Protein AF-A0A8J1J5F7-F1 (afdb_monomer)

Radius of gyration: 140.03 Å; Cα contacts (8 Å, |Δi|>4): 1; chains: 1; bounding box: 282×78×415 Å

Solvent-accessible surface area (backbone atoms only — not comparable to full-atom values): 35143 Å² total; per-residue (Å²): 138,82,84,82,87,86,88,82,78,98,75,87,78,84,89,67,82,68,55,59,60,52,52,55,51,49,52,52,52,51,52,57,46,52,54,50,54,50,54,51,49,52,52,51,52,53,52,47,50,52,51,51,52,52,50,50,52,53,50,52,53,54,52,61,73,52,72,83,73,83,80,86,90,78,91,83,92,85,90,90,85,86,86,89,85,85,85,80,88,87,82,92,86,85,88,82,90,81,86,88,85,88,90,88,83,90,79,90,88,85,86,89,86,88,88,86,87,90,92,86,90,86,81,91,88,82,92,82,88,86,87,85,88,84,89,89,86,84,86,81,92,88,86,86,91,86,89,89,83,87,87,86,82,91,85,82,85,82,83,88,85,87,90,82,86,89,82,90,79,90,84,91,85,88,85,90,85,89,85,90,85,81,75,71,73,66,58,62,59,62,52,54,56,52,53,55,55,50,50,54,52,54,49,51,53,51,50,49,50,50,52,49,53,48,49,50,51,53,49,50,54,51,50,50,51,50,48,54,50,46,50,58,44,54,53,49,54,47,50,54,49,54,48,52,48,51,52,49,53,51,49,52,54,48,48,59,47,49,55,48,54,50,49,55,46,51,54,47,52,55,50,49,59,50,51,51,55,48,52,52,55,49,50,52,51,49,54,46,55,53,46,57,51,50,52,50,52,51,50,53,50,53,51,49,51,51,53,50,51,51,52,53,53,49,50,54,49,50,54,54,50,52,53,50,50,54,52,48,52,53,49,51,49,52,53,47,51,51,51,50,52,51,54,50,50,54,48,51,54,49,53,54,49,52,47,54,57,46,54,54,47,52,50,49,54,50,51,51,48,53,50,52,57,50,52,50,53,50,51,52,53,53,46,53,51,51,52,50,51,48,51,50,51,49,54,52,49,53,51,50,48,53,51,51,52,50,50,54,48,53,52,48,52,52,49,50,62,68,44,54,81,54,68,53,50,65,58,51,49,52,50,52,52,52,52,50,53,55,51,50,56,50,48,58,55,47,52,55,51,46,56,57,47,52,58,51,48,56,55,46,51,63,49,50,55,55,49,50,54,56,50,53,58,50,51,55,56,50,52,58,51,53,55,52,53,50,57,57,49,53,59,54,52,57,55,50,53,54,53,52,50,53,54,51,52,54,50,51,50,52,55,52,51,53,62,41,50,73,39,39,86,76,64,89,99,98,99,100,98,100,100,99,99,99,100,101,101,97,99,98,99,98,97,101,89,89,90,88,85,88,84,81,87,85,87,86,134

Secondary structure (DSSP, 8-state):
----------------SSHHHHHHHHHHHHHHHHHHHHHHHHHHHHHHHHHHHHHHHHHHHHHHTTTTS----------------------------------------------------------------------------------------------------------------STTHHHHHHHHHHHHHHHHHHHHHHHHHHHHHHHHHHHHHHHHHHHHHHHHHHHHHHHHHHHHHHHHHHHHHHHHHHHHHHHHHHHHHHHHHHHHHHHHHHHHHHHHHHHHHHHHHHHHHHHHHHHHHHHHHHHHHHHHHHHHHHHHHHHHHHHHHHHHHHHHHHHHHHHHHHHHHHHHHHHHHHHHHHHHHHHHHHHHHHHHHHHHHHHHHHHHHHHHHHHHHHHHHHHHHHHHHHHGGGTTHHHHHHHHHHHHHHHHHHHHHHHHHHHHHHHHHHHHHHHHHHHHHHHHHHHHHHHHHHHHHHHHHHHHHHHHHHHHHHHHHHHHHHHHHHHHHHHHTT-----------------------S-----------

InterPro domains:
  IPR051293 Microtubule-associated tumor suppressor/Coiled-coil domain-containing protein 69 [PTHR24200] (73-551)
  IPR060408 MTUS1/CCDC69, second coiled-coil domain [PF27558] (422-492)

Organism: Xenopus tropicalis (NCBI:txid8364)

Sequence (557 aa):
MGLPVWHVAVWGTEKIPALVPAISNLMKAISTLIHKSLLILDITLSHGGHLFSLICHLVCASLWGQSEKSGTSLANEEQSTPKSVLPSKDIPKGSSRTVLQVCSSTTIPRRSLLPAPKTSTSPAGLKKETQKDHEITNRPALSSPKRQAPSANKVQSPGHPKLRPTISKNGYAAKPEVQSRETERQVIQKLKEKCEEQTKKLLLAREELKRASCGFAVFAVTTQYFFQKNENGLVKEKQLLDELTTIRDEVVVNITRCEKLQKEKEELEMRFDNEVRKLEQEQEREILALKDRLELQYNEETERLQKEQSVQLERVRSQHQEQIEDLAATHEGALSQIKQNYSSGIQAIRVEQEHRMHDLKQNHELEKKNLEDNFEKLRLSLQDQVDTLTFQNNTLRDRARRFEEALMRSTNEQLEIALAPYRHLDEDLHSVKQVLEMKNQLIHQQEKRIMELEKLAEINVLLEEKVQVLQQQNEDMKARIAQNVVVTRQLSVENANLHESVEKENKEKKRLSRTNEELVWKLQTAESMSPIKLPSSPINHSVSGSLSPSKTNPSPR

Foldseek 3Di:
DDDDDDDDDDDDDDDDPPVVVVVVVVVVVVVVVVVVVVVVVVVCVVVVVVVVVVVVVVVVVVVVVVVVPDDDDDDDDDDDDDDDDDDDDDDDDDDDDDDDDDDDDDDDDDDDDDDDDDDDDDDDDDDDDDDDDDDDDDDDDDDDDDDDDDDDDDDDDDDDDDDDDDDDDDDDDDDDDDDDDDPPVPPVVVVVVVVVVVVVVVVVVVVVVVVVVVVVVCVVVVVVVVVVVVVVVVVVVVVVVVVVVVVVVVVVVVVVVVVVVVVVVVVVVVVVVVVVVVVVVVVVVVVVVVVVVVVVVVVVVVVVVVVVVVVVVVVVVVVVVVVVVVVVVVVVVVVVVVVVVVVVVVVVVVVVVVVVVVVVVVVVVVVVVVVVVVVVVVVVVVVVVVVVVVVVVVVVVVVVVVVVVVVVVVVVVVVCVVCVVVPCVVVVVVVVVVVVVVVVVVVVVVVVVVVVVVVVVVVVVVVVVVVVVVVVVVVVVVVVVVVVVVVVVVVVVVVVVVVVVVVVVVVVVVVVVVVVVVCVVVNDDEDEYDEDEDEEDDDEDEEDDDDDDDDDDDDDD

Structure (mmCIF, N/CA/C/O backbone):
data_AF-A0A8J1J5F7-F1
#
_entry.id   AF-A0A8J1J5F7-F1
#
loop_
_atom_site.group_PDB
_atom_site.id
_atom_site.type_symbol
_atom_site.label_atom_id
_atom_site.label_alt_id
_atom_site.label_comp_id
_atom_site.label_asym_id
_atom_site.label_entity_id
_atom_site.label_seq_id
_atom_site.pdbx_PDB_ins_code
_atom_site.Cartn_x
_atom_site.Cartn_y
_atom_site.Cartn_z
_atom_site.occupancy
_atom_site.B_iso_or_equiv
_atom_site.auth_seq_id
_atom_site.auth_comp_id
_atom_site.auth_asym_id
_atom_site.auth_atom_id
_atom_site.pdbx_PDB_model_num
ATOM 1 N N . MET A 1 1 ? -17.406 -34.829 77.014 1.00 39.84 1 MET A N 1
ATOM 2 C CA . MET A 1 1 ? -16.396 -33.755 77.168 1.00 39.84 1 MET A CA 1
ATOM 3 C C . MET A 1 1 ? -17.073 -32.433 76.800 1.00 39.84 1 MET A C 1
ATOM 5 O O . MET A 1 1 ? -17.899 -32.464 75.904 1.00 39.84 1 MET A O 1
ATOM 9 N N . GLY A 1 2 ? -16.821 -31.293 77.447 1.00 33.91 2 GLY A N 1
ATOM 10 C CA . GLY A 1 2 ? -15.880 -31.106 78.559 1.00 33.91 2 GLY A CA 1
ATOM 11 C C . GLY A 1 2 ? -15.761 -29.694 79.163 1.00 33.91 2 GLY A C 1
ATOM 12 O O . GLY A 1 2 ? -14.786 -29.495 79.872 1.00 33.91 2 GLY A O 1
ATOM 13 N N . LEU A 1 3 ? -16.722 -28.773 78.941 1.00 34.59 3 LEU A N 1
ATOM 14 C CA . LEU A 1 3 ? -16.723 -27.369 79.434 1.00 34.59 3 LEU A CA 1
ATOM 15 C C . LEU A 1 3 ? -15.566 -26.476 78.896 1.00 34.59 3 LEU A C 1
ATOM 17 O O . LEU A 1 3 ? -14.647 -27.002 78.271 1.00 34.59 3 LEU A O 1
ATOM 21 N N . PRO A 1 4 ? -15.575 -25.138 79.120 1.00 52.38 4 PRO A N 1
ATOM 22 C CA . PRO A 1 4 ? -16.647 -24.280 79.650 1.00 52.38 4 PRO A CA 1
ATOM 23 C C . PRO A 1 4 ? -17.115 -23.156 78.695 1.00 52.38 4 PRO A C 1
ATOM 25 O O . PRO A 1 4 ? -16.348 -22.615 77.902 1.00 52.38 4 PRO A O 1
ATOM 28 N N . VAL A 1 5 ? -18.364 -22.716 78.873 1.00 42.81 5 VAL A N 1
ATOM 29 C CA . VAL A 1 5 ? -18.835 -21.392 78.417 1.00 42.81 5 VAL A CA 1
ATOM 30 C C . VAL A 1 5 ? -18.286 -20.318 79.363 1.00 42.81 5 VAL A C 1
ATOM 32 O O . VAL A 1 5 ? -18.322 -20.504 80.579 1.00 42.81 5 VAL A O 1
ATOM 35 N N . TRP A 1 6 ? -17.815 -19.187 78.831 1.00 33.94 6 TRP A N 1
ATOM 36 C CA . TRP A 1 6 ? -17.437 -18.013 79.630 1.00 33.94 6 TRP A CA 1
ATOM 37 C C . TRP A 1 6 ? -18.577 -16.993 79.678 1.00 33.94 6 TRP A C 1
ATOM 39 O O . TRP A 1 6 ? -19.128 -16.628 78.643 1.00 33.94 6 TRP A O 1
ATOM 49 N N . HIS A 1 7 ? -18.917 -16.522 80.881 1.00 43.88 7 HIS A N 1
ATOM 50 C CA . HIS A 1 7 ? -20.067 -15.645 81.125 1.00 43.88 7 HIS A CA 1
ATOM 51 C C . HIS A 1 7 ? -19.649 -14.434 81.981 1.00 43.88 7 HIS A C 1
ATOM 53 O O . HIS A 1 7 ? -19.757 -14.449 83.205 1.00 43.88 7 HIS A O 1
ATOM 59 N N . VAL A 1 8 ? -19.119 -13.391 81.334 1.00 34.84 8 VAL A N 1
ATOM 60 C CA . VAL A 1 8 ? -18.558 -12.169 81.952 1.00 34.84 8 VAL A CA 1
ATOM 61 C C . VAL A 1 8 ? -18.778 -10.996 80.984 1.00 34.84 8 VAL A C 1
ATOM 63 O O . VAL A 1 8 ? -18.513 -11.163 79.801 1.00 34.84 8 VAL A O 1
ATOM 66 N N . ALA A 1 9 ? -19.195 -9.786 81.369 1.00 35.94 9 ALA A N 1
ATOM 67 C CA . ALA A 1 9 ? -19.965 -9.322 82.531 1.00 35.94 9 ALA A CA 1
ATOM 68 C C . ALA A 1 9 ? -20.571 -7.941 82.184 1.00 35.94 9 ALA A C 1
ATOM 70 O O . ALA A 1 9 ? -20.064 -7.247 81.303 1.00 35.94 9 ALA A O 1
ATOM 71 N N . VAL A 1 10 ? -21.622 -7.505 82.887 1.00 43.84 10 VAL A N 1
ATOM 72 C CA . VAL A 1 10 ? -22.211 -6.167 82.686 1.00 43.84 10 VAL A CA 1
ATOM 73 C C . VAL A 1 10 ? -21.343 -5.100 83.360 1.00 43.84 10 VAL A C 1
ATOM 75 O O . VAL A 1 10 ? -21.408 -4.929 84.575 1.00 43.84 10 VAL A O 1
ATOM 78 N N . TRP A 1 11 ? -20.550 -4.368 82.574 1.00 34.88 11 TRP A N 1
ATOM 79 C CA . TRP A 1 11 ? -19.902 -3.109 82.967 1.00 34.88 11 TRP A CA 1
ATOM 80 C C . TRP A 1 11 ? -20.308 -2.013 81.968 1.00 34.88 11 TRP A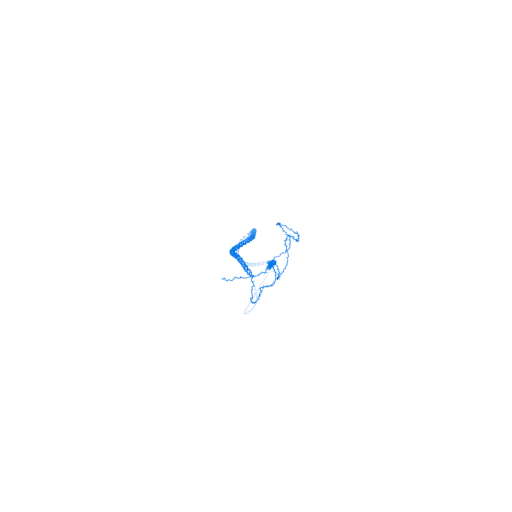 C 1
ATOM 82 O O . TRP A 1 11 ? -20.321 -2.241 80.760 1.00 34.88 11 TRP A O 1
ATOM 92 N N . GLY A 1 12 ? -20.735 -0.856 82.481 1.00 45.19 12 GLY A N 1
ATOM 93 C CA . GLY A 1 12 ? -21.514 0.123 81.714 1.00 45.19 12 GLY A CA 1
ATOM 94 C C . GLY A 1 12 ? -20.703 1.141 80.904 1.00 45.19 12 GLY A C 1
ATOM 95 O O . GLY A 1 12 ? -19.547 1.429 81.205 1.00 45.19 12 GLY A O 1
ATOM 96 N N . THR A 1 13 ? -21.363 1.746 79.912 1.00 39.00 13 THR A N 1
ATOM 97 C CA . THR A 1 13 ? -20.824 2.818 79.055 1.00 39.00 13 THR A CA 1
ATOM 98 C C . THR A 1 13 ? -21.766 4.024 78.975 1.00 39.00 13 THR A C 1
ATOM 100 O O . THR A 1 13 ? -22.235 4.427 77.909 1.00 39.00 13 THR A O 1
ATOM 103 N N . GLU A 1 14 ? -22.002 4.684 80.113 1.00 51.91 14 GLU A N 1
ATOM 104 C CA . GLU A 1 14 ? -22.361 6.105 80.045 1.00 51.91 14 GLU A CA 1
ATOM 105 C C . GLU A 1 14 ? -21.237 6.895 79.336 1.00 51.91 14 GLU A C 1
ATOM 107 O O . GLU A 1 14 ? -20.061 6.544 79.436 1.00 51.91 14 GLU A O 1
ATOM 112 N N . LYS A 1 15 ? -21.593 8.011 78.679 1.00 54.78 15 LYS A N 1
ATOM 113 C CA . LYS A 1 15 ? -20.685 8.964 77.990 1.00 54.78 15 LYS A CA 1
ATOM 114 C C . LYS A 1 15 ? -20.120 8.559 76.608 1.00 54.78 15 LYS A C 1
ATOM 116 O O . LYS A 1 15 ? -18.943 8.790 76.344 1.00 54.78 15 LYS A O 1
ATOM 121 N N . ILE A 1 16 ? -20.966 8.141 75.655 1.00 50.94 16 ILE A N 1
ATOM 122 C CA . ILE A 1 16 ? -20.648 8.258 74.206 1.00 50.94 16 ILE A CA 1
ATOM 123 C C . ILE A 1 16 ? -21.645 9.089 73.331 1.00 50.94 16 ILE A C 1
ATOM 125 O O . ILE A 1 16 ? -21.801 8.775 72.153 1.00 50.94 16 ILE A O 1
ATOM 129 N N . PRO A 1 17 ? -22.282 10.204 73.779 1.00 54.97 17 PRO A N 1
ATOM 130 C CA . PRO A 1 17 ? -23.003 11.093 72.843 1.00 54.97 17 PRO A CA 1
ATOM 131 C C . PRO A 1 17 ? -22.083 11.914 71.919 1.00 54.97 17 PRO A C 1
ATOM 133 O O . PRO A 1 17 ? -22.469 12.285 70.814 1.00 54.97 17 PRO A O 1
ATOM 136 N N . ALA A 1 18 ? -20.868 12.242 72.377 1.00 56.56 18 ALA A N 1
ATOM 137 C CA . ALA A 1 18 ? -20.003 13.239 71.734 1.00 56.56 18 ALA A CA 1
ATOM 138 C C . ALA A 1 18 ? -19.033 12.671 70.678 1.00 56.56 18 ALA A C 1
ATOM 140 O O . ALA A 1 18 ? -18.514 13.424 69.853 1.00 56.56 18 ALA A O 1
ATOM 141 N N . LEU A 1 19 ? -18.785 11.356 70.679 1.00 57.03 19 LEU A N 1
ATOM 142 C CA . LEU A 1 19 ? -17.767 10.747 69.815 1.00 57.03 19 LEU A CA 1
ATOM 143 C C . LEU A 1 19 ? -18.244 10.588 68.361 1.00 57.03 19 LEU A C 1
ATOM 145 O O . LEU A 1 19 ? -17.474 10.815 67.432 1.00 57.03 19 LEU A O 1
ATOM 149 N N . VAL A 1 20 ? -19.525 10.263 68.148 1.00 67.31 20 VAL A N 1
ATOM 150 C CA . VAL A 1 20 ? -20.094 10.057 66.802 1.00 67.31 20 VAL A CA 1
ATOM 151 C C . VAL A 1 20 ? -20.076 11.348 65.956 1.00 67.31 20 VAL A C 1
ATOM 153 O O . VAL A 1 20 ? -19.610 11.288 64.813 1.00 67.31 20 VAL A O 1
ATOM 156 N N . PRO A 1 21 ? -20.457 12.538 66.478 1.00 72.00 21 PRO A N 1
ATOM 157 C CA . PRO A 1 21 ? -20.264 13.801 65.760 1.00 72.00 21 PRO A CA 1
ATOM 158 C C . PRO A 1 21 ? -18.792 14.111 65.455 1.00 72.00 21 PRO A C 1
ATOM 160 O O . PRO A 1 21 ? -18.482 14.577 64.358 1.00 72.00 21 PRO A O 1
ATOM 163 N N . ALA A 1 22 ? -17.875 13.823 66.388 1.00 70.75 22 ALA A N 1
ATOM 164 C CA . ALA A 1 22 ? -16.444 14.057 66.196 1.00 70.75 22 ALA A CA 1
ATOM 165 C C . ALA A 1 22 ? -15.866 13.186 65.065 1.00 70.75 22 ALA A C 1
ATOM 167 O O . ALA A 1 22 ? -15.191 13.706 64.178 1.00 70.75 22 ALA A O 1
ATOM 168 N N . ILE A 1 23 ? -16.204 11.892 65.034 1.00 72.56 23 ILE A N 1
ATOM 169 C CA . ILE A 1 23 ? -15.799 10.958 63.971 1.00 72.56 23 ILE A CA 1
ATOM 170 C C . ILE A 1 23 ? -16.417 11.361 62.619 1.00 72.56 23 ILE A C 1
ATOM 172 O O . ILE A 1 23 ? -15.720 11.371 61.605 1.00 72.56 23 ILE A O 1
ATOM 176 N N . SER A 1 24 ? -17.690 11.781 62.589 1.00 77.25 24 SER A N 1
ATOM 177 C CA . SER A 1 24 ? -18.335 12.292 61.365 1.00 77.25 24 SER A CA 1
ATOM 178 C C . SER A 1 24 ? -17.625 13.533 60.808 1.00 77.25 24 SER A C 1
ATOM 180 O O . SER A 1 24 ? -17.405 13.637 59.600 1.00 77.25 24 SER A O 1
ATOM 182 N N . ASN A 1 25 ? -17.232 14.466 61.679 1.00 77.69 25 ASN A N 1
ATOM 183 C CA . ASN A 1 25 ? -16.508 15.673 61.283 1.00 77.69 25 ASN A CA 1
ATOM 184 C C . ASN A 1 25 ? -15.070 15.365 60.838 1.00 77.69 25 ASN A C 1
ATOM 186 O O . ASN A 1 25 ? -14.606 15.949 59.859 1.00 77.69 25 ASN A O 1
ATOM 190 N N . LEU A 1 26 ? -14.395 14.405 61.480 1.00 81.88 26 LEU A N 1
ATOM 191 C CA . LEU A 1 26 ? -13.069 13.940 61.071 1.00 81.88 26 LEU A CA 1
ATOM 192 C C . LEU A 1 26 ? -13.100 13.294 59.675 1.00 81.88 26 LEU A C 1
ATOM 194 O O . LEU A 1 26 ? -12.282 13.646 58.828 1.00 81.88 26 LEU A O 1
ATOM 198 N N . MET A 1 27 ? -14.082 12.431 59.382 1.00 82.56 27 MET A N 1
ATOM 199 C CA . MET A 1 27 ? -14.238 11.850 58.040 1.00 82.56 27 MET A CA 1
ATOM 200 C C . MET A 1 27 ? -14.529 12.911 56.967 1.00 82.56 27 MET A C 1
ATOM 202 O O . MET A 1 27 ? -13.975 12.837 55.871 1.00 82.56 27 MET A O 1
ATOM 206 N N . LYS A 1 28 ? -15.327 13.944 57.276 1.00 81.56 28 LYS A N 1
ATOM 207 C CA . LYS A 1 28 ? -15.560 15.084 56.367 1.00 81.56 28 LYS A CA 1
ATOM 208 C C . LYS A 1 28 ? -14.287 15.905 56.125 1.00 81.56 28 LYS A C 1
ATOM 210 O O . LYS A 1 28 ? -14.031 16.313 54.992 1.00 81.56 28 LYS A O 1
ATOM 215 N N . ALA A 1 29 ? -13.464 16.115 57.153 1.00 81.19 29 ALA A N 1
ATOM 216 C CA . ALA A 1 29 ? -12.171 16.786 57.017 1.00 81.19 29 ALA A CA 1
ATOM 217 C C . ALA A 1 29 ? -11.190 15.971 56.152 1.00 81.19 29 ALA A C 1
ATOM 219 O O . ALA A 1 29 ? -10.557 16.526 55.258 1.00 81.19 29 ALA A O 1
ATOM 220 N N . ILE A 1 30 ? -11.122 14.650 56.350 1.00 82.75 30 ILE A N 1
ATOM 221 C CA . ILE A 1 30 ? -10.284 13.745 55.547 1.00 82.75 30 ILE A CA 1
ATOM 222 C C . ILE A 1 30 ? -10.761 13.706 54.086 1.00 82.75 30 ILE A C 1
ATOM 224 O O . ILE A 1 30 ? -9.958 13.899 53.178 1.00 82.75 30 ILE A O 1
ATOM 228 N N . SER A 1 31 ? -12.065 13.546 53.840 1.00 83.50 31 SER A N 1
ATOM 229 C CA . SER A 1 31 ? -12.650 13.548 52.489 1.00 83.50 31 SER A CA 1
ATOM 230 C C . SER A 1 31 ? -12.388 14.863 51.737 1.00 83.50 31 SER A C 1
ATOM 232 O O . SER A 1 31 ? -11.956 14.845 50.583 1.00 83.50 31 SER A O 1
ATOM 234 N N . THR A 1 32 ? -12.563 16.013 52.398 1.00 84.88 32 THR A N 1
ATOM 235 C CA . THR A 1 32 ? -12.290 17.327 51.783 1.00 84.88 32 THR A CA 1
ATOM 236 C C . THR A 1 32 ? -10.800 17.629 51.615 1.00 84.88 32 THR A C 1
ATOM 238 O O . THR A 1 32 ? -10.449 18.408 50.727 1.00 84.88 32 THR A O 1
ATOM 241 N N . LEU A 1 33 ? -9.914 17.010 52.402 1.00 84.12 33 LEU A N 1
ATOM 242 C CA . LEU A 1 33 ? -8.470 17.046 52.168 1.00 84.12 33 LEU A CA 1
ATOM 243 C C . LEU A 1 33 ? -8.093 16.196 50.945 1.00 84.12 33 LEU A C 1
ATOM 245 O O . LEU A 1 33 ? -7.427 16.701 50.048 1.00 84.12 33 LEU A O 1
ATOM 249 N N . ILE A 1 34 ? -8.589 14.956 50.859 1.00 85.81 34 ILE A N 1
ATOM 250 C CA . ILE A 1 34 ? -8.355 14.039 49.729 1.00 85.81 34 ILE A CA 1
ATOM 251 C C . ILE A 1 34 ? -8.812 14.662 48.402 1.00 85.81 34 ILE A C 1
ATOM 253 O O . ILE A 1 34 ? -8.041 14.675 47.445 1.00 85.81 34 ILE A O 1
ATOM 257 N N . HIS A 1 35 ? -10.009 15.259 48.349 1.00 85.88 35 HIS A N 1
ATOM 258 C CA . HIS A 1 35 ? -10.487 15.955 47.146 1.00 85.88 35 HIS A CA 1
ATOM 259 C C . HIS A 1 35 ? -9.596 17.134 46.728 1.00 85.88 35 HIS A C 1
ATOM 261 O O . HIS A 1 35 ? -9.419 17.366 45.534 1.00 85.88 35 HIS A O 1
ATOM 267 N N . LYS A 1 36 ? -9.011 17.873 47.681 1.00 83.31 36 LYS A N 1
ATOM 268 C CA . LYS A 1 36 ? -8.062 18.956 47.373 1.00 83.31 36 LYS A CA 1
ATOM 269 C C . LYS A 1 36 ? -6.727 18.411 46.869 1.00 83.31 36 LYS A C 1
ATOM 271 O O . LYS A 1 36 ? -6.184 18.969 45.922 1.00 83.31 36 LYS A O 1
ATOM 276 N N . SER A 1 37 ? -6.230 17.320 47.451 1.00 78.50 37 SER A N 1
ATOM 277 C CA . SER A 1 37 ? -5.015 16.643 46.983 1.00 78.50 37 SER A CA 1
ATOM 278 C C . SER A 1 37 ? -5.169 16.113 45.556 1.00 78.50 37 SER A C 1
ATOM 280 O O . SER A 1 37 ? -4.287 16.345 44.737 1.00 78.50 37 SER A O 1
ATOM 282 N N . LEU A 1 38 ? -6.302 15.474 45.239 1.00 81.81 38 LEU A N 1
ATOM 283 C CA . LEU A 1 38 ? -6.635 15.023 43.881 1.00 81.81 38 LEU A CA 1
ATOM 284 C C . LEU A 1 38 ? -6.725 16.197 42.900 1.00 81.81 38 LEU A C 1
ATOM 286 O O . LEU A 1 38 ? -6.051 16.172 41.880 1.00 81.81 38 LEU A O 1
ATOM 290 N N . LEU A 1 39 ? -7.442 17.271 43.246 1.00 83.38 39 LEU A N 1
ATOM 291 C CA . LEU A 1 39 ? -7.551 18.452 42.382 1.00 83.38 39 LEU A CA 1
ATOM 292 C C . LEU A 1 39 ? -6.183 19.103 42.091 1.00 83.38 39 LEU A C 1
ATOM 294 O O . LEU A 1 39 ? -5.936 19.552 40.975 1.00 83.38 39 LEU A O 1
ATOM 298 N N . ILE A 1 40 ? -5.276 19.142 43.073 1.00 75.06 40 ILE A N 1
ATOM 299 C CA . ILE A 1 40 ? -3.897 19.625 42.879 1.00 75.06 40 ILE A CA 1
ATOM 300 C C . ILE A 1 40 ? -3.098 18.660 41.986 1.00 75.06 40 ILE A C 1
ATOM 302 O O . ILE A 1 40 ? -2.318 19.111 41.142 1.00 75.06 40 ILE A O 1
ATOM 306 N N . LEU A 1 41 ? -3.303 17.348 42.128 1.00 75.25 41 LEU A N 1
ATOM 307 C CA . LEU A 1 41 ? -2.671 16.336 41.281 1.00 75.25 41 LEU A CA 1
ATOM 308 C C . LEU A 1 41 ? -3.145 16.453 39.823 1.00 75.25 41 LEU A C 1
ATOM 310 O O . LEU A 1 41 ? -2.313 16.511 38.926 1.00 75.25 41 LEU A O 1
ATOM 314 N N . ASP A 1 42 ? -4.449 16.603 39.583 1.00 74.69 42 ASP A N 1
ATOM 315 C CA . ASP A 1 42 ? -5.024 16.794 38.245 1.00 74.69 42 ASP A CA 1
ATOM 316 C C . ASP A 1 42 ? -4.524 18.092 37.589 1.00 74.69 42 ASP A C 1
ATOM 318 O O . ASP A 1 42 ? -4.142 18.102 36.417 1.00 74.69 42 ASP A O 1
ATOM 322 N N . ILE A 1 43 ? -4.457 19.194 38.349 1.00 73.06 43 ILE A N 1
ATOM 323 C CA . ILE A 1 43 ? -3.916 20.471 37.861 1.00 73.06 43 ILE A CA 1
ATOM 324 C C . ILE A 1 43 ? -2.434 20.329 37.486 1.00 73.06 43 ILE A C 1
ATOM 326 O O . ILE A 1 43 ? -2.028 20.826 36.433 1.00 73.06 43 ILE A O 1
ATOM 330 N N . THR A 1 44 ? -1.627 19.647 38.305 1.00 71.38 44 THR A N 1
ATOM 331 C CA . THR A 1 44 ? -0.188 19.461 38.038 1.00 71.38 44 THR A CA 1
ATOM 332 C C . THR A 1 44 ? 0.085 18.457 36.915 1.00 71.38 44 THR A C 1
ATOM 334 O O . THR A 1 44 ? 0.976 18.707 36.106 1.00 71.38 44 THR A O 1
ATOM 337 N N . LEU A 1 45 ? -0.716 17.396 36.778 1.00 74.12 45 LEU A N 1
ATOM 338 C CA . LEU A 1 45 ? -0.679 16.471 35.639 1.00 74.12 45 LEU A CA 1
ATOM 339 C C . LEU A 1 45 ? -1.083 17.163 34.331 1.00 74.12 45 LEU A C 1
ATOM 341 O O . LEU A 1 45 ? -0.399 17.003 33.324 1.00 74.12 45 LEU A O 1
ATOM 345 N N . SER A 1 46 ? -2.136 17.985 34.347 1.00 74.62 46 SER A N 1
ATOM 346 C CA . SER A 1 46 ? -2.586 18.752 33.178 1.00 74.62 46 SER A CA 1
ATOM 347 C C . SER A 1 46 ? -1.532 19.768 32.711 1.00 74.62 46 SER A C 1
ATOM 349 O O . SER A 1 46 ? -1.145 19.778 31.540 1.00 74.62 46 SER A O 1
ATOM 351 N N . HIS A 1 47 ? -0.968 20.564 33.629 1.00 72.00 47 HIS A N 1
ATOM 352 C CA . HIS A 1 47 ? 0.101 21.512 33.289 1.00 72.00 47 HIS A CA 1
ATOM 353 C C . HIS A 1 47 ? 1.413 20.805 32.911 1.00 72.00 47 HIS A C 1
ATOM 355 O O . HIS A 1 47 ? 2.115 21.265 32.012 1.00 72.00 47 HIS A O 1
ATOM 361 N N . GLY A 1 48 ? 1.724 19.665 33.537 1.00 71.69 48 GLY A N 1
ATOM 362 C CA . GLY A 1 48 ? 2.851 18.808 33.167 1.00 71.69 48 GLY A CA 1
ATOM 363 C C . GLY A 1 48 ? 2.708 18.231 31.757 1.00 71.69 48 GLY A C 1
ATOM 364 O O . GLY A 1 48 ? 3.662 18.271 30.985 1.00 71.69 48 GLY A O 1
ATOM 365 N N . GLY A 1 49 ? 1.506 17.785 31.381 1.00 71.50 49 GLY A N 1
ATOM 366 C CA . GLY A 1 49 ? 1.178 17.337 30.027 1.00 71.50 49 GLY A CA 1
ATOM 367 C C . GLY A 1 49 ? 1.307 18.452 28.987 1.00 71.50 49 GLY A C 1
ATOM 368 O O . GLY A 1 49 ? 1.898 18.236 27.930 1.00 71.50 49 GLY A O 1
ATOM 369 N N . HIS A 1 50 ? 0.849 19.669 29.303 1.00 66.75 50 HIS A N 1
ATOM 370 C CA . HIS A 1 50 ? 1.057 20.836 28.440 1.00 66.75 50 HIS A CA 1
ATOM 371 C C . HIS A 1 50 ? 2.540 21.213 28.293 1.00 66.75 50 HIS A C 1
ATOM 373 O O . HIS A 1 50 ? 2.978 21.494 27.179 1.00 66.75 50 HIS A O 1
ATOM 379 N N . LEU A 1 51 ? 3.332 21.171 29.369 1.00 65.81 51 LEU A N 1
ATOM 380 C CA . LEU A 1 51 ? 4.783 21.394 29.305 1.00 65.81 51 LEU A CA 1
ATOM 381 C C . LEU A 1 51 ? 5.491 20.313 28.479 1.00 65.81 51 LEU A C 1
ATOM 383 O O . LEU A 1 51 ? 6.320 20.641 27.634 1.00 65.81 51 LEU A O 1
ATOM 387 N N . PHE A 1 52 ? 5.137 19.040 28.668 1.00 67.75 52 PHE A N 1
ATOM 388 C CA . PHE A 1 52 ? 5.699 17.928 27.901 1.00 67.75 52 PHE A CA 1
ATOM 389 C C . PHE A 1 52 ? 5.337 18.029 26.413 1.00 67.75 52 PHE A C 1
ATOM 391 O O . PHE A 1 52 ? 6.210 17.899 25.560 1.00 67.75 52 PHE A O 1
ATOM 398 N N . SER A 1 53 ? 4.084 18.368 26.091 1.00 68.19 53 SER A N 1
ATOM 399 C CA . SER A 1 53 ? 3.638 18.655 24.721 1.00 68.19 53 SER A CA 1
ATOM 400 C C . SER A 1 53 ? 4.411 19.823 24.095 1.00 68.19 53 SER A C 1
ATOM 402 O O . SER A 1 53 ? 4.876 19.706 22.962 1.00 68.19 53 SER A O 1
ATOM 404 N N . LEU A 1 54 ? 4.626 20.919 24.833 1.00 71.00 54 LEU A N 1
ATOM 405 C CA . LEU A 1 54 ? 5.389 22.073 24.350 1.00 71.00 54 LEU A CA 1
ATOM 406 C C . LEU A 1 54 ? 6.867 21.723 24.096 1.00 71.00 54 LEU A C 1
ATOM 408 O O . LEU A 1 54 ? 7.433 22.144 23.088 1.00 71.00 54 LEU A O 1
ATOM 412 N N . ILE A 1 55 ? 7.474 20.911 24.969 1.00 72.88 55 ILE A N 1
ATOM 413 C CA . ILE A 1 55 ? 8.838 20.389 24.804 1.00 72.88 55 ILE A CA 1
ATOM 414 C C . ILE A 1 55 ? 8.914 19.461 23.585 1.00 72.88 55 ILE A C 1
ATOM 416 O O . ILE A 1 55 ? 9.807 19.633 22.758 1.00 72.88 55 ILE A O 1
ATOM 420 N N . CYS A 1 56 ? 7.963 18.537 23.410 1.00 68.38 56 CYS A N 1
ATOM 421 C CA . CYS A 1 56 ? 7.875 17.701 22.212 1.00 68.38 56 CYS A CA 1
ATOM 422 C C . CYS A 1 56 ? 7.739 18.545 20.938 1.00 68.38 56 CYS A C 1
ATOM 424 O O . CYS A 1 56 ? 8.463 18.292 19.981 1.00 68.38 56 CYS A O 1
ATOM 426 N N . HIS A 1 57 ? 6.899 19.584 20.922 1.00 68.19 57 HIS A N 1
ATOM 427 C CA . HIS A 1 57 ? 6.792 20.482 19.768 1.00 68.19 57 HIS A CA 1
ATOM 428 C C . HIS A 1 57 ? 8.096 21.246 19.482 1.00 68.19 57 HIS A C 1
ATOM 430 O O . HIS A 1 57 ? 8.483 21.339 18.317 1.00 68.19 57 HIS A O 1
ATOM 436 N N . LEU A 1 58 ? 8.814 21.730 20.505 1.00 70.25 58 LEU A N 1
ATOM 437 C CA . LEU A 1 58 ? 10.133 22.357 20.329 1.00 70.25 58 LEU A CA 1
ATOM 438 C C . LEU A 1 58 ? 11.179 21.375 19.777 1.00 70.25 58 LEU A C 1
ATOM 440 O O . LEU A 1 58 ? 11.940 21.728 18.876 1.00 70.25 58 LEU A O 1
ATOM 444 N N . VAL A 1 59 ? 11.212 20.144 20.291 1.00 72.81 59 VAL A N 1
ATOM 445 C CA . VAL A 1 59 ? 12.144 19.095 19.850 1.00 72.81 59 VAL A CA 1
ATOM 446 C C . VAL A 1 59 ? 11.823 18.647 18.422 1.00 72.81 59 VAL A C 1
ATOM 448 O O . VAL A 1 59 ? 12.724 18.608 17.587 1.00 72.81 59 VAL A O 1
ATOM 451 N N . CYS A 1 60 ? 10.554 18.398 18.090 1.00 65.88 60 CYS A N 1
ATOM 452 C CA . CYS A 1 60 ? 10.134 18.044 16.733 1.00 65.88 60 CYS A CA 1
ATOM 453 C C . CYS A 1 60 ? 10.425 19.165 15.724 1.00 65.88 60 CYS A C 1
ATOM 455 O O . CYS A 1 60 ? 10.952 18.876 14.653 1.00 65.88 60 CYS A O 1
ATOM 457 N N . ALA A 1 61 ? 10.166 20.433 16.069 1.00 64.50 61 ALA A N 1
ATOM 458 C CA . ALA A 1 61 ? 10.535 21.570 15.221 1.00 64.50 61 ALA A CA 1
ATOM 459 C C . ALA A 1 61 ? 12.060 21.672 15.017 1.00 64.50 61 ALA A C 1
ATOM 461 O O . ALA A 1 61 ? 12.520 21.967 13.914 1.00 64.50 61 ALA A O 1
ATOM 462 N N . SER A 1 62 ? 12.844 21.368 16.057 1.00 61.44 62 SER A N 1
ATOM 463 C CA . SER A 1 62 ? 14.311 21.376 15.998 1.00 61.44 62 SER A CA 1
ATOM 464 C C . SER A 1 62 ? 14.879 20.244 15.132 1.00 61.44 62 SER A C 1
ATOM 466 O O . SER A 1 62 ? 15.826 20.483 14.387 1.00 61.44 62 SER A O 1
ATOM 468 N N . LEU A 1 63 ? 14.304 19.033 15.182 1.00 55.72 63 LEU A N 1
ATOM 469 C CA . LEU A 1 63 ? 14.704 17.929 14.298 1.00 55.72 63 LEU A CA 1
ATOM 470 C C . LEU A 1 63 ? 14.309 18.199 12.840 1.00 55.72 63 LEU A C 1
ATOM 472 O O . LEU A 1 63 ? 15.133 18.021 11.943 1.00 55.72 63 LEU A O 1
ATOM 476 N N . TRP A 1 64 ? 13.079 18.664 12.593 1.00 50.50 64 TRP A N 1
ATOM 477 C CA . TRP A 1 64 ? 12.610 18.925 11.227 1.00 50.50 64 TRP A CA 1
ATOM 478 C C . TRP A 1 64 ? 13.452 20.013 10.543 1.00 50.50 64 TRP A C 1
ATOM 480 O O . TRP A 1 64 ? 13.837 19.859 9.387 1.00 50.50 64 TRP A O 1
ATOM 490 N N . GLY A 1 65 ? 13.846 21.054 11.288 1.00 46.88 65 GLY A N 1
ATOM 491 C CA . GLY A 1 65 ? 14.731 22.121 10.808 1.00 46.88 65 GLY A CA 1
ATOM 492 C C . GLY A 1 65 ? 16.192 21.719 10.539 1.00 46.88 65 GLY A C 1
ATOM 493 O O . GLY A 1 65 ? 16.936 22.524 9.977 1.00 46.88 65 GLY A O 1
ATOM 494 N N . GLN A 1 66 ? 16.624 20.508 10.917 1.00 46.94 66 GLN A N 1
ATOM 495 C CA . GLN A 1 66 ? 17.956 19.979 10.582 1.00 46.94 66 GLN A CA 1
ATOM 496 C C . GLN A 1 66 ? 17.938 18.990 9.406 1.00 46.94 66 GLN A C 1
ATOM 498 O O . GLN A 1 66 ? 18.948 18.862 8.714 1.00 46.94 66 GLN A O 1
ATOM 503 N N . SER A 1 67 ? 16.804 18.338 9.122 1.00 42.72 67 SER A N 1
ATOM 504 C CA . SER A 1 67 ? 16.724 17.297 8.084 1.00 42.72 67 SER A CA 1
ATOM 505 C C . SER A 1 67 ? 16.846 17.813 6.640 1.00 42.72 67 SER A C 1
ATOM 507 O O . SER A 1 67 ? 17.057 17.011 5.734 1.00 42.72 67 SER A O 1
ATOM 509 N N . GLU A 1 68 ? 16.734 19.123 6.402 1.00 43.41 68 GLU A N 1
ATOM 510 C CA . GLU A 1 68 ? 16.847 19.732 5.064 1.00 43.41 68 GLU A CA 1
ATOM 511 C C . GLU A 1 68 ? 18.283 20.169 4.693 1.00 43.41 68 GLU A C 1
ATOM 513 O O . G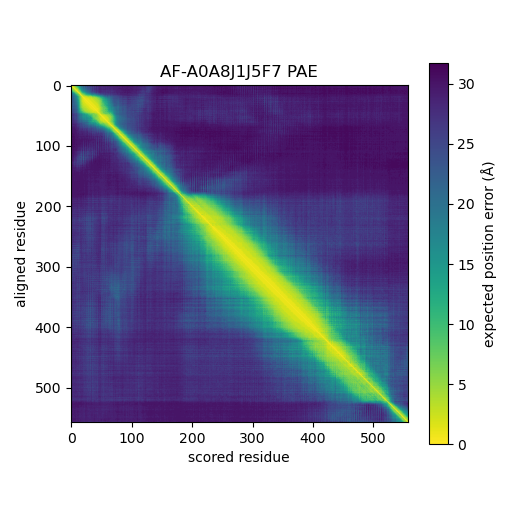LU A 1 68 ? 18.488 20.794 3.653 1.00 43.41 68 GLU A O 1
ATOM 518 N N . LYS A 1 69 ? 19.300 19.885 5.527 1.00 46.44 69 LYS A N 1
ATOM 519 C CA . LYS A 1 69 ? 20.677 20.401 5.342 1.00 46.44 69 LYS A CA 1
ATOM 520 C C . LYS A 1 69 ? 21.777 19.332 5.332 1.00 46.44 69 LYS A C 1
ATOM 522 O O . LYS A 1 69 ? 22.823 19.499 5.957 1.00 46.44 69 LYS A O 1
ATOM 527 N N . SER A 1 70 ? 21.583 18.275 4.545 1.00 42.50 70 SER A N 1
ATOM 528 C CA . SER A 1 70 ? 22.637 17.298 4.219 1.00 42.50 70 SER A CA 1
ATOM 529 C C . SER A 1 70 ? 22.414 16.609 2.858 1.00 42.50 70 SER A C 1
ATOM 531 O O . SER A 1 70 ? 22.123 15.420 2.780 1.00 42.50 70 SER A O 1
ATOM 533 N N . GLY A 1 71 ? 22.593 17.362 1.764 1.00 35.12 71 GLY A N 1
ATOM 534 C CA . GLY A 1 71 ? 22.583 16.859 0.379 1.00 35.12 71 GLY A CA 1
ATOM 535 C C . GLY A 1 71 ? 23.631 17.576 -0.483 1.00 35.12 71 GLY A C 1
ATOM 536 O O . GLY A 1 71 ? 23.798 18.788 -0.370 1.00 35.12 71 GLY A O 1
ATOM 537 N N . THR A 1 72 ? 24.398 16.833 -1.286 1.00 35.09 72 THR A N 1
ATOM 538 C CA . THR A 1 72 ? 25.656 17.310 -1.894 1.00 35.09 72 THR A CA 1
ATOM 539 C C . THR A 1 72 ? 25.515 18.033 -3.239 1.00 35.09 72 THR A C 1
ATOM 541 O O . THR A 1 72 ? 24.791 17.594 -4.125 1.00 35.09 72 THR A O 1
ATOM 544 N N . SER A 1 73 ? 26.321 19.089 -3.382 1.00 32.56 73 SER A N 1
ATOM 545 C CA . SER A 1 73 ? 26.595 19.913 -4.574 1.00 32.56 73 SER A CA 1
ATOM 546 C C . SER A 1 73 ? 26.804 19.174 -5.910 1.00 32.56 73 SER A C 1
ATOM 548 O O . SER A 1 73 ? 27.566 18.209 -5.959 1.00 32.56 73 SER A O 1
ATOM 550 N N . LEU A 1 74 ? 26.273 19.754 -7.001 1.00 32.53 74 LEU A N 1
ATOM 551 C CA . LEU A 1 74 ? 27.041 20.072 -8.221 1.00 32.53 74 LEU A CA 1
ATOM 552 C C . LEU A 1 74 ? 26.404 21.267 -8.991 1.00 32.53 74 LEU A C 1
ATOM 554 O O . LEU A 1 74 ? 25.345 21.745 -8.596 1.00 32.53 74 LEU A O 1
ATOM 558 N N . ALA A 1 75 ? 27.086 21.764 -10.036 1.00 31.75 75 ALA A N 1
ATOM 559 C CA . ALA A 1 75 ? 26.825 22.983 -10.844 1.00 31.75 75 ALA A CA 1
ATOM 560 C C . ALA A 1 75 ? 25.375 23.160 -11.399 1.00 31.75 75 ALA A C 1
ATOM 562 O O . ALA A 1 75 ? 24.629 22.189 -11.473 1.00 31.75 75 ALA A O 1
ATOM 563 N N . ASN A 1 76 ? 24.911 24.339 -11.860 1.00 30.41 76 ASN A N 1
ATOM 564 C CA . ASN A 1 76 ? 25.627 25.468 -12.499 1.00 30.41 76 ASN A CA 1
ATOM 565 C C . ASN A 1 76 ? 24.913 26.849 -12.340 1.00 30.41 76 ASN A C 1
ATOM 567 O O . ASN A 1 76 ? 23.842 26.924 -11.743 1.00 30.41 76 ASN A O 1
ATOM 571 N N . GLU A 1 77 ? 25.492 27.934 -12.876 1.00 36.66 77 GLU A N 1
ATOM 572 C CA . GLU A 1 77 ? 24.976 29.325 -12.816 1.00 36.66 77 GLU A CA 1
ATOM 573 C C . GLU A 1 77 ? 23.808 29.637 -13.790 1.00 36.66 77 GLU A C 1
ATOM 575 O O . GLU A 1 77 ? 23.850 29.201 -14.937 1.00 36.66 77 GLU A O 1
ATOM 580 N N . GLU A 1 78 ? 22.809 30.445 -13.379 1.00 31.55 78 GLU A N 1
ATOM 581 C CA . GLU A 1 78 ? 22.725 31.885 -13.751 1.00 31.55 78 GLU A CA 1
ATOM 582 C C . GLU A 1 78 ? 21.554 32.683 -13.098 1.00 31.55 78 GLU A C 1
ATOM 584 O O . GLU A 1 78 ? 20.392 32.289 -13.114 1.00 31.55 78 GLU A O 1
ATOM 589 N N . GLN A 1 79 ? 21.910 33.857 -12.559 1.00 32.81 79 GLN A N 1
ATOM 590 C CA . GLN A 1 79 ? 21.235 35.174 -12.574 1.00 32.81 79 GLN A CA 1
ATOM 591 C C . GLN A 1 79 ? 19.687 35.369 -12.430 1.00 32.81 79 GLN A C 1
ATOM 593 O O . GLN A 1 79 ? 18.888 35.080 -13.317 1.00 32.81 79 GLN A O 1
ATOM 598 N N . SER A 1 80 ? 19.340 36.221 -11.445 1.00 29.28 80 SER A N 1
ATOM 599 C CA . SER A 1 80 ? 18.226 37.214 -11.404 1.00 29.28 80 SER A CA 1
ATOM 600 C C . SER A 1 80 ? 16.866 36.886 -10.741 1.00 29.28 80 SER A C 1
ATOM 602 O O . SER A 1 80 ? 16.450 35.750 -10.554 1.00 29.28 80 SER A O 1
ATOM 604 N N . THR A 1 81 ? 16.205 37.963 -10.289 1.00 28.86 81 THR A N 1
ATOM 605 C CA . THR A 1 81 ? 15.024 38.030 -9.399 1.00 28.86 81 THR A CA 1
ATOM 606 C C . THR A 1 81 ? 14.177 39.274 -9.765 1.00 28.86 81 THR A C 1
ATOM 608 O O . THR A 1 81 ? 14.590 40.044 -10.633 1.00 28.86 81 THR A O 1
ATOM 611 N N . PRO A 1 82 ? 13.086 39.617 -9.050 1.00 47.12 82 PRO A N 1
ATOM 612 C CA . PRO A 1 82 ? 11.892 38.835 -8.706 1.00 47.12 82 PRO A CA 1
ATOM 613 C C . PRO A 1 82 ? 10.608 39.541 -9.222 1.00 47.12 82 PRO A C 1
ATOM 615 O O . PRO A 1 82 ? 10.672 40.629 -9.799 1.00 47.12 82 PRO A O 1
ATOM 618 N N . LYS A 1 83 ? 9.409 39.017 -8.912 1.00 28.83 83 LYS A N 1
ATOM 619 C CA . LYS A 1 83 ? 8.207 39.871 -8.783 1.00 28.83 83 LYS A CA 1
ATOM 620 C C . LYS A 1 83 ? 7.136 39.300 -7.852 1.00 28.83 83 LYS A C 1
ATOM 622 O O . LYS A 1 83 ? 6.880 38.104 -7.827 1.00 28.83 83 LYS A O 1
ATOM 627 N N . SER A 1 84 ? 6.532 40.205 -7.086 1.00 28.30 84 SER A N 1
ATOM 628 C CA . SER A 1 84 ? 5.385 39.970 -6.202 1.00 28.30 84 SER A CA 1
ATOM 629 C C . SER A 1 84 ? 4.076 39.931 -6.995 1.00 28.30 84 SER A C 1
ATOM 631 O O . SER A 1 84 ? 3.963 40.668 -7.974 1.00 28.30 84 SER A O 1
ATOM 633 N N . VAL A 1 85 ? 3.080 39.169 -6.520 1.00 28.73 85 VAL A N 1
ATOM 634 C CA . VAL A 1 85 ? 1.684 39.639 -6.394 1.00 28.73 85 VAL A CA 1
ATOM 635 C C . VAL A 1 85 ? 0.874 38.717 -5.458 1.00 28.73 85 VAL A C 1
ATOM 637 O O . VAL A 1 85 ? 0.798 37.509 -5.649 1.00 28.73 85 VAL A O 1
ATOM 640 N N . LEU A 1 86 ? 0.251 39.328 -4.448 1.00 32.44 86 LEU A N 1
ATOM 641 C CA . LEU A 1 86 ? -0.989 38.894 -3.779 1.00 32.44 86 LEU A CA 1
ATOM 642 C C . LEU A 1 86 ? -2.136 39.699 -4.436 1.00 32.44 86 LEU A C 1
ATOM 644 O O . LEU A 1 86 ? -1.841 40.817 -4.878 1.00 32.44 86 LEU A O 1
ATOM 648 N N . PRO A 1 87 ? -3.412 39.240 -4.490 1.00 41.22 87 PRO A N 1
ATOM 649 C CA . PRO A 1 87 ? -4.187 38.962 -3.266 1.00 41.22 87 PRO A CA 1
ATOM 650 C C . PRO A 1 87 ? -5.372 37.955 -3.398 1.00 41.22 87 PRO A C 1
ATOM 652 O O . PRO A 1 87 ? -5.510 37.250 -4.389 1.00 41.22 87 PRO A O 1
ATOM 655 N N . SER A 1 88 ? -6.259 37.981 -2.388 1.00 26.23 88 SER A N 1
ATOM 656 C CA . SER A 1 88 ? -7.691 37.594 -2.407 1.00 26.23 88 SER A CA 1
ATOM 657 C C . SER A 1 88 ? -8.036 36.101 -2.560 1.00 26.23 88 SER A C 1
ATOM 659 O O . SER A 1 88 ? -8.054 35.561 -3.655 1.00 26.23 88 SER A O 1
ATOM 661 N N . LYS A 1 89 ? -8.337 35.348 -1.491 1.00 30.66 89 LYS A N 1
ATOM 662 C CA . LYS A 1 89 ? -9.568 35.431 -0.665 1.00 30.66 89 LYS A CA 1
ATOM 663 C C . LYS A 1 89 ? -10.853 35.574 -1.496 1.00 30.66 89 LYS A C 1
ATOM 665 O O . LYS A 1 89 ? -11.168 36.690 -1.887 1.00 30.66 89 LYS A O 1
ATOM 670 N N . ASP A 1 90 ? -11.645 34.501 -1.585 1.00 27.33 90 ASP A N 1
ATOM 671 C CA . ASP A 1 90 ? -13.069 34.568 -1.211 1.00 27.33 90 ASP A CA 1
ATOM 672 C C . ASP A 1 90 ? -13.711 33.194 -0.927 1.00 27.33 90 ASP A C 1
ATOM 674 O O . ASP A 1 90 ? -13.124 32.150 -1.208 1.00 27.33 90 ASP A O 1
ATOM 678 N N . ILE A 1 91 ? -14.901 33.207 -0.308 1.00 34.28 91 ILE A N 1
ATOM 679 C CA . ILE A 1 91 ? -15.683 32.030 0.123 1.00 34.28 91 ILE A CA 1
ATOM 680 C C . ILE A 1 91 ? -17.136 32.153 -0.376 1.00 34.28 91 ILE A C 1
ATOM 682 O O . ILE A 1 91 ? -17.781 33.157 -0.064 1.00 34.28 91 ILE A O 1
ATOM 686 N N . PRO A 1 92 ? -17.726 31.117 -1.003 1.00 36.38 92 PRO A N 1
ATOM 687 C CA . PRO A 1 92 ? -19.181 30.969 -1.114 1.00 36.38 92 PRO A CA 1
ATOM 688 C C . PRO A 1 92 ? -19.786 30.225 0.096 1.00 36.38 92 PRO A C 1
ATOM 690 O O . PRO A 1 92 ? -19.205 29.270 0.608 1.00 36.38 92 PRO A O 1
ATOM 693 N N . LYS A 1 93 ? -20.980 30.640 0.545 1.00 29.27 93 LYS A N 1
ATOM 694 C CA . LYS A 1 93 ? -21.740 30.033 1.663 1.00 29.27 93 LYS A CA 1
ATOM 695 C C . LYS A 1 93 ? -23.018 29.326 1.187 1.00 29.27 93 LYS A C 1
ATOM 697 O O . LYS A 1 93 ? -23.631 29.764 0.221 1.00 29.27 93 LYS A O 1
ATOM 702 N N . GLY A 1 94 ? -23.510 28.384 1.998 1.00 27.23 94 GLY A N 1
ATOM 703 C CA . GLY A 1 94 ? -24.901 27.894 2.008 1.00 27.23 94 GLY A CA 1
ATOM 704 C C . GLY A 1 94 ? -24.963 26.414 2.407 1.00 27.23 94 GLY A C 1
ATOM 705 O O . GLY A 1 94 ? -24.248 25.626 1.808 1.00 27.23 94 GLY A O 1
ATOM 706 N N . SER A 1 95 ? -25.735 25.949 3.402 1.00 29.31 95 SER A N 1
ATOM 707 C CA . SER A 1 95 ? -26.755 26.561 4.299 1.00 29.31 95 SER A CA 1
ATOM 708 C C . SER A 1 95 ? -26.425 26.229 5.786 1.00 29.31 95 SER A C 1
ATOM 710 O O . SER A 1 95 ? -25.353 25.692 6.026 1.00 29.31 95 SER A O 1
ATOM 712 N N . SER A 1 96 ? -27.192 26.488 6.861 1.00 28.75 96 SER A N 1
ATOM 713 C CA . SER A 1 96 ? -28.522 27.098 7.130 1.00 28.75 96 SER A CA 1
ATOM 714 C C . SER A 1 96 ? -28.438 27.877 8.493 1.00 28.75 96 SER A C 1
ATOM 716 O O . SER A 1 96 ? -27.324 28.239 8.858 1.00 28.75 96 SER A O 1
ATOM 718 N N . ARG A 1 97 ? -29.436 28.347 9.279 1.00 38.16 97 ARG A N 1
ATOM 719 C CA . ARG A 1 97 ? -30.857 28.010 9.597 1.00 38.16 97 ARG A CA 1
ATOM 720 C C . ARG A 1 97 ? -31.025 26.733 10.478 1.00 38.16 97 ARG A C 1
ATOM 722 O O . ARG A 1 97 ? -30.216 25.829 10.353 1.00 38.16 97 ARG A O 1
ATOM 729 N N . THR A 1 98 ? -31.990 26.587 11.408 1.00 30.97 98 THR A N 1
ATOM 730 C CA . THR A 1 98 ? -33.141 27.448 11.793 1.00 30.97 98 THR A CA 1
ATOM 731 C C . THR A 1 98 ? -33.434 27.431 13.320 1.00 30.97 98 THR A C 1
ATOM 733 O O . THR A 1 98 ? -33.799 26.371 13.806 1.00 30.97 98 THR A O 1
ATOM 736 N N . VAL A 1 99 ? -33.427 28.607 14.001 1.00 29.23 99 VAL A N 1
ATOM 737 C CA . VAL A 1 99 ? -34.182 28.968 15.260 1.00 29.23 99 VAL A CA 1
ATOM 738 C C . VAL A 1 99 ? -33.788 28.182 16.552 1.00 29.23 99 VAL A C 1
ATOM 740 O O . VAL A 1 99 ? -33.355 27.047 16.464 1.00 29.23 99 VAL A O 1
ATOM 743 N N . LEU A 1 100 ? -33.821 28.656 17.815 1.00 32.31 100 LEU A N 1
ATOM 744 C CA . LEU A 1 100 ? -34.486 29.765 18.547 1.00 32.31 100 LEU A CA 1
ATOM 745 C C . LEU A 1 100 ? -33.682 31.089 18.676 1.00 32.31 100 LEU A C 1
ATOM 747 O O . LEU A 1 100 ? -32.794 31.348 17.868 1.00 32.31 100 LEU A O 1
ATOM 751 N N . GLN A 1 101 ? -34.084 31.989 19.599 1.00 33.72 101 GLN A N 1
ATOM 752 C CA . GLN A 1 101 ? -33.826 33.440 19.523 1.00 33.72 101 GLN A CA 1
ATOM 753 C C . GLN A 1 101 ? -33.796 34.193 20.890 1.00 33.72 101 GLN A C 1
ATOM 755 O O . GLN A 1 101 ? -34.850 34.456 21.458 1.00 33.72 101 GLN A O 1
ATOM 760 N N . VAL A 1 102 ? -32.604 34.681 21.287 1.00 27.52 102 VAL A N 1
ATOM 761 C CA . VAL A 1 102 ? -32.334 35.992 21.961 1.00 27.52 102 VAL A CA 1
ATOM 762 C C . VAL A 1 102 ? -32.631 36.212 23.478 1.00 27.52 102 VAL A C 1
ATOM 764 O O . VAL A 1 102 ? -33.487 35.589 24.093 1.00 27.52 102 VAL A O 1
ATOM 767 N N . CYS A 1 103 ? -31.833 37.133 24.052 1.00 26.73 103 CYS A N 1
ATOM 768 C CA . CYS A 1 103 ? -31.787 37.729 25.409 1.00 26.73 103 CYS A CA 1
ATOM 769 C C . CYS A 1 103 ? -33.042 38.601 25.765 1.00 26.73 103 CYS A C 1
ATOM 771 O O . CYS A 1 103 ? -33.952 38.697 24.950 1.00 26.73 103 CYS A O 1
ATOM 773 N N . SER A 1 104 ? -33.233 39.271 26.923 1.00 28.30 104 SER A N 1
ATOM 774 C CA . SER A 1 104 ? -32.315 40.025 27.820 1.00 28.30 104 SER A CA 1
ATOM 775 C C . SER A 1 104 ? -32.841 40.172 29.280 1.00 28.30 104 SER A C 1
ATOM 777 O O . SER A 1 104 ? -33.750 39.460 29.688 1.00 28.30 104 SER A O 1
ATOM 779 N N . SER A 1 105 ? -32.231 41.051 30.097 1.00 27.92 105 SER A N 1
ATOM 780 C CA . SER A 1 105 ? -32.226 41.035 31.579 1.00 27.92 105 SER A CA 1
ATOM 781 C C . SER A 1 105 ? -33.050 42.125 32.317 1.00 27.92 105 SER A C 1
ATOM 783 O O . SER A 1 105 ? -33.534 43.073 31.702 1.00 27.92 105 SER A O 1
ATOM 785 N N . THR A 1 106 ? -32.986 42.085 33.670 1.00 29.25 106 THR A N 1
ATOM 786 C CA . THR A 1 106 ? -33.229 43.176 34.675 1.00 29.25 106 THR A CA 1
ATOM 787 C C . THR A 1 106 ? -34.709 43.535 35.002 1.00 29.25 106 THR A C 1
ATOM 789 O O . THR A 1 106 ? -35.545 43.472 34.116 1.00 29.25 106 THR A O 1
ATOM 792 N N . THR A 1 107 ? -35.159 43.882 36.237 1.00 29.83 107 THR A N 1
ATOM 793 C CA . THR A 1 107 ? -34.486 44.260 37.524 1.00 29.83 107 THR A CA 1
ATOM 794 C C . THR A 1 107 ? -35.384 44.054 38.794 1.00 29.83 107 THR A C 1
ATOM 796 O O . THR A 1 107 ? -36.578 44.296 38.700 1.00 29.83 107 THR A O 1
ATOM 799 N N . ILE A 1 108 ? -34.801 43.694 39.968 1.00 33.78 108 ILE A N 1
ATOM 800 C CA . ILE A 1 108 ? -34.993 44.206 41.385 1.00 33.78 108 ILE A CA 1
ATOM 801 C C . ILE A 1 108 ? -36.409 44.680 41.868 1.00 33.78 108 ILE A C 1
ATOM 803 O O . ILE A 1 108 ? -36.954 45.555 41.199 1.00 33.78 108 ILE A O 1
ATOM 807 N N . PRO A 1 109 ? -36.971 44.285 43.069 1.00 40.91 109 PRO A N 1
ATOM 808 C CA . PRO A 1 109 ? -36.410 44.646 44.409 1.00 40.91 109 PRO A CA 1
ATOM 809 C C . PRO A 1 109 ? -36.719 43.823 45.722 1.00 40.91 109 PRO A C 1
ATOM 811 O O . PRO A 1 109 ? -37.731 43.153 45.863 1.00 40.91 109 PRO A O 1
ATOM 814 N N . ARG A 1 110 ? -35.880 44.077 46.760 1.00 30.47 110 ARG A N 1
ATOM 815 C CA . ARG A 1 110 ? -36.120 44.213 48.245 1.00 30.47 110 ARG A CA 1
ATOM 816 C C . ARG A 1 110 ? -36.710 43.096 49.166 1.00 30.47 110 ARG A C 1
ATOM 818 O O . ARG A 1 110 ? -37.912 42.961 49.328 1.00 30.47 110 ARG A O 1
ATOM 825 N N . ARG A 1 111 ? -35.821 42.536 50.011 1.00 29.69 111 ARG A N 1
ATOM 826 C CA . ARG A 1 111 ? -35.672 42.739 51.492 1.00 29.69 111 ARG A CA 1
ATOM 827 C C . ARG A 1 111 ? -36.915 42.779 52.446 1.00 29.69 111 ARG A C 1
ATOM 829 O O . ARG A 1 111 ? -37.495 43.839 52.629 1.00 29.69 111 ARG A O 1
ATOM 836 N N . SER A 1 112 ? -37.123 41.672 53.187 1.00 33.41 112 SER A N 1
ATOM 837 C CA . SER A 1 112 ? -37.585 41.483 54.605 1.00 33.41 112 SER A CA 1
ATOM 838 C C . SER A 1 112 ? -38.758 42.270 55.246 1.00 33.41 112 SER A C 1
ATOM 840 O O . SER A 1 112 ? -38.682 43.493 55.312 1.00 33.41 112 SER A O 1
ATOM 842 N N . LEU A 1 113 ? -39.664 41.564 55.965 1.00 28.83 113 LEU A N 1
ATOM 843 C CA . LEU A 1 113 ? -39.960 41.702 57.426 1.00 28.83 113 LEU A CA 1
ATOM 844 C C . LEU A 1 113 ? -41.044 40.690 57.934 1.00 28.83 113 LEU A C 1
ATOM 846 O O . LEU A 1 113 ? -41.651 39.988 57.134 1.00 28.83 113 LEU A O 1
ATOM 850 N N . LEU A 1 114 ? -41.226 40.585 59.264 1.00 37.44 114 LEU A N 1
ATOM 851 C CA . LEU A 1 114 ? -42.210 39.760 60.035 1.00 37.44 114 LEU A CA 1
ATOM 852 C C . LEU A 1 114 ? -43.581 40.504 60.191 1.00 37.44 114 LEU A C 1
ATOM 854 O O . LEU A 1 114 ? -43.545 41.710 59.932 1.00 37.44 114 LEU A O 1
ATOM 858 N N . PRO A 1 115 ? -44.756 39.927 60.622 1.00 42.69 115 PRO A N 1
ATOM 859 C CA . PRO A 1 115 ? -44.968 39.059 61.814 1.00 42.69 115 PRO A CA 1
ATOM 860 C C . PRO A 1 115 ? -46.170 38.041 61.784 1.00 42.69 115 PRO A C 1
ATOM 862 O O . PRO A 1 115 ? -46.621 37.626 60.724 1.00 42.69 115 PRO A O 1
ATOM 865 N N . ALA A 1 116 ? -46.653 37.604 62.968 1.00 28.81 116 ALA A N 1
ATOM 866 C CA . ALA A 1 116 ? -47.809 36.699 63.231 1.00 28.81 116 ALA A CA 1
ATOM 867 C C . ALA A 1 116 ? -49.170 37.471 63.376 1.00 28.81 116 ALA A C 1
ATOM 869 O O . ALA A 1 116 ? -49.104 38.688 63.193 1.00 28.81 116 ALA A O 1
ATOM 870 N N . PRO A 1 117 ? -50.377 36.888 63.699 1.00 44.56 117 PRO A N 1
ATOM 871 C CA . PRO A 1 117 ? -50.666 36.142 64.957 1.00 44.56 117 PRO A CA 1
ATOM 872 C C . PRO A 1 117 ? -51.788 35.037 64.993 1.00 44.56 117 PRO A C 1
ATOM 874 O O . PRO A 1 117 ? -52.771 35.069 64.267 1.00 44.56 117 PRO A O 1
ATOM 877 N N . LYS A 1 118 ? -51.629 34.107 65.958 1.00 35.31 118 LYS A N 1
ATOM 878 C CA . LYS A 1 118 ? -52.522 33.623 67.063 1.00 35.31 118 LYS A CA 1
ATOM 879 C C . LYS A 1 118 ? -54.037 33.317 66.940 1.00 35.31 118 LYS A C 1
ATOM 881 O O . LYS A 1 118 ? -54.831 34.109 66.453 1.00 35.31 118 LYS A O 1
ATOM 886 N N . THR A 1 119 ? -54.426 32.274 67.695 1.00 32.72 119 THR A N 1
ATOM 887 C CA . THR A 1 119 ? -55.800 31.947 68.139 1.00 32.72 119 THR A CA 1
ATOM 888 C C . THR A 1 119 ? -56.001 32.065 69.675 1.00 32.72 119 THR A C 1
ATOM 890 O O . THR A 1 119 ? -56.269 33.158 70.163 1.00 32.72 119 THR A O 1
ATOM 893 N N . SER A 1 120 ? -55.890 30.970 70.444 1.00 30.17 120 SER A N 1
ATOM 894 C CA . SER A 1 120 ? -56.338 30.798 71.853 1.00 30.17 120 SER A CA 1
ATOM 895 C C . SER A 1 120 ? -55.188 30.301 72.785 1.00 30.17 120 SER A C 1
ATOM 897 O O . SER A 1 120 ? -54.032 30.434 72.391 1.00 30.17 120 SER A O 1
ATOM 899 N N . THR A 1 121 ? -55.312 29.799 74.035 1.00 30.42 121 THR A N 1
ATOM 900 C CA . THR A 1 121 ? -56.436 29.353 74.915 1.00 30.42 121 THR A CA 1
ATOM 901 C C . THR A 1 121 ? -56.091 29.591 76.422 1.00 30.42 121 THR A C 1
ATOM 903 O O . THR A 1 121 ? -55.314 30.493 76.726 1.00 30.42 121 THR A O 1
ATOM 906 N N . SER A 1 122 ? -56.674 28.856 77.392 1.00 32.41 122 SER A N 1
ATOM 907 C CA . SER A 1 122 ? -56.502 28.976 78.872 1.00 32.41 122 SER A CA 1
ATOM 908 C C . SER A 1 122 ? -57.090 27.741 79.603 1.00 32.41 122 SER A C 1
ATOM 910 O O . SER A 1 122 ? -57.719 26.951 78.893 1.00 32.41 122 SER A O 1
ATOM 912 N N . PRO A 1 123 ? -56.976 27.544 80.951 1.00 46.88 123 PRO A N 1
ATOM 913 C CA . PRO A 1 123 ? -56.328 28.334 82.038 1.00 46.88 123 PRO A CA 1
ATOM 914 C C . PRO A 1 123 ? -55.123 27.601 82.721 1.00 46.88 123 PRO A C 1
ATOM 916 O O . PRO A 1 123 ? -54.983 26.396 82.568 1.00 46.88 123 PRO A O 1
ATOM 919 N N . ALA A 1 124 ? -54.094 28.225 83.333 1.00 30.41 124 ALA A N 1
ATOM 920 C CA . ALA A 1 124 ? -53.991 29.038 84.575 1.00 30.41 124 ALA A CA 1
ATOM 921 C C . ALA A 1 124 ? -54.387 28.282 85.877 1.00 30.41 124 ALA A C 1
ATOM 923 O O . ALA A 1 124 ? -55.517 27.820 85.956 1.00 30.41 124 ALA A O 1
ATOM 924 N N . GLY A 1 125 ? -53.578 28.129 86.949 1.00 27.42 125 GLY A N 1
ATOM 925 C CA . GLY A 1 125 ? -52.208 28.573 87.337 1.00 27.42 125 GLY A CA 1
ATOM 926 C C . GLY A 1 125 ? -51.799 27.918 88.701 1.00 27.42 125 GLY A C 1
ATOM 927 O O . GLY A 1 125 ? -52.440 26.940 89.062 1.00 27.42 125 GLY A O 1
ATOM 928 N N . LEU A 1 126 ? -50.849 28.342 89.568 1.00 29.17 126 LEU A N 1
ATOM 929 C CA . LEU A 1 126 ? -49.763 29.359 89.589 1.00 29.17 126 LEU A CA 1
ATOM 930 C C . LEU A 1 126 ? -48.974 29.285 90.956 1.00 29.17 126 LEU A C 1
ATOM 932 O O . LEU A 1 126 ? -49.634 29.167 91.981 1.00 29.17 126 LEU A O 1
ATOM 936 N N . LYS A 1 127 ? -47.627 29.496 90.991 1.00 28.17 127 LYS A N 1
ATOM 937 C CA . LYS A 1 127 ? -46.681 29.616 92.174 1.00 28.17 127 LYS A CA 1
ATOM 938 C C . LYS A 1 127 ? -46.364 28.331 93.001 1.00 28.17 127 LYS A C 1
ATOM 940 O O . LYS A 1 127 ? -47.166 27.413 92.981 1.00 28.17 127 LYS A O 1
ATOM 945 N N . LYS A 1 128 ? -45.287 28.224 93.823 1.00 30.28 128 LYS A N 1
ATOM 946 C CA . LYS A 1 128 ? -43.855 28.687 93.786 1.00 30.28 128 LYS A CA 1
ATOM 947 C C . LYS A 1 128 ? -43.050 28.039 94.968 1.00 30.28 128 LYS A C 1
ATOM 949 O O . LYS A 1 128 ? -43.600 27.947 96.051 1.00 30.28 128 LYS A O 1
ATOM 954 N N . GLU A 1 129 ? -41.759 27.718 94.765 1.00 25.23 129 GLU A N 1
ATOM 955 C CA . GLU A 1 129 ? -40.629 27.704 95.754 1.00 25.23 129 GLU A CA 1
ATOM 956 C C . GLU A 1 129 ? -40.486 26.699 96.953 1.00 25.23 129 GLU A C 1
ATOM 958 O O . GLU A 1 129 ? -41.227 26.728 97.924 1.00 25.23 129 GLU A O 1
ATOM 963 N N . THR A 1 130 ? -39.376 25.927 96.912 1.00 25.47 130 THR A N 1
ATOM 964 C CA . THR A 1 130 ? -38.340 25.644 97.964 1.00 25.47 130 THR A CA 1
ATOM 965 C C . THR A 1 130 ? -38.611 25.004 99.359 1.00 25.47 130 THR A C 1
ATOM 967 O O . THR A 1 130 ? -39.024 25.682 100.288 1.00 25.47 130 THR A O 1
ATOM 970 N N . GLN A 1 131 ? -38.041 23.789 99.539 1.00 27.39 131 GLN A N 1
ATOM 971 C CA . GLN A 1 131 ? -36.844 23.473 100.385 1.00 27.39 131 GLN A CA 1
ATOM 972 C C . GLN A 1 131 ? -36.932 23.020 101.885 1.00 27.39 131 GLN A C 1
ATOM 974 O O . GLN A 1 131 ? -37.213 23.815 102.769 1.00 27.39 131 GLN A O 1
ATOM 979 N N . LYS A 1 132 ? -36.416 21.786 102.120 1.00 29.44 132 LYS A N 1
ATOM 980 C CA . LYS A 1 132 ? -35.701 21.172 103.290 1.00 29.44 132 LYS A CA 1
ATOM 981 C C . LYS A 1 132 ? -36.353 20.893 104.676 1.00 29.44 132 LYS A C 1
ATOM 983 O O . LYS A 1 132 ? -36.774 21.788 105.389 1.00 29.44 132 LYS A O 1
ATOM 988 N N . ASP A 1 133 ? -36.179 19.618 105.062 1.00 27.89 133 ASP A N 1
ATOM 989 C CA . ASP A 1 133 ? -35.604 19.027 106.298 1.00 27.89 133 ASP A CA 1
ATOM 990 C C . ASP A 1 133 ? -36.209 19.169 107.725 1.00 27.89 133 ASP A C 1
ATOM 992 O O . ASP A 1 133 ? -36.305 20.244 108.297 1.00 27.89 133 ASP A O 1
ATOM 996 N N . HIS A 1 134 ? -36.374 17.979 108.337 1.00 32.62 134 HIS A N 1
ATOM 997 C CA . HIS A 1 134 ? -36.133 17.582 109.748 1.00 32.62 134 HIS A CA 1
ATOM 998 C C . HIS A 1 134 ? -37.045 18.063 110.913 1.00 32.62 134 HIS A C 1
ATOM 1000 O O . HIS A 1 134 ? -36.786 19.059 111.573 1.00 32.62 134 HIS A O 1
ATOM 1006 N N . GLU A 1 135 ? -38.018 17.195 111.237 1.00 29.89 135 GLU A N 1
ATOM 1007 C CA . GLU A 1 135 ? -38.111 16.374 112.477 1.00 29.89 135 GLU A CA 1
ATOM 1008 C C . GLU A 1 135 ? -38.309 16.973 113.911 1.00 29.89 135 GLU A C 1
ATOM 1010 O O . GLU A 1 135 ? -37.860 18.051 114.274 1.00 29.89 135 GLU A O 1
ATOM 1015 N N . ILE A 1 136 ? -38.907 16.113 114.759 1.00 32.16 136 ILE A N 1
ATOM 1016 C CA . ILE A 1 136 ? -38.977 16.034 116.241 1.00 32.16 136 ILE A CA 1
ATOM 1017 C C . ILE A 1 136 ? -40.052 16.848 117.030 1.00 32.16 136 ILE A C 1
ATOM 1019 O O . ILE A 1 136 ? -39.968 18.051 117.246 1.00 32.16 136 ILE A O 1
ATOM 1023 N N . THR A 1 137 ? -40.943 16.072 117.682 1.00 28.92 137 THR A N 1
ATOM 1024 C CA . THR A 1 137 ? -41.734 16.303 118.931 1.00 28.92 137 THR A CA 1
ATOM 1025 C C . THR A 1 137 ? -43.097 17.043 118.993 1.00 28.92 137 THR A C 1
ATOM 1027 O O . THR A 1 137 ? -43.229 18.216 118.683 1.00 28.92 137 THR A O 1
ATOM 1030 N N . ASN A 1 138 ? -44.036 16.348 119.673 1.00 27.94 138 ASN A N 1
ATOM 1031 C CA . ASN A 1 138 ? -45.122 16.811 120.575 1.00 27.94 138 ASN A CA 1
ATOM 1032 C C . ASN A 1 138 ? -46.460 17.411 120.045 1.00 27.94 138 ASN A C 1
ATOM 1034 O O . ASN A 1 138 ? -46.539 18.582 119.712 1.00 27.94 138 ASN A O 1
ATOM 1038 N N . ARG A 1 139 ? -47.530 16.578 120.129 1.00 28.52 139 ARG A N 1
ATOM 1039 C CA . ARG A 1 139 ? -48.832 16.707 120.879 1.00 28.52 139 ARG A CA 1
ATOM 1040 C C . ARG A 1 139 ? -49.461 18.108 121.157 1.00 28.52 139 ARG A C 1
ATOM 1042 O O . ARG A 1 139 ? -48.696 19.031 121.395 1.00 28.52 139 ARG A O 1
ATOM 1049 N N . PRO A 1 140 ? -50.810 18.252 121.371 1.00 41.62 140 PRO A N 1
ATOM 1050 C CA . PRO A 1 140 ? -51.801 17.226 121.801 1.00 41.62 140 PRO A CA 1
ATOM 1051 C C . PRO A 1 140 ? -53.251 17.322 121.206 1.00 41.62 140 PRO A C 1
ATOM 1053 O O . PRO A 1 140 ? -53.521 18.184 120.385 1.00 41.62 140 PRO A O 1
ATOM 1056 N N . ALA A 1 141 ? -54.188 16.514 121.763 1.00 27.55 141 ALA A N 1
ATOM 1057 C CA . ALA A 1 141 ? -55.658 16.747 121.887 1.00 27.55 141 ALA A CA 1
ATOM 1058 C C . ALA A 1 141 ? -56.533 16.744 120.601 1.00 27.55 141 ALA A C 1
ATOM 1060 O O . ALA A 1 141 ? -56.079 17.176 119.555 1.00 27.55 141 ALA A O 1
ATOM 1061 N N . LEU A 1 142 ? -57.811 16.316 120.550 1.00 28.86 142 LEU A N 1
ATOM 1062 C CA . LEU A 1 142 ? -58.809 15.604 121.404 1.00 28.86 142 LEU A CA 1
ATOM 1063 C C . LEU A 1 142 ? -59.722 14.799 120.405 1.00 28.86 142 LEU A C 1
ATOM 1065 O O . LEU A 1 142 ? -59.529 14.937 119.204 1.00 28.86 142 LEU A O 1
ATOM 1069 N N . SER A 1 143 ? -60.696 13.924 120.709 1.00 28.62 143 SER A N 1
ATOM 1070 C CA . SER A 1 143 ? -61.679 13.809 121.803 1.00 28.62 143 SER A CA 1
ATOM 1071 C C . SER A 1 143 ? -62.239 12.369 121.918 1.00 28.62 143 SER A C 1
ATOM 1073 O O . SER A 1 143 ? -62.172 11.593 120.968 1.00 28.62 143 SER A O 1
ATOM 1075 N N . SER A 1 144 ? -62.851 12.036 123.061 1.00 33.66 144 SER A N 1
ATOM 1076 C CA . SER A 1 144 ? -63.555 10.764 123.344 1.00 33.66 144 SER A CA 1
ATOM 1077 C C . SER A 1 144 ? -65.067 10.835 122.997 1.00 33.66 144 SER A C 1
ATOM 1079 O O . SER A 1 144 ? -65.510 11.871 122.494 1.00 33.66 144 SER A O 1
ATOM 1081 N N . PRO A 1 145 ? -65.887 9.789 123.278 1.00 43.47 145 PRO A N 1
ATOM 1082 C CA . PRO A 1 145 ? -66.448 9.670 124.637 1.00 43.47 145 PRO A CA 1
ATOM 1083 C C . PRO A 1 145 ? -66.635 8.234 125.189 1.00 43.47 145 PRO A C 1
ATOM 1085 O O . PRO A 1 145 ? -67.144 7.336 124.524 1.00 43.47 145 PRO A O 1
ATOM 1088 N N . LYS A 1 146 ? -66.368 8.056 126.490 1.00 30.97 146 LYS A N 1
ATOM 1089 C CA . LYS A 1 146 ? -66.962 6.997 127.332 1.00 30.97 146 LYS A CA 1
ATOM 1090 C C . LYS A 1 146 ? -67.289 7.608 128.699 1.00 30.97 146 LYS A C 1
ATOM 1092 O O . LYS A 1 146 ? -66.537 8.449 129.185 1.00 30.97 146 LYS A O 1
ATOM 1097 N N . ARG A 1 147 ? -68.440 7.263 129.281 1.00 30.44 147 ARG A N 1
ATOM 1098 C CA . ARG A 1 147 ? -69.085 8.031 130.365 1.00 30.44 147 ARG A CA 1
ATOM 1099 C C . ARG A 1 147 ? -69.277 7.166 131.612 1.00 30.44 147 ARG A C 1
ATOM 1101 O O . ARG A 1 147 ? -69.984 6.173 131.507 1.00 30.44 147 ARG A O 1
ATOM 1108 N N . GLN A 1 148 ? -68.738 7.581 132.765 1.00 27.92 148 GLN A N 1
ATOM 1109 C CA . GLN A 1 148 ? -69.513 7.869 133.993 1.00 27.92 148 GLN A CA 1
ATOM 1110 C C . GLN A 1 148 ? -68.631 8.153 135.224 1.00 27.92 148 GLN A C 1
ATOM 1112 O O . GLN A 1 148 ? -67.639 7.481 135.476 1.00 27.92 148 GLN A O 1
ATOM 1117 N N . ALA A 1 149 ? -69.055 9.177 135.967 1.00 26.11 149 ALA A N 1
ATOM 1118 C CA . ALA A 1 149 ? -68.605 9.693 137.264 1.00 26.11 149 ALA A CA 1
ATOM 1119 C C . ALA A 1 149 ? -69.548 10.887 137.596 1.00 26.11 149 ALA A C 1
ATOM 1121 O O . ALA A 1 149 ? -70.297 11.296 136.699 1.00 26.11 149 ALA A O 1
ATOM 1122 N N . PRO A 1 150 ? -69.466 11.564 138.757 1.00 47.88 150 PRO A N 1
ATOM 1123 C CA . PRO A 1 150 ? -69.149 11.117 140.119 1.00 47.88 150 PRO A CA 1
ATOM 1124 C C . PRO A 1 150 ? -70.262 11.538 141.121 1.00 47.88 150 PRO A C 1
ATOM 1126 O O . PRO A 1 150 ? -71.256 12.156 140.752 1.00 47.88 150 PRO A O 1
ATOM 1129 N N . SER A 1 151 ? -70.059 11.306 142.419 1.00 31.23 151 SER A N 1
ATOM 1130 C CA . SER A 1 151 ? -70.184 12.349 143.466 1.00 31.23 151 SER A CA 1
ATOM 1131 C C . SER A 1 151 ? -69.716 11.792 144.818 1.00 31.23 151 SER A C 1
ATOM 1133 O O . SER A 1 151 ? -69.554 10.583 144.972 1.00 31.23 151 SER A O 1
ATOM 1135 N N . ALA A 1 152 ? -69.418 12.670 145.777 1.00 29.36 152 ALA A N 1
ATOM 1136 C CA . ALA A 1 152 ? -68.857 12.310 147.081 1.00 29.36 152 ALA A CA 1
ATOM 1137 C C . ALA A 1 152 ? -69.723 12.850 148.227 1.00 29.36 152 ALA A C 1
ATOM 1139 O O . ALA A 1 152 ? -70.407 13.852 148.035 1.00 29.36 152 ALA A O 1
ATOM 1140 N N . ASN A 1 153 ? -69.612 12.251 149.424 1.00 29.75 153 ASN A N 1
ATOM 1141 C CA . ASN A 1 153 ? -69.317 13.003 150.656 1.00 29.75 153 ASN A CA 1
ATOM 1142 C C . ASN A 1 153 ? -69.028 12.106 151.884 1.00 29.75 153 ASN A C 1
ATOM 1144 O O . ASN A 1 153 ? -69.901 11.431 152.414 1.00 29.75 153 ASN A O 1
ATOM 1148 N N . LYS A 1 154 ? -67.766 12.159 152.331 1.00 26.53 154 LYS A N 1
ATOM 1149 C CA . LYS A 1 154 ? -67.279 12.362 153.716 1.00 26.53 154 LYS A CA 1
ATOM 1150 C C . LYS A 1 154 ? -68.287 12.255 154.888 1.00 26.53 154 LYS A C 1
ATOM 1152 O O . LYS A 1 154 ? -69.212 13.054 154.938 1.00 26.53 154 LYS A O 1
ATOM 1157 N N . VAL A 1 155 ? -67.961 11.437 155.907 1.00 29.31 155 VAL A N 1
ATOM 1158 C CA . VAL A 1 155 ? -67.853 11.776 157.364 1.00 29.31 155 VAL A CA 1
ATOM 1159 C C . VAL A 1 155 ? -67.421 10.528 158.182 1.00 29.31 155 VAL A C 1
ATOM 1161 O O . VAL A 1 155 ? -67.430 9.415 157.662 1.00 29.31 155 VAL A O 1
ATOM 1164 N N . GLN A 1 156 ? -66.930 10.725 159.416 1.00 28.84 156 GLN A N 1
ATOM 1165 C CA . GLN A 1 156 ? -66.312 9.708 160.289 1.00 28.84 156 GLN A CA 1
ATOM 1166 C C . GLN A 1 156 ? -67.285 8.820 161.114 1.00 28.84 156 GLN A C 1
ATOM 1168 O O . GLN A 1 156 ? -68.474 9.096 161.234 1.00 28.84 156 GLN A O 1
ATOM 1173 N N . SER A 1 157 ? -66.701 7.791 161.750 1.00 35.22 157 SER A N 1
ATOM 1174 C CA . SER A 1 157 ? -67.102 7.066 162.984 1.00 35.22 157 SER A CA 1
ATOM 1175 C C . SER A 1 157 ? -67.614 7.988 164.130 1.00 35.22 157 SER A C 1
ATOM 1177 O O . SER A 1 157 ? -67.339 9.186 164.036 1.00 35.22 157 SER A O 1
ATOM 1179 N N . PRO A 1 158 ? -68.209 7.502 165.265 1.00 41.25 158 PRO A N 1
ATOM 1180 C CA . PRO A 1 158 ? -68.098 6.138 165.841 1.00 41.25 158 PRO A CA 1
ATOM 1181 C C . PRO A 1 158 ? -69.320 5.555 166.626 1.00 41.25 158 PRO A C 1
ATOM 1183 O O . PRO A 1 158 ? -70.308 6.230 166.876 1.00 41.25 158 PR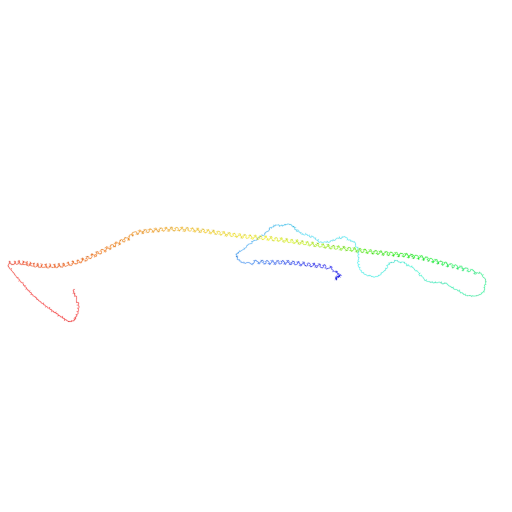O A O 1
ATOM 1186 N N . GLY A 1 159 ? -69.164 4.332 167.168 1.00 25.48 159 GLY A N 1
ATOM 1187 C CA . GLY A 1 159 ? -69.477 4.061 168.592 1.00 25.48 159 GLY A CA 1
ATOM 1188 C C . GLY A 1 159 ? -70.845 3.482 169.027 1.00 25.48 159 GLY A C 1
ATOM 1189 O O . GLY A 1 159 ? -71.848 4.177 169.061 1.00 25.48 159 GLY A O 1
ATOM 1190 N N . HIS A 1 160 ? -70.810 2.227 169.503 1.00 38.94 160 HIS A N 1
ATOM 1191 C CA . HIS A 1 160 ? -71.518 1.618 170.661 1.00 38.94 160 HIS A CA 1
ATOM 1192 C C . HIS A 1 160 ? -72.534 2.448 171.501 1.00 38.94 160 HIS A C 1
ATOM 1194 O O . HIS A 1 160 ? -72.234 3.582 171.870 1.00 38.94 160 HIS A O 1
ATOM 1200 N N . PRO A 1 161 ? -73.606 1.810 172.049 1.00 39.06 161 PRO A N 1
ATOM 1201 C CA . PRO A 1 161 ? -73.452 1.256 173.410 1.00 39.06 161 PRO A CA 1
ATOM 1202 C C . PRO A 1 161 ? -74.174 -0.063 173.789 1.00 39.06 161 PRO A C 1
ATOM 1204 O O . PRO A 1 161 ? -75.113 -0.549 173.172 1.00 39.06 161 PRO A O 1
ATOM 1207 N N . LYS A 1 162 ? -73.649 -0.581 174.904 1.00 27.31 162 LYS A N 1
ATOM 1208 C CA . LYS A 1 162 ? -73.980 -1.715 175.786 1.00 27.31 162 LYS A CA 1
ATOM 1209 C C . LYS A 1 162 ? -75.444 -1.795 176.271 1.00 27.31 162 LYS A C 1
ATOM 1211 O O . LYS A 1 162 ? -76.092 -0.767 176.424 1.00 27.31 162 LYS A O 1
ATOM 1216 N N . LEU A 1 163 ? -75.834 -2.974 176.785 1.00 27.69 163 LEU A N 1
ATOM 1217 C CA . LEU A 1 163 ? -76.775 -3.090 177.916 1.00 27.69 163 LEU A CA 1
ATOM 1218 C C . LEU A 1 163 ? -76.226 -3.974 179.061 1.00 27.69 163 LEU A C 1
ATOM 1220 O O . LEU A 1 163 ? -75.865 -5.134 178.876 1.00 27.69 163 LEU A O 1
ATOM 1224 N N . ARG A 1 164 ? -76.154 -3.364 180.250 1.00 37.91 164 ARG A N 1
ATOM 1225 C CA . ARG A 1 164 ? -75.901 -3.859 181.627 1.00 37.91 164 ARG A CA 1
ATOM 1226 C C . ARG A 1 164 ? -76.165 -2.631 182.546 1.00 37.91 164 ARG A C 1
ATOM 1228 O O . ARG A 1 164 ? -76.040 -1.526 182.014 1.00 37.91 164 ARG A O 1
ATOM 1235 N N . PRO A 1 165 ? -76.477 -2.745 183.861 1.00 43.47 165 PRO A N 1
ATOM 1236 C CA . PRO A 1 165 ? -75.824 -3.667 184.797 1.00 43.47 165 PRO A CA 1
ATOM 1237 C C . PRO A 1 165 ? -76.727 -4.295 185.899 1.00 43.47 165 PRO A C 1
ATOM 1239 O O . PRO A 1 165 ? -77.949 -4.293 185.834 1.00 43.47 165 PRO A O 1
ATOM 1242 N N . THR A 1 166 ? -76.044 -4.891 186.879 1.00 31.41 166 THR A N 1
ATOM 1243 C CA . THR A 1 166 ? -76.454 -5.570 188.129 1.00 31.41 166 THR A CA 1
ATOM 1244 C C . THR A 1 166 ? -76.930 -4.650 189.268 1.00 31.41 166 THR A C 1
ATOM 1246 O O . THR A 1 166 ? -76.683 -3.453 189.182 1.00 31.41 166 THR A O 1
ATOM 1249 N N . ILE A 1 167 ? -77.422 -5.233 190.386 1.00 28.12 167 ILE A N 1
ATOM 1250 C CA . ILE A 1 167 ? -76.898 -5.159 191.796 1.00 28.12 167 ILE A CA 1
ATOM 1251 C C . IL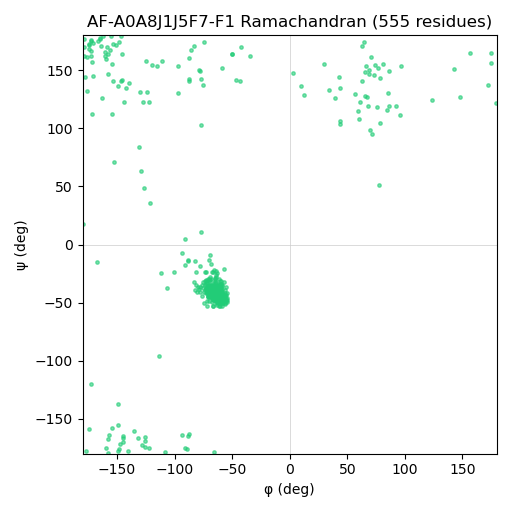E A 1 167 ? -77.854 -5.997 192.714 1.00 28.12 167 ILE A C 1
ATOM 1253 O O . ILE A 1 167 ? -79.058 -5.910 192.522 1.00 28.12 167 ILE A O 1
ATOM 1257 N N . SER A 1 168 ? -77.433 -7.045 193.462 1.00 28.81 168 SER A N 1
ATOM 1258 C CA . SER A 1 168 ? -76.809 -7.113 194.827 1.00 28.81 168 SER A CA 1
ATOM 1259 C C . SER A 1 168 ? -77.700 -6.579 195.984 1.00 28.81 168 SER A C 1
ATOM 1261 O O . SER A 1 168 ? -78.322 -5.549 195.784 1.00 28.81 168 SER A O 1
ATOM 1263 N N . LYS A 1 169 ? -77.790 -7.136 197.218 1.00 29.95 169 LYS A N 1
ATOM 1264 C CA . LYS A 1 169 ? -77.231 -8.351 197.891 1.00 29.95 169 LYS A CA 1
ATOM 1265 C C . LYS A 1 169 ? -78.014 -8.661 199.223 1.00 29.95 169 LYS A C 1
ATOM 1267 O O . LYS A 1 169 ? -78.910 -7.904 199.562 1.00 29.95 169 LYS A O 1
ATOM 1272 N N . ASN A 1 170 ? -77.675 -9.757 199.934 1.00 29.48 170 ASN A N 1
ATOM 1273 C CA . ASN A 1 170 ? -78.200 -10.356 201.211 1.00 29.48 170 ASN A CA 1
ATOM 1274 C C . ASN A 1 170 ? -78.709 -9.404 202.345 1.00 29.48 170 ASN A C 1
ATOM 1276 O O . ASN A 1 170 ? -78.240 -8.276 202.407 1.00 29.48 170 ASN A O 1
ATOM 1280 N N . GLY A 1 171 ? -79.511 -9.806 203.364 1.00 32.31 171 GLY A N 1
ATOM 1281 C CA . GLY A 1 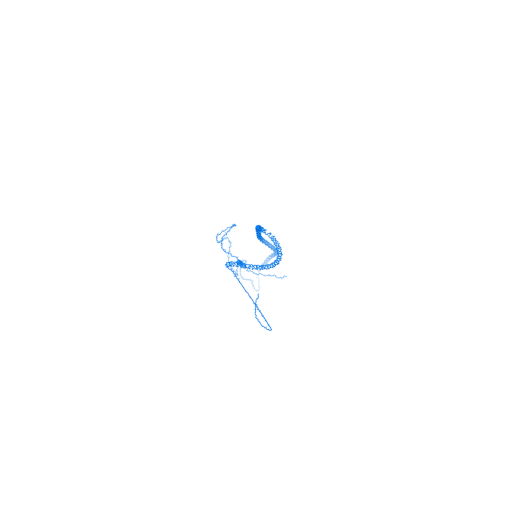171 ? -80.204 -11.081 203.713 1.00 32.31 171 GLY A CA 1
ATOM 1282 C C . GLY A 1 171 ? -80.526 -11.245 205.240 1.00 32.31 171 GLY A C 1
ATOM 1283 O O . GLY A 1 171 ? -79.905 -10.555 206.037 1.00 32.31 171 GLY A O 1
ATOM 1284 N N . TYR A 1 172 ? -81.410 -12.202 205.626 1.00 32.97 172 TYR A N 1
ATOM 1285 C CA . TYR A 1 172 ? -81.804 -12.643 207.013 1.00 32.97 172 TYR A CA 1
ATOM 1286 C C . TYR A 1 172 ? -82.633 -11.650 207.894 1.00 32.97 172 TYR A C 1
ATOM 1288 O O . TYR A 1 172 ? -82.461 -10.449 207.750 1.00 32.97 172 TYR A O 1
ATOM 1296 N N . ALA A 1 173 ? -83.527 -12.034 208.838 1.00 38.88 173 ALA A N 1
ATOM 1297 C CA . ALA A 1 173 ? -84.226 -13.304 209.169 1.00 38.88 173 ALA A CA 1
ATOM 1298 C C . ALA A 1 173 ? -85.454 -13.086 210.123 1.00 38.88 173 ALA A C 1
ATOM 1300 O O . ALA A 1 173 ? -85.579 -12.025 210.722 1.00 38.88 173 ALA A O 1
ATOM 1301 N N . ALA A 1 174 ? -86.261 -14.148 210.334 1.00 37.22 174 ALA A N 1
ATOM 1302 C CA . ALA A 1 174 ? -87.326 -14.348 211.354 1.00 37.22 174 ALA A CA 1
ATOM 1303 C C . ALA A 1 174 ? -88.750 -13.749 211.133 1.00 37.22 174 ALA A C 1
ATOM 1305 O O . ALA A 1 174 ? -88.958 -12.825 210.357 1.00 37.22 174 ALA A O 1
ATOM 1306 N N . LYS A 1 175 ? -89.737 -14.392 211.790 1.00 40.94 175 LYS A N 1
ATOM 1307 C CA . LYS A 1 175 ? -91.218 -14.260 211.685 1.00 40.94 175 LYS A CA 1
ATOM 1308 C C . LYS A 1 175 ? -91.767 -13.018 212.424 1.00 40.94 175 LYS A C 1
ATOM 1310 O O . LYS A 1 175 ? -91.152 -12.653 213.428 1.00 40.94 175 LYS A O 1
ATOM 1315 N N . PRO A 1 176 ? -92.890 -12.386 211.982 1.00 49.78 176 PRO A N 1
ATOM 1316 C CA . PRO A 1 176 ? -94.206 -13.036 211.768 1.00 49.78 176 PRO A CA 1
ATOM 1317 C C . PRO A 1 176 ? -94.912 -12.753 210.412 1.00 49.78 176 PRO A C 1
ATOM 1319 O O . PRO A 1 176 ? -94.297 -12.266 209.467 1.00 49.78 176 PRO A O 1
ATOM 1322 N N . GLU A 1 177 ? -96.209 -13.094 210.320 1.00 35.31 177 GLU A N 1
ATOM 1323 C CA . GLU A 1 177 ? -97.088 -13.031 209.130 1.00 35.31 177 GLU A CA 1
ATOM 1324 C C . GLU A 1 177 ? -98.491 -12.415 209.457 1.00 35.31 177 GLU A C 1
ATOM 1326 O O . GLU A 1 177 ? -98.642 -11.803 210.508 1.00 35.31 177 GLU A O 1
ATOM 1331 N N . VAL A 1 178 ? -99.520 -12.647 208.604 1.00 45.94 178 VAL A N 1
ATOM 1332 C CA . VAL A 1 178 ? -100.966 -12.241 208.687 1.00 45.94 178 VAL A CA 1
ATOM 1333 C C . VAL A 1 178 ? -101.288 -10.821 208.130 1.00 45.94 178 VAL A C 1
ATOM 1335 O O . VAL A 1 178 ? -100.780 -9.839 208.647 1.00 45.94 178 VAL A O 1
ATOM 1338 N N . GLN A 1 179 ? -102.131 -10.609 207.091 1.00 43.62 179 GLN A N 1
ATOM 1339 C CA . GLN A 1 179 ? -102.905 -11.560 206.261 1.00 43.62 179 GLN A CA 1
ATOM 1340 C C . GLN A 1 179 ? -103.104 -11.167 204.769 1.00 43.62 179 GLN A C 1
ATOM 1342 O O . GLN A 1 179 ? -103.389 -10.033 204.407 1.00 43.62 179 GLN A O 1
ATOM 1347 N N . SER A 1 180 ? -103.002 -12.205 203.934 1.00 53.09 180 SER A N 1
ATOM 1348 C CA . SER A 1 180 ? -103.181 -12.362 202.475 1.00 53.09 180 SER A CA 1
ATOM 1349 C C . SER A 1 180 ? -104.417 -11.746 201.772 1.00 53.09 180 SER A C 1
ATOM 1351 O O . SER A 1 180 ? -105.535 -11.954 202.246 1.00 53.09 180 SER A O 1
ATOM 1353 N N . ARG A 1 181 ? -104.227 -11.188 200.545 1.00 51.78 181 ARG A N 1
ATOM 1354 C CA . ARG A 1 181 ? -105.115 -11.452 199.367 1.00 51.78 181 ARG A CA 1
ATOM 1355 C C . ARG A 1 181 ? -104.663 -11.013 197.948 1.00 51.78 181 ARG A C 1
ATOM 1357 O O . ARG A 1 181 ? -105.258 -11.486 196.987 1.00 51.78 181 ARG A O 1
ATOM 1364 N N . GLU A 1 182 ? -103.651 -10.156 197.768 1.00 56.56 182 GLU A N 1
ATOM 1365 C CA . GLU A 1 182 ? -103.453 -9.420 196.486 1.00 56.56 182 GLU A CA 1
ATOM 1366 C C . GLU A 1 182 ? -102.598 -10.113 195.387 1.00 56.56 182 GLU A C 1
ATOM 1368 O O . GLU A 1 182 ? -102.567 -9.678 194.237 1.00 56.56 182 GLU A O 1
ATOM 1373 N N . THR A 1 183 ? -101.849 -11.175 195.701 1.00 54.03 183 THR A N 1
ATOM 1374 C CA . THR A 1 183 ? -100.688 -11.610 194.885 1.00 54.03 183 THR A CA 1
ATOM 1375 C C . THR A 1 183 ? -100.998 -12.383 193.596 1.00 54.03 183 THR A C 1
ATOM 1377 O O . THR A 1 183 ? -100.142 -12.469 192.713 1.00 54.03 183 THR A O 1
ATOM 1380 N N . GLU A 1 184 ? -102.195 -12.949 193.451 1.00 56.00 184 GLU A N 1
ATOM 1381 C CA . GLU A 1 184 ? -102.490 -13.966 192.427 1.00 56.00 184 GLU A CA 1
ATOM 1382 C C . GLU A 1 184 ? -102.586 -13.401 190.993 1.00 56.00 184 GLU A C 1
ATOM 1384 O O . GLU A 1 184 ? -102.196 -14.051 190.019 1.00 56.00 184 GLU A O 1
ATOM 1389 N N . ARG A 1 185 ? -103.018 -12.139 190.845 1.00 61.81 185 ARG A N 1
ATOM 1390 C CA . ARG A 1 185 ? -103.270 -11.502 189.535 1.00 61.81 185 ARG A CA 1
ATOM 1391 C C . ARG A 1 185 ? -102.018 -11.299 188.669 1.00 61.81 185 ARG A C 1
ATOM 1393 O O . ARG A 1 185 ? -102.137 -11.186 187.452 1.00 61.81 185 ARG A O 1
ATOM 1400 N N . GLN A 1 186 ? -100.819 -11.264 189.256 1.00 62.72 186 GLN A N 1
ATOM 1401 C CA . GLN A 1 186 ? -99.584 -10.916 188.531 1.00 62.72 186 GLN A CA 1
ATOM 1402 C C . GLN A 1 186 ? -98.953 -12.074 187.735 1.00 62.72 186 GLN A C 1
ATOM 1404 O O . GLN A 1 186 ? -98.076 -11.837 186.900 1.00 62.72 186 GLN A O 1
ATOM 1409 N N . VAL A 1 187 ? -99.359 -13.327 187.974 1.00 63.44 187 VAL A N 1
ATOM 1410 C CA . VAL A 1 187 ? -98.744 -14.504 187.325 1.00 63.44 187 VAL A CA 1
ATOM 1411 C C . VAL A 1 187 ? -99.277 -14.715 185.904 1.00 63.44 187 VAL A C 1
ATOM 1413 O O . VAL A 1 187 ? -98.501 -14.992 184.988 1.00 63.44 187 VAL A O 1
ATOM 1416 N N . ILE A 1 188 ? -100.585 -14.528 185.701 1.00 63.91 188 ILE A N 1
ATOM 1417 C CA . ILE A 1 188 ? -101.278 -14.784 184.425 1.00 63.91 188 ILE A CA 1
ATOM 1418 C C . ILE A 1 188 ? -100.730 -13.884 183.302 1.00 63.91 188 ILE A C 1
ATOM 1420 O O . ILE A 1 188 ? -100.466 -14.357 182.195 1.00 63.91 188 ILE A O 1
ATOM 1424 N N . GLN A 1 189 ? -100.473 -12.610 183.613 1.00 65.81 189 GLN A N 1
ATOM 1425 C CA . GLN A 1 189 ? -99.916 -11.620 182.684 1.00 65.81 189 GLN A CA 1
ATOM 1426 C C . GLN A 1 189 ? -98.595 -12.095 182.041 1.00 65.81 189 GLN A C 1
ATOM 1428 O O . GLN A 1 189 ? -98.444 -12.061 180.819 1.00 65.81 189 GLN A O 1
ATOM 1433 N N . LYS A 1 190 ? -97.675 -12.641 182.851 1.00 67.25 190 LYS A N 1
ATOM 1434 C CA . LYS A 1 190 ? -96.344 -13.098 182.404 1.00 67.25 190 LYS A CA 1
ATOM 1435 C C . LYS A 1 190 ? -96.386 -14.319 181.480 1.00 67.25 190 LYS A C 1
ATOM 1437 O O . LYS A 1 190 ? -95.442 -14.543 180.725 1.00 67.25 190 LYS A O 1
ATOM 1442 N N . LEU A 1 191 ? -97.446 -15.130 181.537 1.00 68.94 191 LEU A N 1
ATOM 1443 C CA . LEU A 1 191 ? -97.631 -16.255 180.613 1.00 68.94 191 LEU A CA 1
ATOM 1444 C C . LEU A 1 191 ? -98.134 -15.779 179.246 1.00 68.94 191 LEU A C 1
ATOM 1446 O O . LEU A 1 191 ? -97.624 -16.238 178.224 1.00 68.94 191 LEU A O 1
ATOM 1450 N N . LYS A 1 192 ? -99.060 -14.810 179.220 1.00 71.38 192 LYS A N 1
ATOM 1451 C CA . LYS A 1 192 ? -99.600 -14.224 177.983 1.00 71.38 192 LYS A CA 1
ATOM 1452 C C . LYS A 1 192 ? -98.498 -13.601 177.122 1.00 71.38 192 LYS A C 1
ATOM 1454 O O . LYS A 1 192 ? -98.349 -13.959 175.955 1.00 71.38 192 LYS A O 1
ATOM 1459 N N . GLU A 1 193 ? -97.661 -12.764 177.733 1.00 71.56 193 GLU A N 1
ATOM 1460 C CA . GLU A 1 193 ? -96.495 -12.134 177.091 1.00 71.56 193 GLU A CA 1
ATOM 1461 C C . GLU A 1 193 ? -95.539 -13.175 176.476 1.00 71.56 193 GLU A C 1
ATOM 1463 O O . GLU A 1 193 ? -95.001 -12.978 175.386 1.00 71.56 193 GLU A O 1
ATOM 1468 N N . LYS A 1 194 ? -95.372 -14.331 177.131 1.00 71.75 194 LYS A N 1
ATOM 1469 C CA . LYS A 1 194 ? -94.490 -15.417 176.680 1.00 71.75 194 LYS A CA 1
ATOM 1470 C C . LYS A 1 194 ? -95.027 -16.145 175.439 1.00 71.75 194 LYS A C 1
ATOM 1472 O O . LYS A 1 194 ? -94.239 -16.506 174.563 1.00 71.75 194 LYS A O 1
ATOM 1477 N N . CYS A 1 195 ? -96.345 -16.323 175.334 1.00 73.44 195 CYS A N 1
ATOM 1478 C CA . CYS A 1 195 ? -97.002 -16.881 174.146 1.00 73.44 195 CYS A CA 1
ATOM 1479 C C . CYS A 1 195 ? -96.982 -15.902 172.961 1.00 73.44 195 CYS A C 1
ATOM 1481 O O . CYS A 1 195 ? -96.704 -16.304 171.827 1.00 73.44 195 CYS A O 1
ATOM 1483 N N . GLU A 1 196 ? -97.206 -14.610 173.212 1.00 76.69 196 GLU A N 1
ATOM 1484 C CA . GLU A 1 196 ? -97.069 -13.558 172.196 1.00 76.69 196 GLU A CA 1
ATOM 1485 C C . GLU A 1 196 ? -95.627 -13.506 171.653 1.00 76.69 196 GLU A C 1
ATOM 1487 O O . GLU A 1 196 ? -95.412 -13.443 170.443 1.00 76.69 196 GLU A O 1
ATOM 1492 N N . GLU A 1 197 ? -94.625 -13.632 172.526 1.00 77.00 197 GLU A N 1
ATOM 1493 C CA . GLU A 1 197 ? -93.207 -13.643 172.154 1.00 77.00 197 GLU A CA 1
ATOM 1494 C C . GLU A 1 197 ? -92.782 -14.890 171.351 1.00 77.00 197 GLU A C 1
ATOM 1496 O O . GLU A 1 197 ? -91.977 -14.785 170.422 1.00 77.00 197 GLU A O 1
ATOM 1501 N N . GLN A 1 198 ? -93.344 -16.070 171.643 1.00 77.19 198 GLN A N 1
ATOM 1502 C CA . GLN A 1 198 ? -93.163 -17.254 170.790 1.00 77.19 198 GLN A CA 1
ATOM 1503 C C . GLN A 1 198 ? -93.830 -17.082 169.419 1.00 77.19 198 GLN A C 1
ATOM 1505 O O . GLN A 1 198 ? -93.239 -17.447 168.402 1.00 77.19 198 GLN A O 1
ATOM 1510 N N . THR A 1 199 ? -95.019 -16.474 169.372 1.00 79.19 199 THR A N 1
ATOM 1511 C CA . THR A 1 199 ? -95.764 -16.243 168.124 1.00 79.19 199 THR A CA 1
ATOM 1512 C C . THR A 1 199 ? -94.990 -15.326 167.171 1.00 79.19 199 THR A C 1
ATOM 1514 O O . THR A 1 199 ? -94.854 -15.649 165.991 1.00 79.19 199 THR A O 1
ATOM 1517 N N . LYS A 1 200 ? -94.383 -14.241 167.681 1.00 83.06 200 LYS A N 1
ATOM 1518 C CA . LYS A 1 200 ? -93.485 -13.362 166.900 1.00 83.06 200 LYS A CA 1
ATOM 1519 C C . LYS A 1 200 ? -92.315 -14.134 166.280 1.00 83.06 200 LYS A C 1
ATOM 1521 O O . LYS A 1 200 ? -92.015 -13.954 165.105 1.00 83.06 200 LYS A O 1
ATOM 1526 N N . LYS A 1 201 ? -91.671 -15.023 167.045 1.00 82.25 201 LYS A N 1
ATOM 1527 C CA . LYS A 1 201 ? -90.525 -15.825 166.570 1.00 82.25 201 LYS A CA 1
ATOM 1528 C C . LYS A 1 201 ? -90.927 -16.825 165.486 1.00 82.25 201 LYS A C 1
ATOM 1530 O O . LYS A 1 201 ? -90.194 -16.989 164.515 1.00 82.25 201 LYS A O 1
ATOM 1535 N N . LEU A 1 202 ? -92.106 -17.435 165.609 1.00 83.44 202 LEU A N 1
ATOM 1536 C CA . LEU A 1 202 ? -92.661 -18.322 164.581 1.00 83.44 202 LEU A CA 1
ATOM 1537 C C . LEU A 1 202 ? -93.012 -17.568 163.286 1.00 83.44 202 LEU A C 1
ATOM 1539 O O . LEU A 1 202 ? -92.790 -18.090 162.195 1.00 83.44 202 LEU A O 1
ATOM 1543 N N . LEU A 1 203 ? -93.514 -16.332 163.394 1.00 84.06 203 LEU A N 1
ATOM 1544 C CA . LEU A 1 203 ? -93.752 -15.458 162.241 1.00 84.06 203 LEU A CA 1
ATOM 1545 C C . LEU A 1 203 ? -92.442 -15.060 161.549 1.00 84.06 203 LEU A C 1
ATOM 1547 O O . LEU A 1 203 ? -92.337 -15.252 160.340 1.00 84.06 203 LEU A O 1
ATOM 1551 N N . LEU A 1 204 ? -91.428 -14.614 162.298 1.00 85.38 204 LEU A N 1
ATOM 1552 C CA . LEU A 1 204 ? -90.107 -14.274 161.750 1.00 85.38 204 LEU A CA 1
ATOM 1553 C C . LEU A 1 204 ? -89.462 -15.465 161.026 1.00 85.38 204 LEU A C 1
ATOM 1555 O O . LEU A 1 204 ? -89.063 -15.330 159.873 1.00 85.38 204 LEU A O 1
ATOM 1559 N N . ALA A 1 205 ? -89.455 -16.657 161.631 1.00 84.06 205 ALA A N 1
ATOM 1560 C CA . ALA A 1 205 ? -88.944 -17.867 160.978 1.00 84.06 205 ALA A CA 1
ATOM 1561 C C . ALA A 1 205 ? -89.725 -18.221 159.694 1.00 84.06 205 ALA A C 1
ATOM 1563 O O . ALA A 1 205 ? -89.149 -18.689 158.711 1.00 84.06 205 ALA A O 1
ATOM 1564 N N . ARG A 1 206 ? -91.040 -17.957 159.658 1.00 85.69 206 ARG A N 1
ATOM 1565 C CA . ARG A 1 206 ? -91.876 -18.148 158.462 1.00 85.69 206 ARG A CA 1
ATOM 1566 C C . ARG A 1 206 ? -91.619 -17.085 157.387 1.00 85.69 206 ARG A C 1
ATOM 1568 O O . ARG A 1 206 ? -91.742 -17.389 156.202 1.00 85.69 206 ARG A O 1
ATOM 1575 N N . GLU A 1 207 ? -91.255 -15.864 157.764 1.00 86.38 207 GLU A N 1
ATOM 1576 C CA . GLU A 1 207 ? -90.817 -14.810 156.840 1.00 86.38 207 GLU A CA 1
ATOM 1577 C C . GLU A 1 207 ? -89.420 -15.077 156.279 1.00 86.38 207 GLU A C 1
ATOM 1579 O O . GLU A 1 207 ? -89.199 -14.881 155.085 1.00 86.38 207 GLU A O 1
ATOM 1584 N N . GLU A 1 208 ? -88.499 -15.603 157.084 1.00 86.25 208 GLU A N 1
ATOM 1585 C CA . GLU A 1 208 ? -87.188 -16.055 156.614 1.00 86.25 208 GLU A CA 1
ATOM 1586 C C . GLU A 1 208 ? -87.311 -17.267 155.685 1.00 86.25 208 GLU A C 1
ATOM 1588 O O . GLU A 1 208 ? -86.685 -17.274 154.629 1.00 86.25 208 GLU A O 1
ATOM 1593 N N . LEU A 1 209 ? -88.198 -18.226 155.975 1.00 87.12 209 LEU A N 1
ATOM 1594 C CA . LEU A 1 209 ? -88.502 -19.332 155.060 1.00 87.12 209 LEU A CA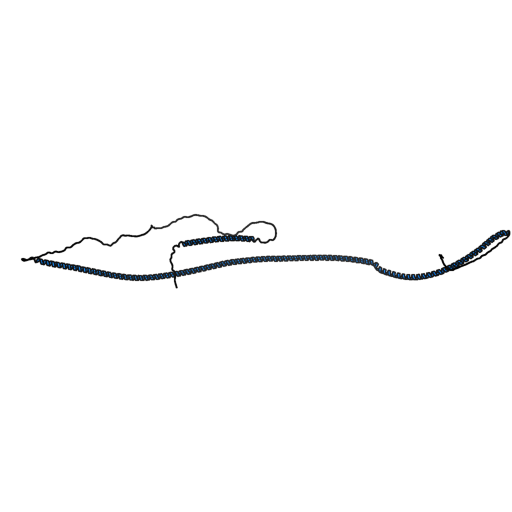 1
ATOM 1595 C C . LEU A 1 209 ? -89.147 -18.847 153.745 1.00 87.12 209 LEU A C 1
ATOM 1597 O O . LEU A 1 209 ? -88.814 -19.349 152.668 1.00 87.12 209 LEU A O 1
ATOM 1601 N N . LYS A 1 210 ? -90.027 -17.835 153.787 1.00 88.69 210 LYS A N 1
ATOM 1602 C CA . LYS A 1 210 ? -90.532 -17.156 152.575 1.00 88.69 210 LYS A CA 1
ATOM 1603 C C . LYS A 1 210 ? -89.399 -16.474 151.798 1.00 88.69 210 LYS A C 1
ATOM 1605 O O . LYS A 1 210 ? -89.324 -16.609 150.581 1.00 88.69 210 LYS A O 1
ATOM 1610 N N . ARG A 1 211 ? -88.495 -15.768 152.483 1.00 88.00 211 ARG A N 1
ATOM 1611 C CA . ARG A 1 211 ? -87.339 -15.091 151.872 1.00 88.00 211 ARG A CA 1
ATOM 1612 C C . ARG A 1 211 ? -86.378 -16.098 151.232 1.00 88.00 211 ARG A C 1
ATOM 1614 O O . ARG A 1 211 ? -85.944 -15.879 150.107 1.00 88.00 211 ARG A O 1
ATOM 1621 N N . ALA A 1 212 ? -86.116 -17.220 151.901 1.00 88.00 212 ALA A N 1
ATOM 1622 C CA . ALA A 1 212 ? -85.297 -18.316 151.396 1.00 88.00 212 ALA A CA 1
ATOM 1623 C C . ALA A 1 212 ? -85.947 -19.014 150.192 1.00 88.00 212 ALA A C 1
ATOM 1625 O O . ALA A 1 212 ? -85.285 -19.193 149.179 1.00 88.00 212 ALA A O 1
ATOM 1626 N N . SER A 1 213 ? -87.241 -19.349 150.247 1.00 86.50 213 SER A N 1
ATOM 1627 C CA . SER A 1 213 ? -87.957 -19.951 149.105 1.00 86.50 213 SER A CA 1
ATOM 1628 C C . SER A 1 213 ? -88.047 -19.012 147.897 1.00 86.50 213 SER A C 1
ATOM 1630 O O . SER A 1 213 ? -87.869 -19.464 146.769 1.00 86.50 213 SER A O 1
ATOM 1632 N N . CYS A 1 214 ? -88.211 -17.703 148.113 1.00 90.25 214 CYS A N 1
ATOM 1633 C CA . CYS A 1 214 ? -88.076 -16.695 147.060 1.00 90.25 214 CYS A CA 1
ATOM 1634 C C . CYS A 1 214 ? -86.643 -16.657 146.494 1.00 90.25 214 CYS A C 1
ATOM 1636 O O . CYS A 1 214 ? -86.459 -16.666 145.280 1.00 90.25 214 CYS A O 1
ATOM 1638 N N . GLY A 1 215 ? -85.623 -16.714 147.358 1.00 90.06 215 GLY A N 1
ATOM 1639 C CA . GLY A 1 215 ? -84.219 -16.841 146.958 1.00 90.06 215 GLY A CA 1
ATOM 1640 C C . GLY A 1 215 ? -83.941 -18.092 146.119 1.00 90.06 215 GLY A C 1
ATOM 1641 O O . GLY A 1 215 ? -83.281 -17.991 145.090 1.00 90.06 215 GLY A O 1
ATOM 1642 N N . PHE A 1 216 ? -84.502 -19.247 146.489 1.00 90.81 216 PHE A N 1
ATOM 1643 C CA . PHE A 1 216 ? -84.417 -20.482 145.704 1.00 90.81 216 PHE A CA 1
ATOM 1644 C C . PHE A 1 216 ? -85.180 -20.394 144.377 1.00 90.81 216 PHE A C 1
ATOM 1646 O O . PHE A 1 216 ? -84.683 -20.900 143.377 1.00 90.81 216 PHE A O 1
ATOM 1653 N N . ALA A 1 217 ? -86.333 -19.721 144.323 1.00 90.00 217 ALA A N 1
ATOM 1654 C CA . ALA A 1 217 ? -87.055 -19.486 143.071 1.00 90.00 217 ALA A CA 1
ATOM 1655 C C . ALA A 1 217 ? -86.262 -18.570 142.121 1.00 90.00 217 ALA A C 1
ATOM 1657 O O . ALA A 1 217 ? -86.102 -18.892 140.945 1.00 90.00 217 ALA A O 1
ATOM 1658 N N . VAL A 1 218 ? -85.687 -17.475 142.632 1.00 91.81 218 VAL A N 1
ATOM 1659 C CA . VAL A 1 218 ? -84.788 -16.595 141.866 1.00 91.81 218 VAL A CA 1
ATOM 1660 C C . VAL A 1 218 ? -83.529 -17.347 141.434 1.00 91.81 218 VAL A C 1
ATOM 1662 O O . VAL A 1 218 ? -83.121 -17.221 140.281 1.00 91.81 218 VAL A O 1
ATOM 1665 N N . PHE A 1 219 ? -82.936 -18.170 142.303 1.00 91.56 219 PHE A N 1
ATOM 1666 C CA . PHE A 1 219 ? -81.788 -19.009 141.960 1.00 91.56 219 PHE A CA 1
ATOM 1667 C C . PHE A 1 219 ? -82.135 -20.028 140.868 1.00 91.56 219 PHE A C 1
ATOM 1669 O O . PHE A 1 219 ? -81.381 -20.151 139.910 1.00 91.56 219 PHE A O 1
ATOM 1676 N N . ALA A 1 220 ? -83.284 -20.703 140.948 1.00 91.56 220 ALA A N 1
ATOM 1677 C CA . ALA A 1 220 ? -83.733 -21.653 139.934 1.00 91.56 220 ALA A CA 1
ATOM 1678 C C . ALA A 1 220 ? -83.984 -20.970 138.580 1.00 91.56 220 ALA A C 1
ATOM 1680 O O . ALA A 1 220 ? -83.456 -21.422 137.569 1.00 91.56 220 ALA A O 1
ATOM 1681 N N . VAL A 1 221 ? -84.708 -19.844 138.557 1.00 92.31 221 VAL A N 1
ATOM 1682 C CA . VAL A 1 221 ? -84.998 -19.088 137.324 1.00 92.31 221 VAL A CA 1
ATOM 1683 C C . VAL A 1 221 ? -83.726 -18.497 136.710 1.00 92.31 221 VAL A C 1
ATOM 1685 O O . VAL A 1 221 ? -83.531 -18.590 135.500 1.00 92.31 221 VAL A O 1
ATOM 1688 N N . THR A 1 222 ? -82.825 -17.925 137.516 1.00 90.75 222 THR A N 1
ATOM 1689 C CA . THR A 1 222 ? -81.542 -17.406 137.005 1.00 90.75 222 THR A CA 1
ATOM 1690 C C . THR A 1 222 ? -80.628 -18.530 136.529 1.00 90.75 222 THR A C 1
ATOM 1692 O O . THR A 1 222 ? -80.041 -18.401 135.461 1.00 90.75 222 THR A O 1
ATOM 1695 N N . THR A 1 223 ? -80.562 -19.656 137.243 1.00 90.31 223 THR A N 1
ATOM 1696 C CA . THR A 1 223 ? -79.807 -20.851 136.831 1.00 90.31 223 THR A CA 1
ATOM 1697 C C . THR A 1 223 ? -80.351 -21.426 135.524 1.00 90.31 223 THR A C 1
ATOM 1699 O O . THR A 1 223 ? -79.576 -21.658 134.603 1.00 90.31 223 THR A O 1
ATOM 1702 N N . GLN A 1 224 ? -81.673 -21.569 135.384 1.00 91.25 224 GLN A N 1
ATOM 1703 C CA . GLN A 1 224 ? -82.320 -22.001 134.142 1.00 91.25 224 GLN A CA 1
ATOM 1704 C C . GLN A 1 224 ? -82.040 -21.028 132.988 1.00 91.25 224 GLN A C 1
ATOM 1706 O O . GLN A 1 224 ? -81.686 -21.464 131.898 1.00 91.25 224 GLN A O 1
ATOM 1711 N N . TYR A 1 225 ? -82.129 -19.717 133.228 1.00 92.31 225 TYR A N 1
ATOM 1712 C CA . TYR A 1 225 ? -81.786 -18.695 132.237 1.00 92.31 225 TYR A CA 1
ATOM 1713 C C . TYR A 1 225 ? -80.304 -18.743 131.837 1.00 92.31 225 TYR A C 1
ATOM 1715 O O . TYR A 1 225 ? -79.992 -18.623 130.654 1.00 92.31 225 TYR A O 1
ATOM 1723 N N . PHE A 1 226 ? -79.380 -18.955 132.780 1.00 92.25 226 PHE A N 1
ATOM 1724 C CA . PHE A 1 226 ? -77.957 -19.101 132.471 1.00 92.25 226 PHE A CA 1
ATOM 1725 C C . PHE A 1 226 ? -77.657 -20.404 131.723 1.00 92.25 226 PHE A C 1
ATOM 1727 O O . PHE A 1 226 ? -76.897 -20.350 130.760 1.00 92.25 226 PHE A O 1
ATOM 1734 N N . PHE A 1 227 ? -78.287 -21.532 132.073 1.00 90.81 227 PHE A N 1
ATOM 1735 C CA . PHE A 1 227 ? -78.190 -22.773 131.297 1.00 90.81 227 PHE A CA 1
ATOM 1736 C C . PHE A 1 227 ? -78.732 -22.585 129.880 1.00 90.81 227 PHE A C 1
ATOM 1738 O O . PHE A 1 227 ? -77.989 -22.794 128.929 1.00 90.81 227 PHE A O 1
ATOM 1745 N N . GLN A 1 228 ? -79.957 -22.080 129.720 1.00 91.81 228 GLN A N 1
ATOM 1746 C CA . GLN A 1 228 ? -80.558 -21.853 128.405 1.00 91.81 228 GLN A CA 1
ATOM 1747 C C . GLN A 1 228 ? -79.759 -20.831 127.576 1.00 91.81 228 GLN A C 1
ATOM 1749 O O . GLN A 1 228 ? -79.628 -20.969 126.361 1.00 91.81 228 GLN A O 1
ATOM 1754 N N . LYS A 1 229 ? -79.174 -19.804 128.205 1.00 93.31 229 LYS A N 1
ATOM 1755 C CA . LYS A 1 229 ? -78.267 -18.859 127.535 1.00 93.31 229 LYS A CA 1
ATOM 1756 C C . LYS A 1 229 ? -76.942 -19.517 127.131 1.00 93.31 229 LYS A C 1
ATOM 1758 O O . LYS A 1 229 ? -76.411 -19.169 126.081 1.00 93.31 229 LYS A O 1
ATOM 1763 N N . ASN A 1 230 ? -76.426 -20.449 127.930 1.00 92.50 230 ASN A N 1
ATOM 1764 C CA . ASN A 1 230 ? -75.214 -21.208 127.627 1.00 92.50 230 ASN A CA 1
ATOM 1765 C C . ASN A 1 230 ? -75.451 -22.236 126.509 1.00 92.50 230 ASN A C 1
ATOM 1767 O O . ASN A 1 230 ? -74.650 -22.319 125.591 1.00 92.50 230 ASN A O 1
ATOM 1771 N N . GLU A 1 231 ? -76.586 -22.939 126.512 1.00 92.88 231 GLU A N 1
ATOM 1772 C CA . GLU A 1 231 ? -77.025 -23.818 125.417 1.00 92.88 231 GLU A CA 1
ATOM 1773 C C . GLU A 1 231 ? -77.191 -23.036 124.109 1.00 92.88 231 GLU A C 1
ATOM 1775 O O . GLU A 1 231 ? -76.627 -23.418 123.089 1.00 92.88 231 GLU A O 1
ATOM 1780 N N . ASN A 1 232 ? -77.868 -21.882 124.141 1.00 92.50 232 ASN A N 1
ATOM 1781 C CA . ASN A 1 232 ? -77.949 -20.975 122.989 1.00 92.50 232 ASN A CA 1
ATOM 1782 C C . ASN A 1 232 ? -76.578 -20.408 122.567 1.00 92.50 232 ASN A C 1
ATOM 1784 O O . ASN A 1 232 ? -76.414 -20.010 121.415 1.00 92.50 232 ASN A O 1
ATOM 1788 N N . GLY A 1 233 ? -75.604 -20.347 123.480 1.00 93.31 233 GLY A N 1
ATOM 1789 C CA . GLY A 1 233 ? -74.209 -20.020 123.181 1.00 93.31 233 GLY A CA 1
ATOM 1790 C C . GLY A 1 233 ? -73.512 -21.159 122.440 1.00 93.31 233 GLY A C 1
ATOM 1791 O O . GLY A 1 233 ? -73.007 -20.945 121.347 1.00 93.31 233 GLY A O 1
ATOM 1792 N N . LEU A 1 234 ? -73.578 -22.375 122.984 1.00 93.38 234 LEU A N 1
ATOM 1793 C CA . LEU A 1 234 ? -73.012 -23.604 122.418 1.00 93.38 234 LEU A CA 1
ATOM 1794 C C . LEU A 1 234 ? -73.619 -23.971 121.055 1.00 93.38 234 LEU A C 1
ATOM 1796 O O . LEU A 1 234 ? -72.916 -24.473 120.183 1.00 93.38 234 LEU A O 1
ATOM 1800 N N . VAL A 1 235 ? -74.914 -23.715 120.840 1.00 94.00 235 VAL A N 1
ATOM 1801 C CA . VAL A 1 235 ? -75.560 -23.885 119.526 1.00 94.00 235 VAL A CA 1
ATOM 1802 C C . VAL A 1 235 ? -74.995 -22.887 118.513 1.00 94.00 235 VAL A C 1
ATOM 1804 O O . VAL A 1 235 ? -74.697 -23.283 117.392 1.00 94.00 235 VAL A O 1
ATOM 1807 N N . LYS A 1 236 ? -74.774 -21.627 118.907 1.00 94.12 236 LYS A N 1
ATOM 1808 C CA . LYS A 1 236 ? -74.149 -20.616 118.037 1.00 94.12 236 LYS A CA 1
ATOM 1809 C C . LYS A 1 236 ? -72.667 -20.876 117.797 1.00 94.12 236 LYS A C 1
ATOM 1811 O O . LYS A 1 236 ? -72.187 -20.632 116.702 1.00 94.12 236 LYS A O 1
ATOM 1816 N N . GLU A 1 237 ? -71.948 -21.386 118.790 1.00 93.81 237 GLU A N 1
ATOM 1817 C CA . GLU A 1 237 ? -70.556 -21.816 118.647 1.00 93.81 237 GLU A CA 1
ATOM 1818 C C . GLU A 1 237 ? -70.444 -22.960 117.633 1.00 93.81 237 GLU A C 1
ATOM 1820 O O . GLU A 1 237 ? -69.606 -22.897 116.741 1.00 93.81 237 GLU A O 1
ATOM 1825 N N . LYS A 1 238 ? -71.348 -23.949 117.695 1.00 94.94 238 LYS A N 1
ATOM 1826 C CA . LYS A 1 238 ? -71.454 -25.003 116.676 1.00 94.94 238 LYS A CA 1
ATOM 1827 C C . LYS A 1 238 ? -71.800 -24.443 115.298 1.00 94.94 238 LYS A C 1
ATOM 1829 O O . LYS A 1 238 ? -71.070 -24.724 114.363 1.00 94.94 238 LYS A O 1
ATOM 1834 N N . GLN A 1 239 ? -72.812 -23.580 115.187 1.00 95.44 239 GLN A N 1
ATOM 1835 C CA . GLN A 1 239 ? -73.159 -22.923 113.919 1.00 95.44 239 GLN A CA 1
ATOM 1836 C C . GLN A 1 239 ? -71.966 -22.162 113.319 1.00 95.44 239 GLN A C 1
ATOM 1838 O O . GLN A 1 239 ? -71.685 -22.313 112.139 1.00 95.44 239 GLN A O 1
ATOM 1843 N N . LEU A 1 240 ? -71.199 -21.428 114.131 1.00 95.31 240 LEU A N 1
ATOM 1844 C CA . LEU A 1 240 ? -69.986 -20.733 113.686 1.00 95.31 240 LEU A CA 1
ATOM 1845 C C . LEU A 1 240 ? -68.838 -21.692 113.318 1.00 95.31 240 LEU A C 1
ATOM 1847 O O . LEU A 1 240 ? -68.008 -21.342 112.484 1.00 95.31 240 LEU A O 1
ATOM 1851 N N . LEU A 1 241 ? -68.767 -22.890 113.908 1.00 96.00 241 LEU A N 1
ATOM 1852 C CA . LEU A 1 241 ? -67.819 -23.945 113.519 1.00 96.00 241 LEU A CA 1
ATOM 1853 C C . LEU A 1 241 ? -68.237 -24.645 112.214 1.00 96.00 241 LEU A C 1
ATOM 1855 O O . LEU A 1 241 ? -67.377 -24.942 111.383 1.00 96.00 241 LEU A O 1
ATOM 1859 N N . ASP A 1 242 ? -69.536 -24.852 112.007 1.00 95.50 242 ASP A N 1
ATOM 1860 C CA . ASP A 1 242 ? -70.120 -25.397 110.778 1.00 95.50 242 ASP A CA 1
ATOM 1861 C C . ASP A 1 242 ? -69.977 -24.382 109.618 1.00 95.50 242 ASP A C 1
ATOM 1863 O O . ASP A 1 242 ? -69.577 -24.736 108.509 1.00 95.50 242 ASP A O 1
ATOM 1867 N N . GLU A 1 243 ? -70.171 -23.086 109.885 1.00 95.94 243 GLU A N 1
ATOM 1868 C CA . GLU A 1 243 ? -69.852 -21.988 108.960 1.00 95.94 243 GLU A CA 1
ATOM 1869 C C . GLU A 1 243 ? -68.339 -21.908 108.682 1.00 95.94 243 GLU A C 1
ATOM 1871 O O . GLU A 1 243 ? -67.932 -21.828 107.526 1.00 95.94 243 GLU A O 1
ATOM 1876 N N . LEU A 1 244 ? -67.475 -21.992 109.704 1.00 95.88 244 LEU A N 1
ATOM 1877 C CA . LEU A 1 244 ? -66.015 -21.978 109.522 1.00 95.88 244 LEU A CA 1
ATOM 1878 C C . LEU A 1 244 ? -65.483 -23.190 108.750 1.00 95.88 244 LEU A C 1
ATOM 1880 O O . LEU A 1 244 ? -64.461 -23.063 108.076 1.00 95.88 244 LEU A O 1
ATOM 1884 N N . THR A 1 245 ? -66.119 -24.357 108.856 1.00 95.94 245 THR A N 1
ATOM 1885 C CA . THR A 1 245 ? -65.761 -25.535 108.050 1.00 95.94 245 THR A CA 1
ATOM 1886 C C . THR A 1 245 ? -66.275 -25.392 106.622 1.00 95.94 245 THR A C 1
ATOM 1888 O O . THR A 1 245 ? -65.475 -25.528 105.702 1.00 95.94 245 THR A O 1
ATOM 1891 N N . THR A 1 246 ? -67.521 -24.950 106.428 1.00 96.31 246 THR A N 1
ATOM 1892 C CA . THR A 1 246 ? -68.069 -24.618 105.098 1.00 96.31 246 THR A CA 1
ATOM 1893 C C . THR A 1 246 ? -67.191 -23.599 104.359 1.00 96.31 246 THR A C 1
ATOM 1895 O O . THR A 1 246 ? -66.793 -23.836 103.223 1.00 96.31 246 THR A O 1
ATOM 1898 N N . ILE A 1 247 ? -66.783 -22.508 105.021 1.00 96.19 247 ILE A N 1
ATOM 1899 C CA . ILE A 1 247 ? -65.892 -21.483 104.448 1.00 96.19 247 ILE A CA 1
ATOM 1900 C C . ILE A 1 247 ? -64.501 -22.055 104.124 1.00 96.19 247 ILE A C 1
ATOM 1902 O O . ILE A 1 247 ? -63.892 -21.658 103.132 1.00 96.19 247 ILE A O 1
ATOM 1906 N N . ARG A 1 248 ? -63.970 -22.992 104.923 1.00 97.06 248 ARG A N 1
ATOM 1907 C CA . ARG A 1 248 ? -62.693 -23.664 104.613 1.00 97.06 248 ARG A CA 1
ATOM 1908 C C . ARG A 1 248 ? -62.812 -24.552 103.380 1.00 97.06 248 ARG A C 1
ATOM 1910 O O . ARG A 1 248 ? -61.927 -24.499 102.530 1.00 97.06 248 ARG A O 1
ATOM 1917 N N . ASP A 1 249 ? -63.897 -25.306 103.258 1.00 96.69 249 ASP A N 1
ATOM 1918 C CA . ASP A 1 249 ? -64.141 -26.175 102.108 1.00 96.69 249 ASP A CA 1
ATOM 1919 C C . ASP A 1 249 ? -64.387 -25.346 100.836 1.00 96.69 249 ASP A C 1
ATOM 1921 O O . ASP A 1 249 ? -63.797 -25.629 99.793 1.00 96.69 249 ASP A O 1
ATOM 1925 N N . GLU A 1 250 ? -65.136 -24.240 100.925 1.00 97.25 250 GLU A N 1
ATOM 1926 C CA . GLU A 1 250 ? -65.254 -23.247 99.848 1.00 97.25 250 GLU A CA 1
ATOM 1927 C C . GLU A 1 250 ? -63.896 -22.642 99.466 1.00 97.25 250 GLU A C 1
ATOM 1929 O O . GLU A 1 250 ? -63.607 -22.475 98.281 1.00 97.25 250 GLU A O 1
ATOM 1934 N N . VAL A 1 251 ? -63.025 -22.334 100.433 1.00 97.56 251 VAL A N 1
ATOM 1935 C CA . VAL A 1 251 ? -61.659 -21.860 100.158 1.00 97.56 251 VAL A CA 1
ATOM 1936 C C . VAL A 1 251 ? -60.828 -22.937 99.452 1.00 97.56 251 VAL A C 1
ATOM 1938 O O . VAL A 1 251 ? -60.131 -22.606 98.498 1.00 97.56 251 VAL A O 1
ATOM 1941 N N . VAL A 1 252 ? -60.938 -24.218 99.816 1.00 97.62 252 VAL A N 1
ATOM 1942 C CA . VAL A 1 252 ? -60.258 -25.328 99.113 1.00 97.62 252 VAL A CA 1
ATOM 1943 C C . VAL A 1 252 ? -60.802 -25.520 97.689 1.00 97.62 252 VAL A C 1
ATOM 1945 O O . VAL A 1 252 ? -60.027 -25.697 96.743 1.00 97.62 252 VAL A O 1
ATOM 1948 N N . VAL A 1 253 ? -62.119 -25.415 97.488 1.00 97.25 253 VAL A N 1
ATOM 1949 C CA . VAL A 1 253 ? -62.743 -25.439 96.152 1.00 97.25 253 VAL A CA 1
ATOM 1950 C C . VAL A 1 253 ? -62.283 -24.243 95.310 1.00 97.25 253 VAL A C 1
ATOM 1952 O O . VAL A 1 253 ? -61.965 -24.404 94.131 1.00 97.25 253 VAL A O 1
ATOM 1955 N N . ASN A 1 254 ? -62.171 -23.053 95.902 1.00 96.31 254 ASN A N 1
ATOM 1956 C CA . ASN A 1 254 ? -61.670 -21.866 95.212 1.00 96.31 254 ASN A CA 1
ATOM 1957 C C . ASN A 1 254 ? -60.165 -21.952 94.907 1.00 96.31 254 ASN A C 1
ATOM 1959 O O . ASN A 1 254 ? -59.767 -21.596 93.801 1.00 96.31 254 ASN A O 1
ATOM 1963 N N . ILE A 1 255 ? -59.334 -22.495 95.805 1.00 97.69 255 ILE A N 1
ATOM 1964 C CA . ILE A 1 255 ? -57.907 -22.759 95.548 1.00 97.69 255 ILE A CA 1
ATOM 1965 C C . ILE A 1 255 ? -57.755 -23.729 94.373 1.00 97.69 255 ILE A C 1
ATOM 1967 O O . ILE A 1 255 ? -57.106 -23.393 93.386 1.00 97.69 255 ILE A O 1
ATOM 1971 N N . THR A 1 256 ? -58.422 -24.885 94.409 1.00 97.12 256 THR A N 1
ATOM 1972 C CA . THR A 1 256 ? -58.339 -25.876 93.319 1.00 97.12 256 THR A CA 1
ATOM 1973 C C . THR A 1 256 ? -58.958 -25.381 92.004 1.00 97.12 256 THR A C 1
ATOM 1975 O O . THR A 1 256 ? -58.561 -25.833 90.929 1.00 97.12 256 THR A O 1
ATOM 1978 N N . ARG A 1 257 ? -59.892 -24.419 92.045 1.00 97.50 257 ARG A N 1
ATOM 1979 C CA . ARG A 1 257 ? -60.363 -23.685 90.859 1.00 97.50 257 ARG A CA 1
ATOM 1980 C C . ARG A 1 257 ? -59.303 -22.719 90.325 1.00 97.50 257 ARG A C 1
ATOM 1982 O O . ARG A 1 257 ? -59.078 -22.699 89.118 1.00 97.50 257 ARG A O 1
ATOM 1989 N N . CYS A 1 258 ? -58.643 -21.950 91.189 1.00 96.81 258 CYS A N 1
ATOM 1990 C CA . CYS A 1 258 ? -57.551 -21.058 90.801 1.00 96.81 258 CYS A CA 1
ATOM 1991 C C . CYS A 1 258 ? -56.359 -21.834 90.223 1.00 96.81 258 CYS A C 1
ATOM 1993 O O . CYS A 1 258 ? -55.819 -21.423 89.204 1.00 96.81 258 CYS A O 1
ATOM 1995 N N . GLU A 1 259 ? -56.000 -22.990 90.788 1.00 97.38 259 GLU A N 1
ATOM 1996 C CA . GLU A 1 259 ? -54.961 -23.876 90.241 1.00 97.38 259 GLU A CA 1
ATOM 1997 C C . GLU A 1 259 ? -55.299 -24.408 88.840 1.00 97.38 259 GLU A C 1
ATOM 1999 O O . GLU A 1 259 ? -54.407 -24.540 88.004 1.00 97.38 259 GLU A O 1
ATOM 2004 N N . LYS A 1 260 ? -56.575 -24.718 88.567 1.00 97.75 260 LYS A N 1
ATOM 2005 C CA . LYS A 1 260 ? -57.031 -25.123 87.225 1.00 97.75 260 LYS A CA 1
ATOM 2006 C C . LYS A 1 260 ? -56.943 -23.963 86.240 1.00 97.75 260 LYS A C 1
ATOM 2008 O O . LYS A 1 260 ? -56.315 -24.116 85.202 1.00 97.75 260 LYS A O 1
ATOM 2013 N N . LEU A 1 261 ? -57.476 -22.795 86.603 1.00 97.94 261 LEU A N 1
ATOM 2014 C CA . LEU A 1 261 ? -57.410 -21.589 85.770 1.00 97.94 261 LEU A CA 1
ATOM 2015 C C . LEU A 1 261 ? -55.964 -21.132 85.513 1.00 97.94 261 LEU A C 1
ATOM 2017 O O . LEU A 1 261 ? -55.662 -20.660 84.423 1.00 97.94 261 LEU A O 1
ATOM 2021 N N . GLN A 1 262 ? -55.062 -21.305 86.482 1.00 97.31 262 GLN A N 1
ATOM 2022 C CA . GLN A 1 262 ? -53.635 -21.026 86.317 1.00 97.31 262 GLN A CA 1
ATOM 2023 C C . GLN A 1 262 ? -52.982 -21.993 85.317 1.00 97.31 262 GLN A C 1
ATOM 2025 O O . GLN A 1 262 ? -52.235 -21.544 84.455 1.00 97.31 262 GLN A O 1
ATOM 2030 N N . LYS A 1 263 ? -53.313 -23.291 85.359 1.00 97.81 263 LYS A N 1
ATOM 2031 C CA . LYS A 1 263 ? -52.836 -24.277 84.370 1.00 97.81 263 LYS A CA 1
ATOM 2032 C C . LYS A 1 263 ? -53.425 -24.039 82.979 1.00 97.81 263 LYS A C 1
ATOM 2034 O O . LYS A 1 263 ? -52.698 -24.099 81.998 1.00 97.81 263 LYS A O 1
ATOM 2039 N N . GLU A 1 264 ? -54.712 -23.711 82.886 1.00 97.38 264 GLU A N 1
ATOM 2040 C CA . GLU A 1 264 ? -55.368 -23.331 81.626 1.00 97.38 264 GLU A CA 1
ATOM 2041 C C . GLU A 1 264 ? -54.736 -22.060 81.030 1.00 97.38 264 GLU A C 1
ATOM 2043 O O . GLU A 1 264 ? -54.507 -21.992 79.824 1.00 97.38 264 GLU A O 1
ATOM 2048 N N . LYS A 1 265 ? -54.380 -21.080 81.874 1.00 97.81 265 LYS A N 1
ATOM 2049 C CA . LYS A 1 265 ? -53.609 -19.890 81.488 1.00 97.81 265 LYS A CA 1
ATOM 2050 C C . LYS A 1 265 ? -52.211 -20.258 80.983 1.00 97.81 265 LYS A C 1
ATOM 2052 O O . LYS A 1 265 ? -51.849 -19.822 79.897 1.00 97.81 265 LYS A O 1
ATOM 2057 N N . GLU A 1 266 ? -51.454 -21.063 81.726 1.00 97.94 266 GLU A N 1
ATOM 2058 C CA . GLU A 1 266 ? -50.105 -21.512 81.343 1.00 97.94 266 GLU A CA 1
ATOM 2059 C C . GLU A 1 266 ? -50.123 -22.323 80.035 1.00 97.94 266 GLU A C 1
ATOM 2061 O O . GLU A 1 266 ? -49.278 -22.118 79.166 1.00 97.94 266 GLU A O 1
ATOM 2066 N N . GLU A 1 267 ? -51.122 -23.190 79.833 1.00 98.06 267 GLU A N 1
ATOM 2067 C CA . GLU A 1 267 ? -51.335 -23.895 78.566 1.00 98.06 267 GLU A CA 1
ATOM 2068 C C . GLU A 1 267 ? -51.675 -22.949 77.409 1.00 98.06 267 GLU A C 1
ATOM 2070 O O . GLU A 1 267 ? -51.238 -23.191 76.283 1.00 98.06 267 GLU A O 1
ATOM 2075 N N . LEU A 1 268 ? -52.462 -21.896 77.646 1.00 98.06 268 LEU A N 1
ATOM 2076 C CA . LEU A 1 268 ? -52.789 -20.898 76.627 1.00 98.06 268 LEU A CA 1
ATOM 2077 C C . LEU A 1 268 ? -51.578 -20.025 76.284 1.00 98.06 268 LEU A C 1
ATOM 2079 O O . LEU A 1 268 ? -51.298 -19.847 75.103 1.00 98.06 268 LEU A O 1
ATOM 2083 N N . GLU A 1 269 ? -50.827 -19.550 77.277 1.00 97.94 269 GLU A N 1
ATOM 2084 C CA . GLU A 1 269 ? -49.572 -18.811 77.080 1.00 97.94 269 GLU A CA 1
ATOM 2085 C C . GLU A 1 269 ? -48.568 -19.660 76.288 1.00 97.94 269 GLU A C 1
ATOM 2087 O O . GLU A 1 269 ? -48.112 -19.230 75.232 1.00 97.94 269 GLU A O 1
ATOM 2092 N N . MET A 1 270 ? -48.356 -20.925 76.670 1.00 98.25 270 MET A N 1
ATOM 2093 C CA . MET A 1 270 ? -47.529 -21.864 75.901 1.00 98.25 270 MET A CA 1
ATOM 2094 C C . MET A 1 270 ? -48.036 -22.097 74.467 1.00 98.25 270 MET A C 1
ATOM 2096 O O . MET A 1 270 ? -47.230 -22.311 73.562 1.00 98.25 270 MET A O 1
ATOM 2100 N N . ARG A 1 271 ? -49.354 -22.076 74.217 1.00 98.38 271 ARG A N 1
ATOM 2101 C CA . ARG A 1 271 ? -49.916 -22.178 72.854 1.00 98.38 271 ARG A CA 1
ATOM 2102 C C . ARG A 1 271 ? -49.669 -20.901 72.046 1.00 98.38 271 ARG A C 1
ATOM 2104 O O . ARG A 1 271 ? -49.293 -21.018 70.883 1.00 98.38 271 ARG A O 1
ATOM 2111 N N . PHE A 1 272 ? -49.813 -19.718 72.644 1.00 98.06 272 PHE A N 1
ATOM 2112 C CA . PHE A 1 272 ? -49.495 -18.447 71.988 1.00 98.06 272 PHE A CA 1
ATOM 2113 C C . PHE A 1 272 ? -47.993 -18.325 71.690 1.00 98.06 272 PHE A C 1
ATOM 2115 O O . PHE A 1 272 ? -47.641 -18.054 70.546 1.00 98.06 272 PHE A O 1
ATOM 2122 N N . ASP A 1 273 ? -47.112 -18.641 72.641 1.00 98.12 273 ASP A N 1
ATOM 2123 C CA . ASP A 1 273 ? -45.652 -18.644 72.452 1.00 98.12 273 ASP A CA 1
ATOM 2124 C C . ASP A 1 273 ? -45.186 -19.686 71.417 1.00 98.12 273 ASP A C 1
ATOM 2126 O O . ASP A 1 273 ? -44.151 -19.527 70.766 1.00 98.12 273 ASP A O 1
ATOM 2130 N N . ASN A 1 274 ? -45.935 -20.778 71.242 1.00 98.06 274 ASN A N 1
ATOM 2131 C CA . ASN A 1 274 ? -45.707 -21.724 70.151 1.00 98.06 274 ASN A CA 1
ATOM 2132 C C . ASN A 1 274 ? -46.134 -21.147 68.794 1.00 98.06 274 ASN A C 1
ATOM 2134 O O . ASN A 1 274 ? -45.413 -21.337 67.817 1.00 98.06 274 ASN A O 1
ATOM 2138 N N . GLU A 1 275 ? -47.272 -20.455 68.710 1.00 98.12 275 GLU A N 1
ATOM 2139 C CA . GLU A 1 275 ? -47.758 -19.890 67.444 1.00 98.12 275 GLU A CA 1
ATOM 2140 C C . GLU A 1 275 ? -46.943 -18.669 67.001 1.00 98.12 275 GLU A C 1
ATOM 2142 O O . GLU A 1 275 ? -46.595 -18.571 65.828 1.00 98.12 275 GLU A O 1
ATOM 2147 N N . VAL A 1 276 ? -46.549 -17.797 67.937 1.00 98.00 276 VAL A N 1
ATOM 2148 C CA . VAL A 1 276 ? -45.623 -16.681 67.681 1.00 98.00 276 VAL A CA 1
ATOM 2149 C C . VAL A 1 276 ? -44.315 -17.211 67.095 1.00 98.00 276 VAL A C 1
ATOM 2151 O O . VAL A 1 276 ? -43.938 -16.794 66.005 1.00 98.00 276 VAL A O 1
ATOM 2154 N N . ARG A 1 277 ? -43.687 -18.215 67.722 1.00 98.25 277 ARG A N 1
ATOM 2155 C CA . ARG A 1 277 ? -42.425 -18.788 67.217 1.00 98.25 277 ARG A CA 1
ATOM 2156 C C . ARG A 1 277 ? -42.553 -19.490 65.865 1.00 98.25 277 ARG A C 1
ATOM 2158 O O . ARG A 1 277 ? -41.589 -19.495 65.103 1.00 98.25 277 ARG A O 1
ATOM 2165 N N . LYS A 1 278 ? -43.716 -20.064 65.527 1.00 98.44 278 LYS A N 1
ATOM 2166 C CA . LYS A 1 278 ? -43.973 -20.552 64.158 1.00 98.44 278 LYS A CA 1
ATOM 2167 C C . LYS A 1 278 ? -44.041 -19.396 63.167 1.00 98.44 278 LYS A C 1
ATOM 2169 O O . LYS A 1 278 ? -43.416 -19.485 62.119 1.00 98.44 278 LYS A O 1
ATOM 2174 N N . LEU A 1 279 ? -44.789 -18.339 63.488 1.00 98.06 279 LEU A N 1
ATOM 2175 C CA . LEU A 1 279 ? -44.965 -17.174 62.618 1.00 98.06 279 LEU A CA 1
ATOM 2176 C C . LEU A 1 279 ? -43.642 -16.428 62.405 1.00 98.06 279 LEU A C 1
ATOM 2178 O O . LEU A 1 279 ? -43.348 -16.053 61.276 1.00 98.06 279 LEU A O 1
ATOM 2182 N N . GLU A 1 280 ? -42.809 -16.306 63.440 1.00 97.88 280 GLU A N 1
ATOM 2183 C CA . GLU A 1 280 ? -41.429 -15.815 63.333 1.00 97.88 280 GLU A CA 1
ATOM 2184 C C . GLU A 1 280 ? -40.609 -16.685 62.363 1.00 97.88 280 GLU A C 1
ATOM 2186 O O . GLU A 1 280 ? -40.006 -16.162 61.430 1.00 97.88 280 GLU A O 1
ATOM 2191 N N . GLN A 1 281 ? -40.656 -18.016 62.499 1.00 98.25 281 GLN A N 1
ATOM 2192 C CA . GLN A 1 281 ? -39.957 -18.943 61.596 1.00 98.25 281 GLN A CA 1
ATOM 2193 C C . GLN A 1 281 ? -40.525 -18.970 60.168 1.00 98.25 281 GLN A C 1
ATOM 2195 O O . GLN A 1 281 ? -39.793 -19.288 59.232 1.00 98.25 281 GLN A O 1
ATOM 2200 N N . GLU A 1 282 ? -41.819 -18.708 59.974 1.00 98.00 282 GLU A N 1
ATOM 2201 C CA . GLU A 1 282 ? -42.451 -18.549 58.656 1.00 98.00 282 GLU A CA 1
ATOM 2202 C C . GLU A 1 282 ? -41.970 -17.243 58.012 1.00 98.00 282 GLU A C 1
ATOM 2204 O O . GLU A 1 282 ? -41.448 -17.262 56.900 1.00 98.00 282 GLU A O 1
ATOM 2209 N N . GLN A 1 283 ? -42.017 -16.136 58.758 1.00 97.62 283 GLN A N 1
ATOM 2210 C CA . GLN A 1 283 ? -41.557 -14.819 58.326 1.00 97.62 283 GLN A CA 1
ATOM 2211 C C . GLN A 1 283 ? -40.052 -14.798 58.013 1.00 97.62 283 GLN A C 1
ATOM 2213 O O . GLN A 1 283 ? -39.650 -14.202 57.017 1.00 97.62 283 GLN A O 1
ATOM 2218 N N . GLU A 1 284 ? -39.203 -15.458 58.806 1.00 98.25 284 GLU A N 1
ATOM 2219 C CA . GLU A 1 284 ? -37.771 -15.591 58.503 1.00 98.25 284 GLU A CA 1
ATOM 2220 C C . GLU A 1 284 ? -37.536 -16.372 57.202 1.00 98.25 284 GLU A C 1
ATOM 2222 O O . GLU A 1 284 ? -36.731 -15.945 56.372 1.00 98.25 284 GLU A O 1
ATOM 2227 N N . ARG A 1 285 ? -38.274 -17.471 56.977 1.00 98.25 285 ARG A N 1
ATOM 2228 C CA . ARG A 1 285 ? -38.209 -18.249 55.727 1.00 98.25 285 ARG A CA 1
ATOM 2229 C C . ARG A 1 285 ? -38.704 -17.453 54.522 1.00 98.25 285 ARG A C 1
ATOM 2231 O O . ARG A 1 285 ? -38.057 -17.495 53.479 1.00 98.25 285 ARG A O 1
ATOM 2238 N N . GLU A 1 286 ? -39.792 -16.698 54.655 1.00 98.25 286 GLU A N 1
ATOM 2239 C CA . GLU A 1 286 ? -40.279 -15.801 53.601 1.00 98.25 286 GLU A CA 1
ATOM 2240 C C . GLU A 1 286 ? -39.274 -14.683 53.300 1.00 98.25 286 GLU A C 1
ATOM 2242 O O . GLU A 1 286 ? -38.965 -14.435 52.137 1.00 98.25 286 GLU A O 1
ATOM 2247 N N . ILE A 1 287 ? -38.701 -14.039 54.323 1.00 98.12 287 ILE A N 1
ATOM 2248 C CA . ILE A 1 287 ? -37.684 -12.990 54.152 1.00 98.12 287 ILE A CA 1
ATOM 2249 C C . ILE A 1 287 ? -36.428 -13.536 53.463 1.00 98.12 287 ILE A C 1
ATOM 2251 O O . ILE A 1 287 ? -35.852 -12.834 52.632 1.00 98.12 287 ILE A O 1
ATOM 2255 N N . LEU A 1 288 ? -35.998 -14.762 53.777 1.00 98.50 288 LEU A N 1
ATOM 2256 C CA . LEU A 1 288 ? -34.887 -15.422 53.084 1.00 98.50 288 LEU A CA 1
ATOM 2257 C C . LEU A 1 288 ? -35.250 -15.731 51.626 1.00 98.50 288 LEU A C 1
ATOM 2259 O O . LEU A 1 288 ? -34.579 -15.235 50.729 1.00 98.50 288 LEU A O 1
ATOM 2263 N N . ALA A 1 289 ? -36.372 -16.406 51.363 1.00 98.38 289 ALA A N 1
ATOM 2264 C CA . ALA A 1 289 ? -36.808 -16.716 49.998 1.00 98.38 289 ALA A CA 1
ATOM 2265 C C . ALA A 1 289 ? -37.033 -15.460 49.124 1.00 98.38 289 ALA A C 1
ATOM 2267 O O . ALA A 1 289 ? -36.817 -15.490 47.910 1.00 98.38 289 ALA A O 1
ATOM 2268 N N . LEU A 1 290 ? -37.447 -14.337 49.725 1.00 98.25 290 LEU A N 1
ATOM 2269 C CA . LEU A 1 290 ? -37.556 -13.042 49.051 1.00 98.25 290 LEU A CA 1
ATOM 2270 C C . LEU A 1 290 ? -36.189 -12.412 48.746 1.00 98.25 290 LEU A C 1
ATOM 2272 O O . LEU A 1 290 ? -36.048 -11.816 47.678 1.00 98.25 290 LEU A O 1
ATOM 2276 N N . LYS A 1 291 ? -35.195 -12.549 49.637 1.00 98.12 291 LYS A N 1
ATOM 2277 C CA . LYS A 1 291 ? -33.807 -12.122 49.384 1.00 98.12 291 LYS A CA 1
ATOM 2278 C C . LYS A 1 291 ? -33.173 -12.962 48.285 1.00 98.12 291 LYS A C 1
ATOM 2280 O O . LYS A 1 291 ? -32.744 -12.390 47.293 1.00 98.12 291 LYS A O 1
ATOM 2285 N N . ASP A 1 292 ? -33.210 -14.286 48.410 1.00 98.38 292 ASP A N 1
ATOM 2286 C CA . ASP A 1 292 ? -32.616 -15.222 47.449 1.00 98.38 292 ASP A CA 1
ATOM 2287 C C . ASP A 1 292 ? -33.169 -14.981 46.033 1.00 98.38 292 ASP A C 1
ATOM 2289 O O . ASP A 1 292 ? -32.421 -14.926 45.056 1.00 98.38 292 ASP A O 1
ATOM 2293 N N . ARG A 1 293 ? -34.486 -14.746 45.914 1.00 98.69 293 ARG A N 1
ATOM 2294 C CA . ARG A 1 293 ? -35.130 -14.400 44.638 1.00 98.69 293 ARG A CA 1
ATOM 2295 C C . ARG A 1 293 ? -34.721 -13.021 44.113 1.00 98.69 293 ARG A C 1
ATOM 2297 O O . ARG A 1 293 ? -34.584 -12.866 42.903 1.00 98.69 293 ARG A O 1
ATOM 2304 N N . LEU A 1 294 ? -34.553 -12.024 44.983 1.00 98.31 294 LEU A N 1
ATOM 2305 C CA . LEU A 1 294 ? -34.126 -10.678 44.587 1.00 98.31 294 LEU A CA 1
ATOM 2306 C C . LEU A 1 294 ? -32.652 -10.656 44.154 1.00 98.31 294 LEU A C 1
ATOM 2308 O O . LEU A 1 294 ? -32.323 -10.008 43.164 1.00 98.31 294 LEU A O 1
ATOM 2312 N N . GLU A 1 295 ? -31.783 -11.386 44.854 1.00 98.50 295 GLU A N 1
ATOM 2313 C CA . GLU A 1 295 ? -30.377 -11.565 44.481 1.00 98.50 295 GLU A CA 1
ATOM 2314 C C . GLU A 1 295 ? -30.255 -12.330 43.159 1.00 98.50 295 GLU A C 1
ATOM 2316 O O . GLU A 1 295 ? -29.517 -11.892 42.280 1.00 98.50 295 GLU A O 1
ATOM 2321 N N . LEU A 1 296 ? -31.041 -13.397 42.954 1.00 98.56 296 LEU A N 1
ATOM 2322 C CA . LEU A 1 296 ? -31.105 -14.093 41.666 1.00 98.56 296 LEU A CA 1
ATOM 2323 C C . LEU A 1 296 ? -31.532 -13.147 40.533 1.00 98.56 296 LEU A C 1
ATOM 2325 O O . LEU A 1 296 ? -30.820 -13.052 39.539 1.00 98.56 296 LEU A O 1
ATOM 2329 N N . GLN A 1 297 ? -32.621 -12.390 40.700 1.00 98.38 297 GLN A N 1
ATOM 2330 C CA . GLN A 1 297 ? -33.084 -11.433 39.685 1.00 98.38 297 GLN A CA 1
ATOM 2331 C C . GLN A 1 297 ? -32.063 -10.319 39.403 1.00 98.38 297 GLN A C 1
ATOM 2333 O O . GLN A 1 297 ? -31.900 -9.910 38.255 1.00 98.38 297 GLN A O 1
ATOM 2338 N N . TYR A 1 298 ? -31.346 -9.841 40.424 1.00 98.38 298 TYR A N 1
ATOM 2339 C CA . TYR A 1 298 ? -30.264 -8.868 40.257 1.00 98.38 298 TYR A CA 1
ATOM 2340 C C . TYR A 1 298 ? -29.068 -9.457 39.490 1.00 98.38 298 TYR A C 1
ATOM 2342 O O . TYR A 1 298 ? -28.497 -8.795 38.620 1.00 98.38 298 TYR A O 1
ATOM 2350 N N . ASN A 1 299 ? -28.706 -10.710 39.767 1.00 98.44 299 ASN A N 1
ATOM 2351 C CA . ASN A 1 299 ? -27.634 -11.418 39.068 1.00 98.44 299 ASN A CA 1
ATOM 2352 C C . ASN A 1 299 ? -28.020 -11.716 37.605 1.00 98.44 299 ASN A C 1
ATOM 2354 O O . ASN A 1 299 ? -27.228 -11.462 36.700 1.00 98.44 299 ASN A O 1
ATOM 2358 N N . GLU A 1 300 ? -29.257 -12.148 37.348 1.00 98.56 300 GLU A N 1
ATOM 2359 C CA . GLU A 1 300 ? -29.802 -12.350 35.997 1.00 98.56 300 GLU A CA 1
ATOM 2360 C C . GLU A 1 300 ? -29.814 -11.047 35.177 1.00 98.56 300 GLU A C 1
ATOM 2362 O O . GLU A 1 300 ? -29.372 -11.038 34.026 1.00 98.56 300 GLU A O 1
ATOM 2367 N N . GLU A 1 301 ? -30.260 -9.929 35.761 1.00 98.19 301 GLU A N 1
ATOM 2368 C CA . GLU A 1 301 ? -30.260 -8.617 35.098 1.00 98.19 301 GLU A CA 1
ATOM 2369 C C . GLU A 1 301 ? -28.848 -8.067 34.865 1.00 98.19 301 GLU A C 1
ATOM 2371 O O . GLU A 1 301 ? -28.555 -7.562 33.779 1.00 98.19 301 GLU A O 1
ATOM 2376 N N . THR A 1 302 ? -27.937 -8.193 35.833 1.00 98.06 302 THR A N 1
ATOM 2377 C CA . THR A 1 302 ? -26.547 -7.749 35.641 1.00 98.06 302 THR A CA 1
ATOM 2378 C C . THR A 1 302 ? -25.815 -8.602 34.605 1.00 98.06 302 THR A C 1
ATOM 2380 O O . THR A 1 302 ? -25.129 -8.036 33.752 1.00 98.06 302 THR A O 1
ATOM 2383 N N . GLU A 1 303 ? -26.025 -9.922 34.570 1.00 98.44 303 GLU A N 1
ATOM 2384 C CA . GLU A 1 303 ? -25.552 -10.771 33.472 1.00 98.44 303 GLU A CA 1
ATOM 2385 C C . GLU A 1 303 ? -26.175 -10.379 32.124 1.00 98.44 303 GLU A C 1
ATOM 2387 O O . GLU A 1 303 ? -25.465 -10.325 31.116 1.00 98.44 303 GLU A O 1
ATOM 2392 N N . ARG A 1 304 ? -27.486 -10.097 32.071 1.00 98.69 304 ARG A N 1
ATOM 2393 C CA . ARG A 1 304 ? -28.177 -9.676 30.839 1.00 98.69 304 ARG A CA 1
ATOM 2394 C C . ARG A 1 304 ? -27.583 -8.380 30.291 1.00 98.69 304 ARG A C 1
ATOM 2396 O O . ARG A 1 304 ? -27.263 -8.316 29.106 1.00 98.69 304 ARG A O 1
ATOM 2403 N N . LEU A 1 305 ? -27.385 -7.381 31.149 1.00 98.38 305 LEU A N 1
ATOM 2404 C CA . LEU A 1 305 ? -26.800 -6.092 30.780 1.00 98.38 305 LEU A CA 1
ATOM 2405 C C . LEU A 1 305 ? -25.325 -6.221 30.370 1.00 98.38 305 LEU A C 1
ATOM 2407 O O . LEU A 1 305 ? -24.919 -5.583 29.403 1.00 98.38 305 LEU A O 1
ATOM 2411 N N . GLN A 1 306 ? -24.533 -7.076 31.027 1.00 98.12 306 GLN A N 1
ATOM 2412 C CA . GLN A 1 306 ? -23.151 -7.362 30.610 1.00 98.12 306 GLN A CA 1
ATOM 2413 C C . GLN A 1 306 ? -23.089 -8.038 29.232 1.00 98.12 306 GLN A C 1
ATOM 2415 O O . GLN A 1 306 ? -22.265 -7.656 28.399 1.00 98.12 306 GLN A O 1
ATOM 2420 N N . LYS A 1 307 ? -23.975 -9.007 28.963 1.00 98.31 307 LYS A N 1
ATOM 2421 C CA . LYS A 1 307 ? -24.087 -9.686 27.658 1.00 98.31 307 LYS A CA 1
ATOM 2422 C C . LYS A 1 307 ? -24.557 -8.728 26.560 1.00 98.31 307 LYS A C 1
ATOM 2424 O O . LYS A 1 307 ? -24.044 -8.769 25.448 1.00 98.31 307 LYS A O 1
ATOM 2429 N N . GLU A 1 308 ? -25.493 -7.832 26.864 1.00 98.31 308 GLU A N 1
ATOM 2430 C CA . GLU A 1 308 ? -25.927 -6.797 25.924 1.00 98.31 308 GLU A CA 1
ATOM 2431 C C . GLU A 1 308 ? -24.799 -5.791 25.634 1.00 98.31 308 GLU A C 1
ATOM 2433 O O . GLU A 1 308 ? -24.523 -5.499 24.471 1.00 98.31 308 GLU A O 1
ATOM 2438 N N . GLN A 1 309 ? -24.080 -5.325 26.660 1.00 98.19 309 GLN A N 1
ATOM 2439 C CA . GLN A 1 309 ? -22.924 -4.437 26.495 1.00 98.19 309 GLN A CA 1
ATOM 2440 C C . GLN A 1 309 ? -21.802 -5.082 25.673 1.00 98.19 309 GLN A C 1
ATOM 2442 O O . GLN A 1 309 ? -21.264 -4.425 24.782 1.00 98.19 309 GLN A O 1
ATOM 2447 N N . SER A 1 310 ? -21.464 -6.355 25.909 1.00 98.19 310 SER A N 1
ATOM 2448 C CA . SER A 1 310 ? -20.421 -7.038 25.135 1.00 98.19 310 SER A CA 1
ATOM 2449 C C . SER A 1 310 ? -20.823 -7.236 23.671 1.00 98.19 310 SER A C 1
ATOM 2451 O O . SER A 1 310 ? -20.011 -6.971 22.788 1.00 98.19 310 SER A O 1
ATOM 2453 N N . VAL A 1 311 ? -22.084 -7.580 23.386 1.00 98.38 311 VAL A N 1
ATOM 2454 C CA . VAL A 1 311 ? -22.608 -7.678 22.010 1.00 98.38 311 VAL A CA 1
ATOM 2455 C C . VAL A 1 311 ? -22.619 -6.320 21.297 1.00 98.38 311 VAL A C 1
ATOM 2457 O O . VAL A 1 311 ? -22.302 -6.256 20.110 1.00 98.38 311 VAL A O 1
ATOM 2460 N N . GLN A 1 312 ? -22.946 -5.224 21.989 1.00 98.06 312 GLN A N 1
ATOM 2461 C CA . GLN A 1 312 ? -22.894 -3.877 21.402 1.00 98.06 312 GLN A CA 1
ATOM 2462 C C . GLN A 1 312 ? -21.446 -3.425 21.142 1.00 98.06 312 GLN A C 1
ATOM 2464 O O . GLN A 1 312 ? -21.166 -2.867 20.082 1.00 98.06 312 GLN A O 1
ATOM 2469 N N . LEU A 1 313 ? -20.515 -3.707 22.061 1.00 98.44 313 LEU A N 1
ATOM 2470 C CA . LEU A 1 313 ? -19.086 -3.431 21.871 1.00 98.44 313 LEU A CA 1
ATOM 2471 C C . LEU A 1 313 ? -18.497 -4.240 20.710 1.00 98.44 313 LEU A C 1
ATOM 2473 O O . LEU A 1 313 ? -17.766 -3.677 19.897 1.00 98.44 313 LEU A O 1
ATOM 2477 N N . GLU A 1 314 ? -18.835 -5.527 20.595 1.00 98.44 314 GLU A N 1
ATOM 2478 C CA . GLU A 1 314 ? -18.351 -6.367 19.498 1.00 98.44 314 GLU A CA 1
ATOM 2479 C C . GLU A 1 314 ? -18.961 -5.943 18.159 1.00 98.44 314 GLU A C 1
ATOM 2481 O O . GLU A 1 314 ? -18.230 -5.822 17.186 1.00 98.44 314 GLU A O 1
ATOM 2486 N N . ARG A 1 315 ? -20.254 -5.585 18.114 1.00 98.62 315 ARG A N 1
ATOM 2487 C CA . ARG A 1 315 ? -20.892 -4.993 16.923 1.00 98.62 315 ARG A CA 1
ATOM 2488 C C . ARG A 1 315 ? -20.158 -3.737 16.453 1.00 98.62 315 ARG A C 1
ATOM 2490 O O . ARG A 1 315 ? -19.852 -3.621 15.271 1.00 98.62 315 ARG A O 1
ATOM 2497 N N . VAL A 1 316 ? -19.869 -2.809 17.367 1.00 98.12 316 VAL A N 1
ATOM 2498 C CA . VAL A 1 316 ? -19.151 -1.565 17.047 1.00 98.12 316 VAL A CA 1
ATOM 2499 C C . VAL A 1 316 ? -17.705 -1.855 16.628 1.00 98.12 316 VAL A C 1
ATOM 2501 O O . VAL A 1 316 ? -17.196 -1.204 15.718 1.00 98.12 316 VAL A O 1
ATOM 2504 N N . ARG A 1 317 ? -17.039 -2.856 17.222 1.00 98.62 317 ARG A N 1
ATOM 2505 C CA . ARG A 1 317 ? -15.720 -3.317 16.759 1.00 98.62 317 ARG A CA 1
ATOM 2506 C C . ARG A 1 317 ? -15.794 -3.882 15.339 1.00 98.62 317 ARG A C 1
ATOM 2508 O O . ARG A 1 317 ? -15.000 -3.464 14.506 1.00 98.62 317 ARG A O 1
ATOM 2515 N N . SER A 1 318 ? -16.739 -4.780 15.058 1.00 98.00 318 SER A N 1
ATOM 2516 C CA . SER A 1 318 ? -16.927 -5.380 13.732 1.00 98.00 318 SER A CA 1
ATOM 2517 C C . SER A 1 318 ? -17.205 -4.321 12.667 1.00 98.00 318 SER A C 1
ATOM 2519 O O . SER A 1 318 ? -16.574 -4.355 11.622 1.00 98.00 318 SER A O 1
ATOM 2521 N N . GLN A 1 319 ? -18.063 -3.337 12.954 1.00 98.38 319 GLN A N 1
ATOM 2522 C CA . GLN A 1 319 ? -18.364 -2.238 12.029 1.00 98.38 319 GLN A CA 1
ATOM 2523 C C . GLN A 1 319 ? -17.144 -1.352 11.737 1.00 98.38 319 GLN A C 1
ATOM 2525 O O . GLN A 1 319 ? -16.933 -0.962 10.593 1.00 98.38 319 GLN A O 1
ATOM 2530 N N . HIS A 1 320 ? -16.313 -1.047 12.739 1.00 98.25 320 HIS A N 1
ATOM 2531 C CA . HIS A 1 320 ? -15.061 -0.323 12.493 1.00 98.25 320 HIS A CA 1
ATOM 2532 C C . HIS A 1 320 ? -14.034 -1.174 11.730 1.00 98.25 320 HIS A C 1
ATOM 2534 O O . HIS A 1 320 ? -13.298 -0.633 10.911 1.00 98.25 320 HIS A O 1
ATOM 2540 N N . GLN A 1 321 ? -13.984 -2.488 11.971 1.00 98.44 321 GLN A N 1
ATOM 2541 C CA . GLN A 1 321 ? -13.101 -3.406 11.247 1.00 98.44 321 GLN A CA 1
ATOM 2542 C C . GLN A 1 321 ? -13.505 -3.514 9.767 1.00 98.44 321 GLN A C 1
ATOM 2544 O O . GLN A 1 321 ? -12.660 -3.336 8.897 1.00 98.44 321 GLN A O 1
ATOM 2549 N N . GLU A 1 322 ? -14.799 -3.693 9.489 1.00 98.12 322 GLU A N 1
ATOM 2550 C CA . GLU A 1 322 ? -15.399 -3.684 8.147 1.00 98.12 322 GLU A CA 1
ATOM 2551 C C . GLU A 1 322 ? -15.092 -2.367 7.409 1.00 98.12 322 GLU A C 1
ATOM 2553 O O . GLU A 1 322 ? -14.585 -2.387 6.292 1.00 98.12 322 GLU A O 1
ATOM 2558 N N . GLN A 1 323 ? -15.255 -1.212 8.069 1.00 98.44 323 GLN A N 1
ATOM 2559 C CA . GLN A 1 323 ? -14.886 0.098 7.506 1.00 98.44 323 GLN A CA 1
ATOM 2560 C C . GLN A 1 323 ? -13.384 0.250 7.211 1.00 98.44 323 GLN A C 1
ATOM 2562 O O . GLN A 1 323 ? -13.014 0.935 6.256 1.00 98.44 323 GLN A O 1
ATOM 2567 N N . ILE A 1 324 ? -12.508 -0.351 8.023 1.00 98.44 324 ILE A N 1
ATOM 2568 C CA . ILE A 1 324 ? -11.057 -0.351 7.785 1.00 98.44 324 ILE A CA 1
ATOM 2569 C C . ILE A 1 324 ? -10.709 -1.259 6.599 1.00 98.44 324 ILE A C 1
ATOM 2571 O O . ILE A 1 324 ? -9.855 -0.891 5.793 1.00 98.44 324 ILE A O 1
ATOM 2575 N N . GLU A 1 325 ? -11.375 -2.405 6.464 1.00 98.44 325 GLU A N 1
ATOM 2576 C CA . GLU A 1 325 ? -11.183 -3.350 5.359 1.00 98.44 325 GLU A CA 1
ATOM 2577 C C . GLU A 1 325 ? -11.705 -2.786 4.025 1.00 98.44 325 GLU A C 1
ATOM 2579 O O . GLU A 1 325 ? -10.971 -2.817 3.037 1.00 98.44 325 GLU A O 1
ATOM 2584 N N . ASP A 1 326 ? -12.881 -2.151 4.005 1.00 98.56 326 ASP A N 1
ATOM 2585 C CA . ASP A 1 326 ? -13.405 -1.407 2.846 1.00 98.56 326 ASP A CA 1
ATOM 2586 C C . ASP A 1 326 ? -12.462 -0.267 2.422 1.00 98.56 326 ASP A C 1
ATOM 2588 O O . ASP A 1 326 ? -12.162 -0.085 1.234 1.00 98.56 326 ASP A O 1
ATOM 2592 N N . LEU A 1 327 ? -11.955 0.511 3.386 1.00 98.38 327 LEU A N 1
ATOM 2593 C CA . LEU A 1 327 ? -11.022 1.605 3.110 1.00 98.38 327 LEU A CA 1
ATOM 2594 C C . LEU A 1 327 ? -9.664 1.081 2.610 1.00 98.38 327 LEU A C 1
ATOM 2596 O O . LEU A 1 327 ? -9.064 1.672 1.713 1.00 98.38 327 LEU A O 1
ATOM 2600 N N . ALA A 1 328 ? -9.186 -0.046 3.143 1.00 98.50 328 ALA A N 1
ATOM 2601 C CA . ALA A 1 328 ? -7.973 -0.704 2.669 1.00 98.50 328 ALA A CA 1
ATOM 2602 C C . ALA A 1 328 ? -8.145 -1.248 1.241 1.00 98.50 328 ALA A C 1
ATOM 2604 O O . ALA A 1 328 ? -7.303 -0.971 0.386 1.00 98.50 328 ALA A O 1
ATOM 2605 N N . ALA A 1 329 ? -9.248 -1.943 0.954 1.00 98.50 329 ALA A N 1
ATOM 2606 C CA . ALA A 1 329 ? -9.538 -2.514 -0.360 1.00 98.50 329 ALA A CA 1
ATOM 2607 C C . ALA A 1 329 ? -9.735 -1.433 -1.437 1.00 98.50 329 ALA A C 1
ATOM 2609 O O . ALA A 1 329 ? -9.210 -1.550 -2.547 1.00 98.50 329 ALA A O 1
ATOM 2610 N N . THR A 1 330 ? -10.432 -0.337 -1.115 1.00 98.25 330 THR A N 1
ATOM 2611 C CA . THR A 1 330 ? -10.590 0.800 -2.039 1.00 98.25 330 THR A CA 1
ATOM 2612 C C . THR A 1 330 ? -9.268 1.535 -2.285 1.00 98.25 330 THR A C 1
ATOM 2614 O O . THR A 1 330 ? -8.969 1.871 -3.434 1.00 98.25 330 THR A O 1
ATOM 2617 N N . HIS A 1 331 ? -8.424 1.716 -1.262 1.00 98.50 331 HIS A N 1
ATOM 2618 C CA . HIS A 1 331 ? -7.071 2.253 -1.437 1.00 98.50 331 HIS A CA 1
ATOM 2619 C C . HIS A 1 331 ? -6.155 1.318 -2.247 1.00 98.50 331 HIS A C 1
ATOM 2621 O O . HIS A 1 331 ? -5.435 1.792 -3.127 1.00 98.50 331 HIS A O 1
ATOM 2627 N N . GLU A 1 332 ? -6.181 0.004 -2.008 1.00 98.56 332 GLU A N 1
ATOM 2628 C CA . GLU A 1 332 ? -5.391 -0.970 -2.771 1.00 98.56 332 GLU A CA 1
ATOM 2629 C C . GLU A 1 332 ? -5.839 -1.039 -4.238 1.00 98.56 332 GLU A C 1
ATOM 2631 O O . GLU A 1 332 ? -4.994 -1.046 -5.141 1.00 98.56 332 GLU A O 1
ATOM 2636 N N . GLY A 1 333 ? -7.150 -0.996 -4.492 1.00 98.50 333 GLY A N 1
ATOM 2637 C CA . GLY A 1 333 ? -7.720 -0.889 -5.834 1.00 98.50 333 GLY A CA 1
ATOM 2638 C C . GLY A 1 333 ? -7.259 0.377 -6.561 1.00 98.50 333 GLY A C 1
ATOM 2639 O O . GLY A 1 333 ? -6.754 0.293 -7.682 1.00 98.50 333 GLY A O 1
ATOM 2640 N N . ALA A 1 334 ? -7.336 1.540 -5.906 1.00 98.38 334 ALA A N 1
ATOM 2641 C CA . ALA A 1 334 ? -6.869 2.809 -6.466 1.00 98.38 334 ALA A CA 1
ATOM 2642 C C . ALA A 1 334 ? -5.354 2.805 -6.748 1.00 98.38 334 ALA A C 1
ATOM 2644 O O . ALA A 1 334 ? -4.921 3.198 -7.832 1.00 98.38 334 ALA A O 1
ATOM 2645 N N . LEU A 1 335 ? -4.532 2.300 -5.820 1.00 98.50 335 LEU A N 1
ATOM 2646 C CA . LEU A 1 335 ? -3.085 2.151 -6.021 1.00 98.50 335 LEU A CA 1
ATOM 2647 C C . LEU A 1 335 ? -2.759 1.183 -7.166 1.00 98.50 335 LEU A C 1
ATOM 2649 O O . LEU A 1 335 ? -1.811 1.417 -7.916 1.00 98.50 335 LEU A O 1
ATOM 2653 N N . SER A 1 336 ? -3.536 0.113 -7.324 1.00 98.44 336 SER A N 1
ATOM 2654 C CA . SER A 1 336 ? -3.379 -0.857 -8.412 1.00 98.44 336 SER A CA 1
ATOM 2655 C C . SER A 1 336 ? -3.766 -0.259 -9.765 1.00 98.44 336 SER A C 1
ATOM 2657 O O . SER A 1 336 ? -3.008 -0.400 -10.724 1.00 98.44 336 SER A O 1
ATOM 2659 N N . GLN A 1 337 ? -4.859 0.506 -9.830 1.00 98.50 337 GLN A N 1
ATOM 2660 C CA . GLN A 1 337 ? -5.250 1.260 -11.023 1.00 98.50 337 GLN A CA 1
ATOM 2661 C C . GLN A 1 337 ? -4.191 2.307 -11.403 1.00 98.50 337 GLN A C 1
ATOM 2663 O O . GLN A 1 337 ? -3.821 2.420 -12.569 1.00 98.50 337 GLN A O 1
ATOM 2668 N N . ILE A 1 338 ? -3.633 3.036 -10.431 1.00 98.31 338 ILE A N 1
ATOM 2669 C CA . ILE A 1 338 ? -2.553 4.008 -10.663 1.00 98.31 338 ILE A CA 1
ATOM 2670 C C . ILE A 1 338 ? -1.292 3.310 -11.203 1.00 98.31 338 ILE A C 1
ATOM 2672 O O . ILE A 1 338 ? -0.715 3.770 -12.190 1.00 98.31 338 ILE A O 1
ATOM 2676 N N . LYS A 1 339 ? -0.892 2.166 -10.628 1.00 98.50 339 LYS A N 1
ATOM 2677 C CA . LYS A 1 339 ? 0.216 1.339 -11.148 1.00 98.50 339 LYS A CA 1
ATOM 2678 C C . LYS A 1 339 ? -0.055 0.849 -12.575 1.00 98.50 339 LYS A C 1
ATOM 2680 O O . LYS A 1 339 ? 0.855 0.895 -13.399 1.00 98.50 339 LYS A O 1
ATOM 2685 N N . GLN A 1 340 ? -1.283 0.417 -12.876 1.00 98.56 340 GLN A N 1
ATOM 2686 C CA . GLN A 1 340 ? -1.698 -0.023 -14.211 1.00 98.56 340 GLN A CA 1
ATOM 2687 C C . GLN A 1 340 ? -1.676 1.128 -15.228 1.00 98.56 340 GLN A C 1
ATOM 2689 O O . GLN A 1 340 ? -1.208 0.944 -16.351 1.00 98.56 340 GLN A O 1
ATOM 2694 N N . ASN A 1 341 ? -2.117 2.325 -14.837 1.00 98.50 341 ASN A N 1
ATOM 2695 C CA . ASN A 1 341 ? -2.076 3.517 -15.682 1.00 98.50 341 ASN A CA 1
ATOM 2696 C C . ASN A 1 341 ? -0.628 3.915 -16.008 1.00 98.50 341 ASN A C 1
ATOM 2698 O O . ASN A 1 341 ? -0.305 4.135 -17.175 1.00 98.50 341 ASN A O 1
ATOM 2702 N N . TYR A 1 342 ? 0.268 3.941 -15.012 1.00 98.38 342 TYR A N 1
ATOM 2703 C CA . TYR A 1 342 ? 1.686 4.234 -15.247 1.00 98.38 342 TYR A CA 1
ATOM 2704 C C . TYR A 1 342 ? 2.374 3.169 -16.108 1.00 98.38 342 TYR A C 1
ATOM 2706 O O . TYR A 1 342 ? 3.073 3.522 -17.056 1.00 98.38 342 TYR A O 1
ATOM 2714 N N . SER A 1 343 ? 2.170 1.875 -15.840 1.00 98.56 343 SER A N 1
ATOM 2715 C CA . SER A 1 343 ? 2.789 0.812 -16.644 1.00 98.56 343 SER A CA 1
ATOM 2716 C C . SER A 1 343 ? 2.273 0.799 -18.088 1.00 98.56 343 SER A C 1
ATOM 2718 O O . SER A 1 343 ? 3.072 0.628 -19.011 1.00 98.56 343 SER A O 1
ATOM 2720 N N . SER A 1 344 ? 0.982 1.081 -18.297 1.00 98.38 344 SER A N 1
ATOM 2721 C CA . SER A 1 344 ? 0.383 1.253 -19.628 1.00 98.38 344 SER A CA 1
ATOM 2722 C C . SER A 1 344 ? 0.938 2.481 -20.354 1.00 98.38 344 SER A C 1
ATOM 2724 O O . SER A 1 344 ? 1.296 2.384 -21.524 1.00 98.38 344 SER A O 1
ATOM 2726 N N . GLY A 1 345 ? 1.084 3.619 -19.664 1.00 98.56 345 GLY A N 1
ATOM 2727 C CA . GLY A 1 345 ? 1.670 4.838 -20.228 1.00 98.56 345 GLY A CA 1
ATOM 2728 C C . GLY A 1 345 ? 3.135 4.661 -20.636 1.00 98.56 345 GLY A C 1
ATOM 2729 O O . GLY A 1 345 ? 3.519 5.031 -21.743 1.00 98.56 345 GLY A O 1
ATOM 2730 N N . ILE A 1 346 ? 3.947 4.011 -19.794 1.00 98.38 346 ILE A N 1
ATOM 2731 C CA . ILE A 1 346 ? 5.341 3.681 -20.128 1.00 98.38 346 ILE A CA 1
ATOM 2732 C C . ILE A 1 346 ? 5.393 2.693 -21.307 1.00 98.38 346 ILE A C 1
ATOM 2734 O O . ILE A 1 346 ? 6.258 2.825 -22.172 1.00 98.38 346 ILE A O 1
ATOM 2738 N N . GLN A 1 347 ? 4.470 1.727 -21.390 1.00 98.38 347 GLN A N 1
ATOM 2739 C CA . GLN A 1 347 ? 4.404 0.811 -22.532 1.00 98.38 347 GLN A CA 1
ATOM 2740 C C . GLN A 1 347 ? 4.003 1.523 -23.830 1.00 98.38 347 GLN A C 1
ATOM 2742 O O . GLN A 1 347 ? 4.608 1.250 -24.864 1.00 98.38 347 GLN A O 1
ATOM 2747 N N . ALA A 1 348 ? 3.051 2.457 -23.784 1.00 98.44 348 ALA A N 1
ATOM 2748 C CA . ALA A 1 348 ? 2.681 3.275 -24.936 1.00 98.44 348 ALA A CA 1
ATOM 2749 C C . ALA A 1 348 ? 3.874 4.111 -25.433 1.00 98.44 348 ALA A C 1
ATOM 2751 O O . ALA A 1 348 ? 4.175 4.088 -26.622 1.00 98.44 348 ALA A O 1
ATOM 2752 N N . ILE A 1 349 ? 4.612 4.759 -24.522 1.00 98.38 349 ILE A N 1
ATOM 2753 C CA . ILE A 1 349 ? 5.826 5.522 -24.859 1.00 98.38 349 ILE A CA 1
ATOM 2754 C C . ILE A 1 349 ? 6.906 4.616 -25.472 1.00 98.38 349 ILE A C 1
ATOM 2756 O O . ILE A 1 349 ? 7.530 5.015 -26.451 1.00 98.38 349 ILE A O 1
ATOM 2760 N N . ARG A 1 350 ? 7.111 3.391 -24.958 1.00 98.38 350 ARG A N 1
ATOM 2761 C CA . ARG A 1 350 ? 8.049 2.423 -25.563 1.00 98.38 350 ARG A CA 1
ATOM 2762 C C . ARG A 1 350 ? 7.657 2.057 -26.992 1.00 98.38 350 ARG A C 1
ATOM 2764 O O . ARG A 1 350 ? 8.487 2.190 -27.883 1.00 98.38 350 ARG A O 1
ATOM 2771 N N . VAL A 1 351 ? 6.400 1.675 -27.225 1.00 98.44 351 VAL A N 1
ATOM 2772 C CA . VAL A 1 351 ? 5.903 1.327 -28.570 1.00 98.44 351 VAL A CA 1
ATOM 2773 C C . VAL A 1 351 ? 6.014 2.521 -29.527 1.00 98.44 351 VAL A C 1
ATOM 2775 O O . VAL A 1 351 ? 6.409 2.362 -30.678 1.00 98.44 351 VAL A O 1
ATOM 2778 N N . GLU A 1 352 ? 5.737 3.736 -29.055 1.00 98.38 352 GLU A N 1
ATOM 2779 C CA . GLU A 1 352 ? 5.865 4.959 -29.853 1.00 98.38 352 GLU A CA 1
ATOM 2780 C C . GLU A 1 352 ? 7.337 5.325 -30.150 1.00 98.38 352 GLU A C 1
ATOM 2782 O O . GLU A 1 352 ? 7.646 5.877 -31.206 1.00 98.38 352 GLU A O 1
ATOM 2787 N N . GLN A 1 353 ? 8.274 5.010 -29.250 1.00 98.06 353 GLN A N 1
ATOM 2788 C CA . GLN A 1 353 ? 9.717 5.128 -29.499 1.00 98.06 353 GLN A CA 1
ATOM 2789 C C . GLN A 1 353 ? 10.209 4.064 -30.489 1.00 98.06 353 GLN A C 1
ATOM 2791 O O . GLN A 1 353 ? 10.946 4.394 -31.416 1.00 98.06 353 GLN A O 1
ATOM 2796 N N . GLU A 1 354 ? 9.777 2.811 -30.336 1.00 98.25 354 GLU A N 1
ATOM 2797 C CA . GLU A 1 354 ? 10.089 1.703 -31.246 1.00 98.25 354 GLU A CA 1
ATOM 2798 C C . GLU A 1 354 ? 9.583 1.987 -32.669 1.00 98.25 354 GLU A C 1
ATOM 2800 O O . GLU A 1 354 ? 10.343 1.825 -33.624 1.00 98.25 354 GLU A O 1
ATOM 2805 N N . HIS A 1 355 ? 8.356 2.503 -32.808 1.00 98.38 355 HIS A N 1
ATOM 2806 C CA . HIS A 1 355 ? 7.774 2.917 -34.088 1.00 98.38 355 HIS A CA 1
ATOM 2807 C C . HIS A 1 355 ? 8.563 4.069 -34.727 1.00 98.38 355 HIS A C 1
ATOM 2809 O O . HIS A 1 355 ? 9.047 3.911 -35.844 1.00 98.38 355 HIS A O 1
ATOM 2815 N N . ARG A 1 356 ? 8.820 5.176 -34.007 1.00 98.50 356 ARG A N 1
ATOM 2816 C CA . ARG A 1 356 ? 9.656 6.281 -34.528 1.00 98.50 356 ARG A CA 1
ATOM 2817 C C . ARG A 1 356 ? 11.048 5.812 -34.966 1.00 98.50 356 ARG A C 1
ATOM 2819 O O . ARG A 1 356 ? 11.573 6.286 -35.970 1.00 98.50 356 ARG A O 1
ATOM 2826 N N . MET A 1 357 ? 11.654 4.886 -34.220 1.00 98.12 357 MET A N 1
ATOM 2827 C CA . MET A 1 357 ? 12.962 4.310 -34.551 1.00 98.12 357 MET A CA 1
ATOM 2828 C C . MET A 1 357 ? 12.912 3.323 -35.724 1.00 98.12 357 MET A C 1
ATOM 2830 O O . MET A 1 357 ? 13.941 3.116 -36.366 1.00 98.12 357 MET A O 1
ATOM 2834 N N . HIS A 1 358 ? 11.763 2.709 -36.009 1.00 98.38 358 HIS A N 1
ATOM 2835 C CA . HIS A 1 358 ? 11.541 1.919 -37.219 1.00 98.38 358 HIS A CA 1
ATOM 2836 C C . HIS A 1 358 ? 11.385 2.834 -38.439 1.00 98.38 358 HIS A C 1
ATOM 2838 O O . HIS A 1 358 ? 12.128 2.681 -39.405 1.00 98.38 358 HIS A O 1
ATOM 2844 N N . ASP A 1 359 ? 10.519 3.843 -38.351 1.00 98.19 359 ASP A N 1
ATOM 2845 C CA . ASP A 1 359 ? 10.240 4.791 -39.435 1.00 98.19 359 ASP A CA 1
ATOM 2846 C C . ASP A 1 359 ? 11.500 5.568 -39.843 1.00 98.19 359 ASP A C 1
ATOM 2848 O O . ASP A 1 359 ? 11.790 5.732 -41.026 1.00 98.19 359 ASP A O 1
ATOM 2852 N N . LEU A 1 360 ? 12.307 6.002 -38.865 1.00 98.38 360 LEU A N 1
ATOM 2853 C CA . LEU A 1 360 ? 13.578 6.683 -39.120 1.00 98.38 360 LEU A CA 1
ATOM 2854 C C . LEU A 1 360 ? 14.592 5.777 -39.839 1.00 98.38 360 LEU A C 1
ATOM 2856 O O . LEU A 1 360 ? 15.305 6.247 -40.725 1.00 98.38 360 LEU A O 1
ATOM 2860 N N . LYS A 1 361 ? 14.643 4.480 -39.500 1.00 98.19 361 LYS A N 1
ATOM 2861 C CA . LYS A 1 361 ? 15.482 3.502 -40.214 1.00 98.19 361 LYS A CA 1
ATOM 2862 C C . LYS A 1 361 ? 14.970 3.265 -41.629 1.00 98.19 361 LYS A C 1
ATOM 2864 O O . LYS A 1 361 ? 15.767 3.311 -42.556 1.00 98.19 361 LYS A O 1
ATOM 2869 N N . GLN A 1 362 ? 13.662 3.082 -41.802 1.00 98.50 362 GLN A N 1
ATOM 2870 C CA . GLN A 1 362 ? 13.048 2.889 -43.115 1.00 98.50 362 GLN A CA 1
ATOM 2871 C C . GLN A 1 362 ? 13.298 4.097 -44.030 1.00 98.50 362 GLN A C 1
ATOM 2873 O O . GLN A 1 362 ? 13.711 3.920 -45.173 1.00 98.50 362 GLN A O 1
ATOM 2878 N N . ASN A 1 363 ? 13.135 5.321 -43.522 1.00 98.31 363 ASN A N 1
ATOM 2879 C CA . ASN A 1 363 ? 13.458 6.541 -44.262 1.00 98.31 363 ASN A CA 1
ATOM 2880 C C . ASN A 1 363 ? 14.947 6.604 -44.634 1.00 98.31 363 ASN A C 1
ATOM 2882 O O . ASN A 1 363 ? 15.266 6.880 -45.787 1.00 98.31 363 ASN A O 1
ATOM 2886 N N . HIS A 1 364 ? 15.857 6.276 -43.712 1.00 98.19 364 HIS A N 1
ATOM 2887 C CA . HIS A 1 364 ? 17.291 6.240 -44.008 1.00 98.19 364 HIS A CA 1
ATOM 2888 C C . HIS A 1 364 ? 17.667 5.164 -45.046 1.00 98.19 364 HIS A C 1
ATOM 2890 O O . HIS A 1 364 ? 18.489 5.413 -45.925 1.00 98.19 364 HIS A O 1
ATOM 2896 N N . GLU A 1 365 ? 17.049 3.982 -44.994 1.00 98.25 365 GLU A N 1
ATOM 2897 C CA . GLU A 1 365 ? 17.230 2.916 -45.988 1.00 98.25 365 GLU A CA 1
ATOM 2898 C C . GLU A 1 365 ? 16.702 3.331 -47.374 1.00 98.25 365 GLU A C 1
ATOM 2900 O O . GLU A 1 365 ? 17.350 3.056 -48.387 1.00 98.25 365 GLU A O 1
ATOM 2905 N N . LEU A 1 366 ? 15.577 4.054 -47.430 1.00 98.31 366 LEU A N 1
ATOM 2906 C CA . LEU A 1 366 ? 15.024 4.625 -48.663 1.00 98.31 366 LEU A CA 1
ATOM 2907 C C . LEU A 1 366 ? 15.900 5.753 -49.232 1.00 98.31 366 LEU A C 1
ATOM 2909 O O . LEU A 1 366 ? 16.163 5.767 -50.435 1.00 98.31 366 LEU A O 1
ATOM 2913 N N . GLU A 1 367 ? 16.392 6.670 -48.393 1.00 98.06 367 GLU A N 1
ATOM 2914 C CA . GLU A 1 367 ? 17.337 7.722 -48.794 1.00 98.06 367 GLU A CA 1
ATOM 2915 C C . GLU A 1 367 ? 18.641 7.127 -49.323 1.00 98.06 367 GLU A C 1
ATOM 2917 O O . GLU A 1 367 ? 19.092 7.499 -50.409 1.00 98.06 367 GLU A O 1
ATOM 2922 N N . LYS A 1 368 ? 19.215 6.160 -48.596 1.00 98.50 368 LYS A N 1
ATOM 2923 C CA . LYS A 1 368 ? 20.413 5.429 -49.011 1.00 98.50 368 LYS A CA 1
ATOM 2924 C C . LYS A 1 368 ? 20.201 4.773 -50.374 1.00 98.50 368 LYS A C 1
ATOM 2926 O O . LYS A 1 368 ? 21.014 4.991 -51.269 1.00 98.50 368 LYS A O 1
ATOM 2931 N N . LYS A 1 369 ? 19.103 4.032 -50.559 1.00 98.25 369 LYS A N 1
ATOM 2932 C CA . LYS A 1 369 ? 18.803 3.386 -51.840 1.00 98.25 369 LYS A CA 1
ATOM 2933 C C . LYS A 1 369 ? 18.630 4.407 -52.967 1.00 98.25 369 LYS A C 1
ATOM 2935 O O . LYS A 1 369 ? 19.159 4.205 -54.052 1.00 98.25 369 LYS A O 1
ATOM 2940 N N . ASN A 1 370 ? 17.936 5.520 -52.725 1.00 98.44 370 ASN A N 1
ATOM 2941 C CA . ASN A 1 370 ? 17.792 6.586 -53.718 1.00 98.44 370 ASN A CA 1
ATOM 2942 C C . ASN A 1 370 ? 19.154 7.204 -54.092 1.00 98.44 370 ASN A C 1
ATOM 2944 O O . ASN A 1 370 ? 19.394 7.490 -55.263 1.00 98.44 370 ASN A O 1
ATOM 2948 N N . LEU A 1 371 ? 20.070 7.378 -53.134 1.00 98.31 371 LEU A N 1
ATOM 2949 C CA . LEU A 1 371 ? 21.444 7.800 -53.423 1.00 98.31 371 LEU A CA 1
ATOM 2950 C C . LEU A 1 371 ? 22.191 6.750 -54.259 1.00 98.31 371 LEU A C 1
ATOM 2952 O O . LEU A 1 371 ? 22.777 7.118 -55.273 1.00 98.31 371 LEU A O 1
ATOM 2956 N N . GLU A 1 372 ? 22.126 5.466 -53.898 1.00 98.25 372 GLU A N 1
ATOM 2957 C CA . GLU A 1 372 ? 22.725 4.355 -54.659 1.00 98.25 372 GLU A CA 1
ATOM 2958 C C . GLU A 1 372 ? 22.184 4.296 -56.103 1.00 98.25 372 GLU A C 1
ATOM 2960 O O . GLU A 1 372 ? 22.968 4.318 -57.053 1.00 98.25 372 GLU A O 1
ATOM 2965 N N . ASP A 1 373 ? 20.859 4.351 -56.285 1.00 98.31 373 ASP A N 1
ATOM 2966 C CA . ASP A 1 373 ? 20.192 4.399 -57.593 1.00 98.31 373 ASP A CA 1
ATOM 2967 C C . ASP A 1 373 ? 20.630 5.629 -58.419 1.00 98.31 373 ASP A C 1
ATOM 2969 O O . ASP A 1 373 ? 20.718 5.561 -59.646 1.00 98.31 373 ASP A O 1
ATOM 2973 N N . ASN A 1 374 ? 20.894 6.777 -57.784 1.00 98.31 374 ASN A N 1
ATOM 2974 C CA . ASN A 1 374 ? 21.323 8.000 -58.474 1.00 98.31 374 ASN A CA 1
ATOM 2975 C C . ASN A 1 374 ? 22.826 8.013 -58.796 1.00 98.31 374 ASN A C 1
ATOM 2977 O O . ASN A 1 374 ? 23.204 8.484 -59.871 1.00 98.31 374 ASN A O 1
ATOM 2981 N N . PHE A 1 375 ? 23.674 7.441 -57.935 1.00 98.25 375 PHE A N 1
ATOM 2982 C CA . PHE A 1 375 ? 25.081 7.189 -58.252 1.00 98.25 375 PHE A CA 1
ATOM 2983 C C . PHE A 1 375 ? 25.219 6.206 -59.417 1.00 98.25 375 PHE A C 1
ATOM 2985 O O . PHE A 1 375 ? 26.033 6.447 -60.305 1.00 98.25 375 PHE A O 1
ATOM 2992 N N . GLU A 1 376 ? 24.400 5.153 -59.474 1.00 98.38 376 GLU A N 1
ATOM 2993 C CA . GLU A 1 376 ? 24.425 4.186 -60.576 1.00 98.38 376 GLU A CA 1
ATOM 2994 C C . GLU A 1 376 ? 23.974 4.813 -61.907 1.00 98.38 376 GLU A C 1
ATOM 2996 O O . GLU A 1 376 ? 24.654 4.654 -62.921 1.00 98.38 376 GLU A O 1
ATOM 3001 N N . LYS A 1 377 ? 22.904 5.626 -61.912 1.00 98.31 377 LYS A N 1
ATOM 3002 C CA . LYS A 1 377 ? 22.499 6.415 -63.098 1.00 98.31 377 LYS A CA 1
ATOM 3003 C C . LYS A 1 377 ? 23.628 7.327 -63.590 1.00 98.31 377 LYS A C 1
ATOM 3005 O O . LYS A 1 377 ? 23.885 7.389 -64.792 1.00 98.31 377 LYS A O 1
ATOM 3010 N N . LEU A 1 378 ? 24.320 8.017 -62.677 1.00 98.06 378 LEU A N 1
ATOM 3011 C CA . LEU A 1 378 ? 25.453 8.879 -63.022 1.00 98.06 378 LEU A CA 1
ATOM 3012 C C . LEU A 1 378 ? 26.648 8.067 -63.547 1.00 98.06 378 LEU A C 1
ATOM 3014 O O . LEU A 1 378 ? 27.252 8.457 -64.543 1.00 98.06 378 LEU A O 1
ATOM 3018 N N . ARG A 1 379 ? 26.957 6.918 -62.932 1.00 98.56 379 ARG A N 1
ATOM 3019 C CA . ARG A 1 379 ? 28.019 6.000 -63.369 1.00 98.56 379 ARG A CA 1
ATOM 3020 C C . ARG A 1 379 ? 27.772 5.503 -64.793 1.00 98.56 379 ARG A C 1
ATOM 3022 O O . ARG A 1 379 ? 28.683 5.553 -65.613 1.00 98.56 379 ARG A O 1
ATOM 3029 N N . LEU A 1 380 ? 26.546 5.077 -65.097 1.00 98.12 380 LEU A N 1
ATOM 3030 C CA . LEU A 1 380 ? 26.150 4.626 -66.433 1.00 98.12 380 LEU A CA 1
ATOM 3031 C C . LEU A 1 380 ? 26.168 5.773 -67.459 1.00 98.12 380 LEU A C 1
ATOM 3033 O O . LEU A 1 380 ? 26.636 5.574 -68.575 1.00 98.12 380 LEU A O 1
ATOM 3037 N N . SER A 1 381 ? 25.746 6.986 -67.083 1.00 98.25 381 SER A N 1
ATOM 3038 C CA . SER A 1 381 ? 25.816 8.160 -67.968 1.00 98.25 381 SER A CA 1
ATOM 3039 C C . SER A 1 381 ? 27.254 8.604 -68.270 1.00 98.25 381 SER A C 1
ATOM 3041 O O . SER A 1 381 ? 27.554 8.997 -69.397 1.00 98.25 381 SER A O 1
ATOM 3043 N N . LEU A 1 382 ? 28.163 8.521 -67.294 1.00 98.12 382 LEU A N 1
ATOM 3044 C CA . LEU A 1 382 ? 29.587 8.789 -67.510 1.00 98.12 382 LEU A CA 1
ATOM 3045 C C . LEU A 1 382 ? 30.254 7.681 -68.338 1.00 98.12 382 LEU A C 1
ATOM 3047 O O . LEU A 1 382 ? 31.104 7.987 -69.171 1.00 98.12 382 LEU A O 1
ATOM 3051 N N . GLN A 1 383 ? 29.846 6.421 -68.162 1.00 98.31 383 GLN A N 1
ATOM 3052 C CA . GLN A 1 383 ? 30.305 5.303 -68.989 1.00 98.31 383 GLN A CA 1
ATOM 3053 C C . GLN A 1 383 ? 29.903 5.498 -70.461 1.00 98.31 383 GLN A C 1
ATOM 3055 O O . GLN A 1 383 ? 30.766 5.438 -71.329 1.00 98.31 383 GLN A O 1
ATOM 3060 N N . ASP A 1 384 ? 28.642 5.842 -70.739 1.00 98.31 384 ASP A N 1
ATOM 3061 C CA . ASP A 1 384 ? 28.146 6.138 -72.094 1.00 98.31 384 ASP A CA 1
ATOM 3062 C C . ASP A 1 384 ? 28.904 7.304 -72.767 1.00 98.31 384 ASP A C 1
ATOM 3064 O O . ASP A 1 384 ? 29.262 7.233 -73.947 1.00 98.31 384 ASP A O 1
ATOM 3068 N N . GLN A 1 385 ? 29.260 8.344 -72.002 1.00 98.19 385 GLN A N 1
ATOM 3069 C CA . GLN A 1 385 ? 30.129 9.426 -72.482 1.00 98.19 385 GLN A CA 1
ATOM 3070 C C . GLN A 1 385 ? 31.556 8.945 -72.786 1.00 98.19 385 GLN A C 1
ATOM 3072 O O . GLN A 1 385 ? 32.120 9.324 -73.814 1.00 98.19 385 GLN A O 1
ATOM 3077 N N . VAL A 1 386 ? 32.148 8.105 -71.929 1.00 98.31 386 VAL A N 1
ATOM 3078 C CA . VAL A 1 386 ? 33.486 7.524 -72.146 1.00 98.31 386 VAL A CA 1
ATOM 3079 C C . VAL A 1 386 ? 33.500 6.610 -73.371 1.00 98.31 386 VAL A C 1
ATOM 3081 O O . VAL A 1 386 ? 34.420 6.711 -74.185 1.00 98.31 386 VAL A O 1
ATOM 3084 N N . ASP A 1 387 ? 32.482 5.774 -73.555 1.00 98.12 387 ASP A N 1
ATOM 3085 C CA . ASP A 1 387 ? 32.368 4.872 -74.702 1.00 98.12 387 ASP A CA 1
ATOM 3086 C C . ASP A 1 387 ? 32.116 5.655 -76.000 1.00 98.12 387 ASP A C 1
ATOM 3088 O O . ASP A 1 387 ? 32.777 5.405 -77.012 1.00 98.12 387 ASP A O 1
ATOM 3092 N N . THR A 1 388 ? 31.274 6.694 -75.955 1.00 98.19 388 THR A N 1
ATOM 3093 C CA . THR A 1 388 ? 31.064 7.637 -77.067 1.00 98.19 388 THR A CA 1
ATOM 3094 C C . THR A 1 388 ? 32.360 8.350 -77.464 1.00 98.19 388 THR A C 1
ATOM 3096 O O . THR A 1 388 ? 32.719 8.378 -78.645 1.00 98.19 388 THR A O 1
ATOM 3099 N N . LEU A 1 389 ? 33.107 8.902 -76.501 1.00 98.12 389 LEU A N 1
ATOM 3100 C CA . LEU A 1 389 ? 34.390 9.565 -76.760 1.00 98.12 389 LEU A CA 1
ATOM 3101 C C . LEU A 1 389 ? 35.459 8.577 -77.247 1.00 98.12 389 LEU A C 1
ATOM 3103 O O . LEU A 1 389 ? 36.256 8.918 -78.122 1.00 98.12 389 LEU A O 1
ATOM 3107 N N . THR A 1 390 ? 35.454 7.340 -76.748 1.00 97.38 390 THR A N 1
ATOM 3108 C CA . THR A 1 390 ? 36.357 6.268 -77.193 1.00 97.38 390 THR A CA 1
ATOM 3109 C C . THR A 1 390 ? 36.056 5.856 -78.634 1.00 97.38 390 THR A C 1
ATOM 3111 O O . THR A 1 390 ? 36.978 5.739 -79.445 1.00 97.38 390 THR A O 1
ATOM 3114 N N . PHE A 1 391 ? 34.778 5.721 -78.999 1.00 98.19 391 PHE A N 1
ATOM 3115 C CA . PHE A 1 391 ? 34.345 5.469 -80.373 1.00 98.19 391 PHE A CA 1
ATOM 3116 C C . PHE A 1 391 ? 34.737 6.615 -81.317 1.00 98.19 391 PHE A C 1
ATOM 3118 O O . PHE A 1 391 ? 35.292 6.366 -82.391 1.00 98.19 391 PHE A O 1
ATOM 3125 N N . GLN A 1 392 ? 34.528 7.873 -80.912 1.00 98.06 392 GLN A N 1
ATOM 3126 C CA . GLN A 1 392 ? 34.970 9.043 -81.680 1.00 98.06 392 GLN A CA 1
ATOM 3127 C C . GLN A 1 392 ? 36.496 9.063 -81.855 1.00 98.06 392 GLN A C 1
ATOM 3129 O O . GLN A 1 392 ? 36.985 9.257 -82.969 1.00 98.06 392 GLN A O 1
ATOM 3134 N N . ASN A 1 393 ? 37.259 8.811 -80.788 1.00 97.69 393 ASN A N 1
ATOM 3135 C CA . ASN A 1 393 ? 38.720 8.800 -80.831 1.00 97.69 393 ASN A CA 1
ATOM 3136 C C . ASN A 1 393 ? 39.257 7.686 -81.743 1.00 97.69 393 ASN A C 1
ATOM 3138 O O . ASN A 1 393 ? 40.120 7.943 -82.580 1.00 97.69 393 ASN A O 1
ATOM 3142 N N . ASN A 1 394 ? 38.697 6.477 -81.659 1.00 97.19 394 ASN A N 1
ATOM 3143 C CA . ASN A 1 394 ? 39.056 5.368 -82.543 1.00 97.19 394 ASN A CA 1
ATOM 3144 C C . ASN A 1 394 ? 38.648 5.638 -84.001 1.00 97.19 394 ASN A C 1
ATOM 3146 O O . ASN A 1 394 ? 39.446 5.396 -84.901 1.00 97.19 394 ASN A O 1
ATOM 3150 N N . THR A 1 395 ? 37.487 6.253 -84.247 1.00 97.62 395 THR A N 1
ATOM 3151 C CA . THR A 1 395 ? 37.074 6.691 -85.595 1.00 97.62 395 THR A CA 1
ATOM 3152 C C . THR A 1 395 ? 38.049 7.721 -86.184 1.00 97.62 395 THR A C 1
ATOM 3154 O O . THR A 1 395 ? 38.382 7.661 -87.370 1.00 97.62 395 THR A O 1
ATOM 3157 N N . LEU A 1 396 ? 38.551 8.654 -85.367 1.00 97.56 396 LEU A N 1
ATOM 3158 C CA . LEU A 1 396 ? 39.571 9.623 -85.779 1.00 97.56 396 LEU A CA 1
ATOM 3159 C C . LEU A 1 396 ? 40.940 8.962 -86.011 1.00 97.56 396 LEU A C 1
ATOM 3161 O O . LEU A 1 396 ? 41.591 9.282 -87.004 1.00 97.56 396 LEU A O 1
ATOM 3165 N N . ARG A 1 397 ? 41.351 8.005 -85.166 1.00 97.31 397 ARG A N 1
ATOM 3166 C CA . ARG A 1 397 ? 42.569 7.193 -85.362 1.00 97.31 397 ARG A CA 1
ATOM 3167 C C . ARG A 1 397 ? 42.511 6.364 -86.641 1.00 97.31 397 ARG A C 1
ATOM 3169 O O . ARG A 1 397 ? 43.484 6.342 -87.383 1.00 97.31 397 ARG A O 1
ATOM 3176 N N . ASP A 1 398 ? 41.389 5.712 -86.928 1.00 97.19 398 ASP A N 1
ATOM 3177 C CA . ASP A 1 398 ? 41.221 4.901 -88.137 1.00 97.19 398 ASP A CA 1
ATOM 3178 C C . ASP A 1 398 ? 41.161 5.773 -89.397 1.00 97.19 398 ASP A C 1
ATOM 3180 O O . ASP A 1 398 ? 41.706 5.397 -90.434 1.00 97.19 398 ASP A O 1
ATOM 3184 N N . ARG A 1 399 ? 40.574 6.976 -89.313 1.00 97.19 399 ARG A N 1
ATOM 3185 C CA . ARG A 1 399 ? 40.672 7.988 -90.374 1.00 97.19 399 ARG A CA 1
ATOM 3186 C C . ARG A 1 399 ? 42.121 8.442 -90.585 1.00 97.19 399 ARG A C 1
ATOM 3188 O O . ARG A 1 399 ? 42.553 8.515 -91.731 1.00 97.19 399 ARG A O 1
ATOM 3195 N N . ALA A 1 400 ? 42.868 8.711 -89.513 1.00 96.12 400 ALA A N 1
ATOM 3196 C CA . ALA A 1 400 ? 44.279 9.088 -89.589 1.00 96.12 400 ALA A CA 1
ATOM 3197 C C . ALA A 1 400 ? 45.136 7.964 -90.197 1.00 96.12 400 ALA A C 1
ATOM 3199 O O . ALA A 1 400 ? 45.864 8.224 -91.150 1.00 96.12 400 ALA A O 1
ATOM 3200 N N . ARG A 1 401 ? 44.963 6.711 -89.749 1.00 96.56 401 ARG A N 1
ATOM 3201 C CA . ARG A 1 401 ? 45.653 5.538 -90.309 1.00 96.56 401 ARG A CA 1
ATOM 3202 C C . ARG A 1 401 ? 45.342 5.352 -91.793 1.00 96.56 401 ARG A C 1
ATOM 3204 O O . ARG A 1 401 ? 46.249 5.127 -92.576 1.00 96.56 401 ARG A O 1
ATOM 3211 N N . ARG A 1 402 ? 44.086 5.530 -92.222 1.00 95.75 402 ARG A N 1
ATOM 3212 C CA . ARG A 1 402 ? 43.727 5.478 -93.654 1.00 95.75 402 ARG A CA 1
ATOM 3213 C C . ARG A 1 402 ? 44.391 6.586 -94.479 1.00 95.75 402 ARG A C 1
ATOM 3215 O O . ARG A 1 402 ? 44.751 6.326 -95.623 1.00 95.75 402 ARG A O 1
ATOM 3222 N N . PHE A 1 403 ? 44.566 7.790 -93.928 1.00 96.06 403 PHE A N 1
ATOM 3223 C CA . PHE A 1 403 ? 45.337 8.851 -94.589 1.00 96.06 403 PHE A CA 1
ATOM 3224 C C . PHE A 1 403 ? 46.836 8.525 -94.644 1.00 96.06 403 PHE A C 1
ATOM 3226 O O . PHE A 1 403 ? 47.448 8.709 -95.690 1.00 96.06 403 PHE A O 1
ATOM 3233 N N . GLU A 1 404 ? 47.408 7.999 -93.561 1.00 94.19 404 GLU A N 1
ATOM 3234 C CA . GLU A 1 404 ? 48.802 7.546 -93.483 1.00 94.19 404 GLU A CA 1
ATOM 3235 C C . GLU A 1 404 ? 49.082 6.412 -94.481 1.00 94.19 404 GLU A C 1
ATOM 3237 O O . GLU A 1 404 ? 49.998 6.513 -95.289 1.00 94.19 404 GLU A O 1
ATOM 3242 N N . GLU A 1 405 ? 48.235 5.381 -94.523 1.00 94.25 405 GLU A N 1
ATOM 3243 C CA . GLU A 1 405 ? 48.304 4.307 -95.516 1.00 94.25 405 GLU A CA 1
ATOM 3244 C C . GLU A 1 405 ? 48.148 4.824 -96.957 1.00 94.25 405 GLU A C 1
ATOM 3246 O O . GLU A 1 405 ? 48.768 4.288 -97.872 1.00 94.25 405 GLU A O 1
ATOM 3251 N N . ALA A 1 406 ? 47.297 5.828 -97.204 1.00 94.62 406 ALA A N 1
ATOM 3252 C CA . ALA A 1 406 ? 47.139 6.417 -98.536 1.00 94.62 406 ALA A CA 1
ATOM 3253 C C . ALA A 1 406 ? 48.390 7.207 -98.959 1.00 94.62 406 ALA A C 1
ATOM 3255 O O . ALA A 1 406 ? 48.835 7.079 -100.099 1.00 94.62 406 ALA A O 1
ATOM 3256 N N . LEU A 1 407 ? 48.993 7.952 -98.027 1.00 93.88 407 LEU A N 1
ATOM 3257 C CA . LEU A 1 407 ? 50.290 8.605 -98.210 1.00 93.88 407 LEU A CA 1
ATOM 3258 C C . LEU A 1 407 ? 51.390 7.581 -98.501 1.00 93.88 407 LEU A C 1
ATOM 3260 O O . LEU A 1 407 ? 52.096 7.733 -99.490 1.00 93.88 407 LEU A O 1
ATOM 3264 N N . MET A 1 408 ? 51.491 6.519 -97.697 1.00 93.19 408 MET A N 1
ATOM 3265 C CA . MET A 1 408 ? 52.504 5.470 -97.851 1.00 93.19 408 MET A CA 1
ATOM 3266 C C . MET A 1 408 ? 52.339 4.654 -99.139 1.00 93.19 408 MET A C 1
ATOM 3268 O O . MET A 1 408 ? 53.342 4.284 -99.742 1.00 93.19 408 MET A O 1
ATOM 3272 N N . ARG A 1 409 ? 51.106 4.404 -99.606 1.00 92.94 409 ARG A N 1
ATOM 3273 C CA . ARG A 1 409 ? 50.883 3.838 -100.950 1.00 92.94 409 ARG A CA 1
ATOM 3274 C C . ARG A 1 409 ? 51.372 4.801 -102.026 1.00 92.94 409 ARG A C 1
ATOM 3276 O O . ARG A 1 409 ? 52.189 4.405 -102.844 1.00 92.94 409 ARG A O 1
ATOM 3283 N N . SER A 1 410 ? 50.963 6.070 -101.974 1.00 92.06 410 SER A N 1
ATOM 3284 C CA . SER A 1 410 ? 51.330 7.054 -103.000 1.00 92.06 410 SER A CA 1
ATOM 3285 C C . SER A 1 410 ? 52.839 7.331 -103.064 1.00 92.06 410 SER A C 1
ATOM 3287 O O . SER A 1 410 ? 53.388 7.454 -104.156 1.00 92.06 410 SER A O 1
ATOM 3289 N N . THR A 1 411 ? 53.543 7.379 -101.927 1.00 91.38 411 THR A N 1
ATOM 3290 C CA . THR A 1 411 ? 55.008 7.523 -101.918 1.00 91.38 411 THR A CA 1
ATOM 3291 C C . THR A 1 411 ? 55.715 6.254 -102.384 1.00 91.38 411 THR A C 1
ATOM 3293 O O . THR A 1 411 ? 56.715 6.361 -103.088 1.00 91.38 411 THR A O 1
ATOM 3296 N N . ASN A 1 412 ? 55.195 5.061 -102.069 1.00 92.06 412 ASN A N 1
ATOM 3297 C CA . ASN A 1 412 ? 55.744 3.804 -102.580 1.00 92.06 412 ASN A CA 1
ATOM 3298 C C . ASN A 1 412 ? 55.510 3.644 -104.093 1.00 92.06 412 ASN A C 1
ATOM 3300 O O . ASN A 1 412 ? 56.419 3.228 -104.799 1.00 92.06 412 ASN A O 1
ATOM 3304 N N . GLU A 1 413 ? 54.338 4.025 -104.605 1.00 90.06 413 GLU A N 1
ATOM 3305 C CA . GLU A 1 413 ? 54.023 4.078 -106.042 1.00 90.06 413 GLU A CA 1
ATOM 3306 C C . GLU A 1 413 ? 54.954 5.057 -106.779 1.00 90.06 413 GLU A C 1
ATOM 3308 O O . GLU A 1 413 ? 55.532 4.713 -107.808 1.00 90.06 413 GLU A O 1
ATOM 3313 N N . GLN A 1 414 ? 55.172 6.260 -106.230 1.00 90.94 414 GLN A N 1
ATOM 3314 C CA . GLN A 1 414 ? 56.138 7.226 -106.775 1.00 90.94 414 GLN A CA 1
ATOM 3315 C C . GLN A 1 414 ? 57.575 6.687 -106.755 1.00 90.94 414 GLN A C 1
ATOM 3317 O O . GLN A 1 414 ? 58.321 6.900 -107.710 1.00 90.94 414 GLN A O 1
ATOM 3322 N N . LEU A 1 415 ? 57.963 5.977 -105.692 1.00 89.62 415 LEU A N 1
ATOM 3323 C CA . LEU A 1 415 ? 59.280 5.358 -105.556 1.00 89.62 415 LEU A CA 1
ATOM 3324 C C . LEU A 1 415 ? 59.461 4.193 -106.542 1.00 89.62 415 LEU A C 1
ATOM 3326 O O . LEU A 1 415 ? 60.512 4.093 -107.167 1.00 89.62 415 LEU A O 1
ATOM 3330 N N . GLU A 1 416 ? 58.441 3.361 -106.755 1.00 89.19 416 GLU A N 1
ATOM 3331 C CA . GLU A 1 416 ? 58.458 2.287 -107.755 1.00 89.19 416 GLU A CA 1
ATOM 3332 C C . GLU A 1 416 ? 58.563 2.848 -109.183 1.00 89.19 416 GLU A C 1
ATOM 3334 O O . GLU A 1 416 ? 59.389 2.378 -109.967 1.00 89.19 416 GLU A O 1
ATOM 3339 N N . ILE A 1 417 ? 57.824 3.919 -109.499 1.00 88.38 417 ILE A N 1
ATOM 3340 C CA . ILE A 1 417 ? 57.950 4.652 -110.771 1.00 88.38 417 ILE A CA 1
ATOM 3341 C C . ILE A 1 417 ? 59.359 5.248 -110.930 1.00 88.38 417 ILE A C 1
ATOM 3343 O O . ILE A 1 417 ? 59.933 5.168 -112.015 1.00 88.38 417 ILE A O 1
ATOM 3347 N N . ALA A 1 418 ? 59.940 5.815 -109.869 1.00 87.19 418 ALA A N 1
ATOM 3348 C CA . ALA A 1 418 ? 61.290 6.381 -109.899 1.00 87.19 418 ALA A CA 1
ATOM 3349 C C . ALA A 1 418 ? 62.394 5.313 -110.028 1.00 87.19 418 ALA A C 1
ATOM 3351 O O . ALA A 1 418 ? 63.436 5.589 -110.622 1.00 87.19 418 ALA A O 1
ATOM 3352 N N . LEU A 1 419 ? 62.173 4.097 -109.515 1.00 86.69 419 LEU A N 1
ATOM 3353 C CA . LEU A 1 419 ? 63.083 2.958 -109.672 1.00 86.69 419 LEU A CA 1
ATOM 3354 C C . LEU A 1 419 ? 62.925 2.234 -111.018 1.00 86.69 419 LEU A C 1
ATOM 3356 O O . LEU A 1 419 ? 63.882 1.606 -111.470 1.00 86.69 419 LEU A O 1
ATOM 3360 N N . ALA A 1 420 ? 61.769 2.319 -111.682 1.00 85.75 420 ALA A N 1
ATOM 3361 C CA . ALA A 1 420 ? 61.507 1.585 -112.922 1.00 85.75 420 ALA A CA 1
ATOM 3362 C C . ALA A 1 420 ? 62.560 1.806 -114.039 1.00 85.75 420 ALA A C 1
ATOM 3364 O O . ALA A 1 420 ? 62.978 0.807 -114.627 1.00 85.75 420 ALA A O 1
ATOM 3365 N N . PRO A 1 421 ? 63.084 3.027 -114.301 1.00 83.00 421 PRO A N 1
ATOM 3366 C CA . PRO A 1 421 ? 64.175 3.236 -115.262 1.00 83.00 421 PRO A CA 1
ATOM 3367 C C . PRO A 1 421 ? 65.497 2.555 -114.881 1.00 83.00 421 PRO A C 1
ATOM 3369 O O . PRO A 1 421 ? 66.295 2.236 -115.756 1.00 83.00 421 PRO A O 1
ATOM 3372 N N . TYR A 1 422 ? 65.737 2.323 -113.587 1.00 84.38 422 TYR A N 1
ATOM 3373 C CA . TYR A 1 422 ? 66.951 1.678 -113.076 1.00 84.38 422 TYR A CA 1
ATOM 3374 C C . TYR A 1 422 ? 66.835 0.150 -113.016 1.00 84.38 422 TYR A C 1
ATOM 3376 O O . TYR A 1 422 ? 67.849 -0.527 -112.878 1.00 84.38 422 TYR A O 1
ATOM 3384 N N . ARG A 1 423 ? 65.627 -0.412 -113.156 1.00 83.12 423 ARG A N 1
ATOM 3385 C CA . ARG A 1 423 ? 65.359 -1.856 -113.026 1.00 83.12 423 ARG A CA 1
ATOM 3386 C C . ARG A 1 423 ? 66.176 -2.728 -113.985 1.00 83.12 423 ARG A C 1
ATOM 3388 O O . ARG A 1 423 ? 66.531 -3.843 -113.624 1.00 83.12 423 ARG A O 1
ATOM 3395 N N . HIS A 1 424 ? 66.472 -2.213 -115.176 1.00 82.50 424 HIS A N 1
ATOM 3396 C CA . HIS A 1 424 ? 67.265 -2.902 -116.199 1.00 82.50 424 HIS A CA 1
ATOM 3397 C C . HIS A 1 424 ? 68.762 -2.563 -116.136 1.00 82.50 424 HIS A C 1
ATOM 3399 O O . HIS A 1 424 ? 69.558 -3.204 -116.813 1.00 82.50 424 HIS A O 1
ATOM 3405 N N . LEU A 1 425 ? 69.180 -1.607 -115.295 1.00 85.56 425 LEU A N 1
ATOM 3406 C CA . LEU A 1 425 ? 70.573 -1.155 -115.238 1.00 85.56 425 LEU A CA 1
ATOM 3407 C C . LEU A 1 425 ? 71.527 -2.261 -114.761 1.00 85.56 425 LEU A C 1
ATOM 3409 O O . LEU A 1 425 ? 72.652 -2.332 -115.245 1.00 85.56 425 LEU A O 1
ATOM 3413 N N . ASP A 1 426 ? 71.083 -3.149 -113.866 1.00 84.31 426 ASP A N 1
ATOM 3414 C CA . ASP A 1 426 ? 71.862 -4.331 -113.472 1.00 84.31 426 ASP A CA 1
ATOM 3415 C C . ASP A 1 426 ? 72.002 -5.341 -114.626 1.00 84.31 426 ASP A C 1
ATOM 3417 O O . ASP A 1 426 ? 73.062 -5.947 -114.791 1.00 84.31 426 ASP A O 1
ATOM 3421 N N . GLU A 1 427 ? 70.965 -5.509 -115.451 1.00 85.50 427 GLU A N 1
ATOM 3422 C CA . GLU A 1 427 ? 70.967 -6.405 -116.618 1.00 85.50 427 GLU A CA 1
ATOM 3423 C C . GLU A 1 427 ? 71.893 -5.850 -117.719 1.00 85.50 427 GLU A C 1
ATOM 3425 O O . GLU A 1 427 ? 72.763 -6.564 -118.230 1.00 85.50 427 GLU A O 1
ATOM 3430 N N . ASP A 1 428 ? 71.794 -4.548 -118.000 1.00 86.50 428 ASP A N 1
ATOM 3431 C CA . ASP A 1 428 ? 72.685 -3.812 -118.901 1.00 86.50 428 ASP A CA 1
ATOM 3432 C C . ASP A 1 428 ? 74.140 -3.823 -118.406 1.00 86.50 428 ASP A C 1
ATOM 3434 O O . ASP A 1 428 ? 75.062 -4.018 -119.199 1.00 86.50 428 ASP A O 1
ATOM 3438 N N . LEU A 1 429 ? 74.380 -3.682 -117.097 1.00 88.50 429 LEU A N 1
ATOM 3439 C CA . LEU A 1 429 ? 75.724 -3.746 -116.513 1.00 88.50 429 LEU A CA 1
ATOM 3440 C C . LEU A 1 429 ? 76.353 -5.139 -116.685 1.00 88.50 429 LEU A C 1
ATOM 3442 O O . LEU A 1 429 ? 77.543 -5.241 -116.999 1.00 88.50 429 LEU A O 1
ATOM 3446 N N . HIS A 1 430 ? 75.568 -6.212 -116.539 1.00 87.19 430 HIS A N 1
ATOM 3447 C CA . HIS A 1 430 ? 76.024 -7.575 -116.835 1.00 87.19 430 HIS A CA 1
ATOM 3448 C C . HIS A 1 430 ? 76.309 -7.772 -118.333 1.00 87.19 430 HIS A C 1
ATOM 3450 O O . HIS A 1 430 ? 77.339 -8.355 -118.681 1.00 87.19 430 HIS A O 1
ATOM 3456 N N . SER A 1 431 ? 75.465 -7.228 -119.213 1.00 90.88 431 SER A N 1
ATOM 3457 C CA . SER A 1 431 ? 75.669 -7.238 -120.669 1.00 90.88 431 SER A CA 1
ATOM 3458 C C . SER A 1 431 ? 76.959 -6.506 -121.075 1.00 90.88 431 SER A C 1
ATOM 3460 O O . SER A 1 431 ? 77.825 -7.073 -121.746 1.00 90.88 431 SER A O 1
ATOM 3462 N N . VAL A 1 432 ? 77.170 -5.282 -120.579 1.00 91.31 432 VAL A N 1
ATOM 3463 C CA . VAL A 1 432 ? 78.395 -4.494 -120.808 1.00 91.31 432 VAL A CA 1
ATOM 3464 C C . VAL A 1 432 ? 79.632 -5.221 -120.275 1.00 91.31 432 VAL A C 1
ATOM 3466 O O . VAL A 1 432 ? 80.657 -5.258 -120.957 1.00 91.31 432 VAL A O 1
ATOM 3469 N N . LYS A 1 433 ? 79.545 -5.857 -119.100 1.00 91.31 433 LYS A N 1
ATOM 3470 C CA . LYS A 1 433 ? 80.632 -6.673 -118.539 1.00 91.31 433 LYS A CA 1
ATOM 3471 C C . LYS A 1 433 ? 80.990 -7.857 -119.447 1.00 91.31 433 LYS A C 1
ATOM 3473 O O . LYS A 1 433 ? 82.174 -8.089 -119.683 1.00 91.31 433 LYS A O 1
ATOM 3478 N N . GLN A 1 434 ? 80.000 -8.554 -120.007 1.00 91.38 434 GLN A N 1
ATOM 3479 C CA . GLN A 1 434 ? 80.226 -9.648 -120.959 1.00 91.38 434 GLN A CA 1
ATOM 3480 C C . GLN A 1 434 ? 80.860 -9.147 -122.270 1.00 91.38 434 GLN A C 1
ATOM 3482 O O . GLN A 1 434 ? 81.793 -9.764 -122.785 1.00 91.38 434 GLN A O 1
ATOM 3487 N N . VAL A 1 435 ? 80.417 -7.997 -122.791 1.00 92.19 435 VAL A N 1
ATOM 3488 C CA . VAL A 1 435 ? 81.017 -7.371 -123.983 1.00 92.19 435 VAL A CA 1
ATOM 3489 C C . VAL A 1 435 ? 82.466 -6.942 -123.723 1.00 92.19 435 VAL A C 1
ATOM 3491 O O . VAL A 1 435 ? 83.318 -7.141 -124.589 1.00 92.19 435 VAL A O 1
ATOM 3494 N N . LEU A 1 436 ? 82.778 -6.405 -122.539 1.00 90.06 436 LEU A N 1
ATOM 3495 C CA . LEU A 1 436 ? 84.151 -6.088 -122.131 1.00 90.06 436 LEU A CA 1
ATOM 3496 C C . LEU A 1 436 ? 85.028 -7.344 -122.057 1.00 90.06 436 LEU A C 1
ATOM 3498 O O . LEU A 1 436 ? 86.149 -7.328 -122.561 1.00 90.06 436 LEU A O 1
ATOM 3502 N N . GLU A 1 437 ? 84.518 -8.446 -121.508 1.00 90.44 437 GLU A N 1
ATOM 3503 C CA . GLU A 1 437 ? 85.235 -9.724 -121.450 1.00 90.44 437 GLU A CA 1
ATOM 3504 C C . GLU A 1 437 ? 85.519 -10.286 -122.856 1.00 90.44 437 GLU A C 1
ATOM 3506 O O . GLU A 1 437 ? 86.660 -10.646 -123.158 1.00 90.44 437 GLU A O 1
ATOM 3511 N N . MET A 1 438 ? 84.539 -10.247 -123.768 1.00 89.19 438 MET A N 1
ATOM 3512 C CA . MET A 1 438 ? 84.740 -10.600 -125.183 1.00 89.19 438 MET A CA 1
ATOM 3513 C C . MET A 1 438 ? 85.756 -9.686 -125.887 1.00 89.19 438 MET A C 1
ATOM 3515 O O . MET A 1 438 ? 86.563 -10.155 -126.693 1.00 89.19 438 MET A O 1
ATOM 3519 N N . LYS A 1 439 ? 85.749 -8.377 -125.597 1.00 89.75 439 LYS A N 1
ATOM 3520 C CA . LYS A 1 439 ? 86.737 -7.434 -126.146 1.00 89.75 439 LYS A CA 1
ATOM 3521 C C . LYS A 1 439 ? 88.139 -7.702 -125.605 1.00 89.75 439 LYS A C 1
ATOM 3523 O O . LYS A 1 439 ? 89.084 -7.639 -126.384 1.00 89.75 439 LYS A O 1
ATOM 3528 N N . ASN A 1 440 ? 88.276 -8.067 -124.334 1.00 91.44 440 ASN A N 1
ATOM 3529 C CA . ASN A 1 440 ? 89.566 -8.416 -123.741 1.00 91.44 440 ASN A CA 1
ATOM 3530 C C . ASN A 1 440 ? 90.134 -9.720 -124.338 1.00 91.44 440 ASN A C 1
ATOM 3532 O O . ASN A 1 440 ? 91.309 -9.789 -124.689 1.00 91.44 440 ASN A O 1
ATOM 3536 N N . GLN A 1 441 ? 89.283 -10.726 -124.579 1.00 90.94 441 GLN A N 1
ATOM 3537 C CA . GLN A 1 441 ? 89.669 -11.934 -125.323 1.00 90.94 441 GLN A CA 1
ATOM 3538 C C . GLN A 1 441 ? 90.138 -11.617 -126.756 1.00 90.94 441 GLN A C 1
ATOM 3540 O O . GLN A 1 441 ? 91.106 -12.215 -127.229 1.00 90.94 441 GLN A O 1
ATOM 3545 N N . LEU A 1 442 ? 89.491 -10.667 -127.443 1.00 91.38 442 LEU A N 1
ATOM 3546 C CA . LEU A 1 442 ? 89.913 -10.217 -128.775 1.00 91.38 442 LEU A CA 1
ATOM 3547 C C . LEU A 1 442 ? 91.252 -9.461 -128.737 1.00 91.38 442 LEU A C 1
ATOM 3549 O O . LEU A 1 442 ? 92.077 -9.669 -129.625 1.00 91.38 442 LEU A O 1
ATOM 3553 N N . ILE A 1 443 ? 91.493 -8.638 -127.710 1.00 89.38 443 ILE A N 1
ATOM 3554 C CA . ILE A 1 443 ? 92.783 -7.963 -127.494 1.00 89.38 443 ILE A CA 1
ATOM 3555 C C . ILE A 1 443 ? 93.898 -9.006 -127.353 1.00 89.38 443 ILE A C 1
ATOM 3557 O O . ILE A 1 443 ? 94.855 -8.952 -128.115 1.00 89.38 443 ILE A O 1
ATOM 3561 N N . HIS A 1 444 ? 93.734 -10.033 -126.515 1.00 90.88 444 HIS A N 1
ATOM 3562 C CA . HIS A 1 444 ? 94.739 -11.099 -126.372 1.00 90.88 444 HIS A CA 1
ATOM 3563 C C . HIS A 1 444 ? 94.992 -11.901 -127.666 1.00 90.88 444 HIS A C 1
ATOM 3565 O O . HIS A 1 444 ? 96.110 -12.362 -127.912 1.00 90.88 444 HIS A O 1
ATOM 3571 N N . GLN A 1 445 ? 93.989 -12.045 -128.542 1.00 89.94 445 GLN A N 1
ATOM 3572 C CA . GLN A 1 445 ? 94.189 -12.616 -129.883 1.00 89.94 445 GLN A CA 1
ATOM 3573 C C . GLN A 1 445 ? 94.992 -11.676 -130.799 1.00 89.94 445 GLN A C 1
ATOM 3575 O O . GLN A 1 445 ? 95.843 -12.140 -131.562 1.00 89.94 445 GLN A O 1
ATOM 3580 N N . GLN A 1 446 ? 94.754 -10.364 -130.715 1.00 89.56 446 GLN A N 1
ATOM 3581 C CA . GLN A 1 446 ? 95.493 -9.350 -131.470 1.00 89.56 446 GLN A CA 1
ATOM 3582 C C . GLN A 1 446 ? 96.940 -9.209 -130.977 1.00 89.56 446 GLN A C 1
ATOM 3584 O O . GLN A 1 446 ? 97.844 -9.217 -131.804 1.00 89.56 446 GLN A O 1
ATOM 3589 N N . GLU A 1 447 ? 97.180 -9.181 -129.664 1.00 89.69 447 GLU A N 1
ATOM 3590 C CA . GLU A 1 447 ? 98.515 -9.173 -129.042 1.00 89.69 447 GLU A CA 1
ATOM 3591 C C . GLU A 1 447 ? 99.359 -10.366 -129.507 1.00 89.69 447 GLU A C 1
ATOM 3593 O O . GLU A 1 447 ? 100.492 -10.198 -129.959 1.00 89.69 447 GLU A O 1
ATOM 3598 N N . LYS A 1 448 ? 98.783 -11.577 -129.499 1.00 90.69 448 LYS A N 1
ATOM 3599 C CA . LYS A 1 448 ? 99.456 -12.767 -130.033 1.00 90.69 448 LYS A CA 1
ATOM 3600 C C . LYS A 1 448 ? 99.807 -12.611 -131.517 1.00 90.69 448 LYS A C 1
ATOM 3602 O O . LYS A 1 448 ? 100.893 -13.010 -131.934 1.00 90.69 448 LYS A O 1
ATOM 3607 N N . ARG A 1 449 ? 98.913 -12.026 -132.322 1.00 89.50 449 ARG A N 1
ATOM 3608 C CA . ARG A 1 449 ? 99.167 -11.809 -133.753 1.00 89.50 449 ARG A CA 1
ATOM 3609 C C . ARG A 1 449 ? 100.193 -10.701 -134.015 1.00 89.50 449 ARG A C 1
ATOM 3611 O O . ARG A 1 449 ? 100.933 -10.802 -134.989 1.00 89.50 449 ARG A O 1
ATOM 3618 N N . ILE A 1 450 ? 100.271 -9.688 -133.154 1.00 88.25 450 ILE A N 1
ATOM 3619 C CA . ILE A 1 450 ? 101.326 -8.667 -133.177 1.00 88.25 450 ILE A CA 1
ATOM 3620 C C . ILE A 1 450 ? 102.681 -9.334 -132.916 1.00 88.25 450 ILE A C 1
ATOM 3622 O O . ILE A 1 450 ? 103.568 -9.203 -133.750 1.00 88.25 450 ILE A O 1
ATOM 3626 N N . MET A 1 451 ? 102.797 -10.168 -131.880 1.00 88.19 451 MET A N 1
ATOM 3627 C CA . MET A 1 451 ? 104.027 -10.912 -131.562 1.00 88.19 451 MET A CA 1
ATOM 3628 C C . MET A 1 451 ? 104.501 -11.831 -132.710 1.00 88.19 451 MET A C 1
ATOM 3630 O O . MET A 1 451 ? 105.699 -11.972 -132.962 1.00 88.19 451 MET A O 1
ATOM 3634 N N . GLU A 1 452 ? 103.571 -12.443 -133.453 1.00 87.94 452 GLU A N 1
ATOM 3635 C CA . GLU A 1 452 ? 103.885 -13.201 -134.676 1.00 87.94 452 GLU A CA 1
ATOM 3636 C C . GLU A 1 452 ? 104.424 -12.308 -135.813 1.00 87.94 452 GLU A C 1
ATOM 3638 O O . GLU A 1 452 ? 105.292 -12.742 -136.571 1.00 87.94 452 GLU A O 1
ATOM 3643 N N . LEU A 1 453 ? 103.926 -11.073 -135.944 1.00 84.62 453 LEU A N 1
ATOM 3644 C CA . LEU A 1 453 ? 104.359 -10.104 -136.957 1.00 84.62 453 LEU A CA 1
ATOM 3645 C C . LEU A 1 453 ? 105.683 -9.419 -136.586 1.00 84.62 453 LEU A C 1
ATOM 3647 O O . LEU A 1 453 ? 106.531 -9.245 -137.457 1.00 84.62 453 LEU A O 1
ATOM 3651 N N . GLU A 1 454 ? 105.901 -9.094 -135.312 1.00 84.75 454 GLU A N 1
ATOM 3652 C CA . GLU A 1 454 ? 107.164 -8.555 -134.788 1.00 84.75 454 GLU A CA 1
ATOM 3653 C C . GLU A 1 454 ? 108.322 -9.519 -135.063 1.00 84.75 454 GLU A C 1
ATOM 3655 O O . GLU A 1 454 ? 109.357 -9.121 -135.595 1.00 84.75 454 GLU A O 1
ATOM 3660 N N . LYS A 1 455 ? 108.109 -10.820 -134.828 1.00 85.81 455 LYS A N 1
ATOM 3661 C CA . LYS A 1 455 ? 109.096 -11.863 -135.135 1.00 85.81 455 LYS A CA 1
ATOM 3662 C C . LYS A 1 455 ? 109.382 -12.019 -136.636 1.00 85.81 455 LYS A C 1
ATOM 3664 O O . LYS A 1 455 ? 110.481 -12.415 -137.016 1.00 85.81 455 LYS A O 1
ATOM 3669 N N . LEU A 1 456 ? 108.416 -11.710 -137.504 1.00 83.81 456 LEU A N 1
ATOM 3670 C CA . LEU A 1 456 ? 108.637 -11.658 -138.955 1.00 83.81 456 LEU A CA 1
ATOM 3671 C C . LEU A 1 456 ? 109.394 -10.386 -139.370 1.00 83.81 456 LEU A C 1
ATOM 3673 O O . LEU A 1 456 ? 110.231 -10.454 -140.268 1.00 83.81 456 LEU A O 1
ATOM 3677 N N . ALA A 1 457 ? 109.157 -9.254 -138.702 1.00 81.81 457 ALA A N 1
ATOM 3678 C CA . ALA A 1 457 ? 109.902 -8.016 -138.921 1.00 81.81 457 ALA A CA 1
ATOM 3679 C C . ALA A 1 457 ? 111.374 -8.144 -138.483 1.00 81.81 457 ALA A C 1
ATOM 3681 O O . ALA A 1 457 ? 112.262 -7.725 -139.219 1.00 81.81 457 ALA A O 1
ATOM 3682 N N . GLU A 1 458 ? 111.647 -8.799 -137.352 1.00 83.81 458 GLU A N 1
ATOM 3683 C CA . GLU A 1 458 ? 113.006 -9.090 -136.862 1.00 83.81 458 GLU A CA 1
ATOM 3684 C C . GLU A 1 458 ? 113.817 -9.934 -137.869 1.00 83.81 458 GLU A C 1
ATOM 3686 O O . GLU A 1 458 ? 114.973 -9.631 -138.166 1.00 83.81 458 GLU A O 1
ATOM 3691 N N . ILE A 1 459 ? 113.182 -10.937 -138.492 1.00 86.31 459 ILE A N 1
ATOM 3692 C CA . ILE A 1 459 ? 113.775 -11.706 -139.601 1.00 86.31 459 ILE A CA 1
ATOM 3693 C C . ILE A 1 459 ? 114.022 -10.816 -140.832 1.00 86.31 459 ILE A C 1
ATOM 3695 O O . ILE A 1 459 ? 115.027 -10.995 -141.520 1.00 86.31 459 ILE A O 1
ATOM 3699 N N . ASN A 1 460 ? 113.134 -9.860 -141.118 1.00 83.81 460 ASN A N 1
ATOM 3700 C CA . ASN A 1 460 ? 113.276 -8.965 -142.265 1.00 83.81 460 ASN A CA 1
ATOM 3701 C C . ASN A 1 460 ? 114.450 -7.985 -142.096 1.00 83.81 460 ASN A C 1
ATOM 3703 O O . ASN A 1 460 ? 115.210 -7.798 -143.042 1.00 83.81 460 ASN A O 1
ATOM 3707 N N . VAL A 1 461 ? 114.678 -7.451 -140.889 1.00 85.25 461 VAL A N 1
ATOM 3708 C CA . VAL A 1 461 ? 115.847 -6.600 -140.580 1.00 85.25 461 VAL A CA 1
ATOM 3709 C C . VAL A 1 461 ? 117.163 -7.346 -140.844 1.00 85.25 461 VAL A C 1
ATOM 3711 O O . VAL A 1 461 ? 118.042 -6.821 -141.524 1.00 85.25 461 VAL A O 1
ATOM 3714 N N . LEU A 1 462 ? 117.275 -8.611 -140.421 1.00 83.12 462 LEU A N 1
ATOM 3715 C CA . LEU A 1 462 ? 118.456 -9.450 -140.693 1.00 83.12 462 LEU A CA 1
ATOM 3716 C C . LEU A 1 462 ? 118.678 -9.736 -142.195 1.00 83.12 462 LEU A C 1
ATOM 3718 O O . LEU A 1 462 ? 119.796 -10.044 -142.619 1.00 83.12 462 LEU A O 1
ATOM 3722 N N . LEU A 1 463 ? 117.629 -9.649 -143.021 1.00 82.75 463 LEU A N 1
ATOM 3723 C CA . LEU A 1 463 ? 117.740 -9.724 -144.481 1.00 82.75 463 LEU A CA 1
ATOM 3724 C C . LEU A 1 463 ? 118.143 -8.370 -145.087 1.00 82.75 463 LEU A C 1
ATOM 3726 O O . LEU A 1 463 ? 118.975 -8.346 -145.996 1.00 82.75 463 LEU A O 1
ATOM 3730 N N . GLU A 1 464 ? 117.619 -7.260 -144.567 1.00 81.69 464 GLU A N 1
ATOM 3731 C CA . GLU A 1 464 ? 117.968 -5.894 -144.981 1.00 81.69 464 GLU A CA 1
ATOM 3732 C C . GLU A 1 464 ? 119.448 -5.574 -144.710 1.00 81.69 464 GLU A C 1
ATOM 3734 O O . GLU A 1 464 ? 120.146 -5.135 -145.626 1.00 81.69 464 GLU A O 1
ATOM 3739 N N . GLU A 1 465 ? 119.974 -5.896 -143.521 1.00 83.12 465 GLU A N 1
ATOM 3740 C CA . GLU A 1 465 ? 121.408 -5.773 -143.199 1.00 83.12 465 GLU A CA 1
ATOM 3741 C C . GLU A 1 465 ? 122.283 -6.543 -144.202 1.00 83.12 465 GLU A C 1
ATOM 3743 O O . GLU A 1 465 ? 123.291 -6.040 -144.710 1.00 83.12 465 GLU A O 1
ATOM 3748 N N . LYS A 1 466 ? 121.871 -7.768 -144.550 1.00 84.81 466 LYS A N 1
ATOM 3749 C CA . LYS A 1 466 ? 122.598 -8.632 -145.487 1.00 84.81 466 LYS A CA 1
ATOM 3750 C C . LYS A 1 466 ? 122.592 -8.084 -146.917 1.00 84.81 466 LYS A C 1
ATOM 3752 O O . LYS A 1 466 ? 123.596 -8.219 -147.620 1.00 84.81 466 LYS A O 1
ATOM 3757 N N . VAL A 1 467 ? 121.500 -7.446 -147.347 1.00 83.00 467 VAL A N 1
ATOM 3758 C CA . VAL A 1 467 ? 121.445 -6.703 -148.617 1.00 83.00 467 VAL A CA 1
ATOM 3759 C C . VAL A 1 467 ? 122.365 -5.482 -148.557 1.00 83.00 467 VAL A C 1
ATOM 3761 O O . VAL A 1 467 ? 123.146 -5.268 -149.484 1.00 83.00 467 VAL A O 1
ATOM 3764 N N . GLN A 1 468 ? 122.345 -4.726 -147.458 1.00 82.88 468 GLN A N 1
ATOM 3765 C CA . GLN A 1 468 ? 123.136 -3.506 -147.296 1.00 82.88 468 GLN A CA 1
ATOM 3766 C C . GLN A 1 468 ? 124.651 -3.776 -147.368 1.00 82.88 468 GLN A C 1
ATOM 3768 O O . GLN A 1 468 ? 125.365 -3.057 -148.070 1.00 82.88 468 GLN A O 1
ATOM 3773 N N . VAL A 1 469 ? 125.138 -4.864 -146.754 1.00 83.88 469 VAL A N 1
ATOM 3774 C CA . VAL A 1 469 ? 126.545 -5.306 -146.859 1.00 83.88 469 VAL A CA 1
ATOM 3775 C C . VAL A 1 469 ? 126.935 -5.646 -148.305 1.00 83.88 469 VAL A C 1
ATOM 3777 O O . VAL A 1 469 ? 127.982 -5.204 -148.784 1.00 83.88 469 VAL A O 1
ATOM 3780 N N . LEU A 1 470 ? 126.092 -6.388 -149.034 1.00 81.19 470 LEU A N 1
ATOM 3781 C CA . LEU A 1 470 ? 126.331 -6.713 -150.450 1.00 81.19 470 LEU A CA 1
ATOM 3782 C C . LEU A 1 470 ? 126.332 -5.456 -151.336 1.00 81.19 470 LEU A C 1
ATOM 3784 O O . LEU A 1 470 ? 127.105 -5.355 -152.291 1.00 81.19 470 LEU A O 1
ATOM 3788 N N . GLN A 1 471 ? 125.491 -4.479 -151.007 1.00 80.56 471 GLN A N 1
ATOM 3789 C CA . GLN A 1 471 ? 125.379 -3.220 -151.735 1.00 80.56 471 GLN A CA 1
ATOM 3790 C C . GLN A 1 471 ? 126.595 -2.311 -151.485 1.00 80.56 471 GLN A C 1
ATOM 3792 O O . GLN A 1 471 ? 127.117 -1.719 -152.429 1.00 80.56 471 GLN A O 1
ATOM 3797 N N . GLN A 1 472 ? 127.132 -2.289 -150.261 1.00 80.25 472 GLN A N 1
ATOM 3798 C CA . GLN A 1 472 ? 128.358 -1.559 -149.922 1.00 80.25 472 GLN A CA 1
ATOM 3799 C C . GLN A 1 472 ? 129.607 -2.143 -150.612 1.00 80.25 472 GLN A C 1
ATOM 3801 O O . GLN A 1 472 ? 130.455 -1.388 -151.089 1.00 80.25 472 GLN A O 1
ATOM 3806 N N . GLN A 1 473 ? 129.689 -3.472 -150.760 1.00 80.25 473 GLN A N 1
ATOM 3807 C CA . GLN A 1 473 ? 130.726 -4.128 -151.576 1.00 80.25 473 GLN A CA 1
ATOM 3808 C C . GLN A 1 473 ? 130.622 -3.763 -153.069 1.00 80.25 473 GLN A C 1
ATOM 3810 O O . GLN A 1 473 ? 131.635 -3.667 -153.763 1.00 80.25 473 GLN A O 1
ATOM 3815 N N . ASN A 1 474 ? 129.405 -3.529 -153.573 1.00 84.38 474 ASN A N 1
ATOM 3816 C CA . ASN A 1 474 ? 129.172 -3.119 -154.958 1.00 84.38 474 ASN A CA 1
ATOM 3817 C C . ASN A 1 474 ? 129.679 -1.686 -155.224 1.00 84.38 474 ASN A C 1
ATOM 3819 O O . ASN A 1 474 ? 130.314 -1.437 -156.249 1.00 84.38 474 ASN A O 1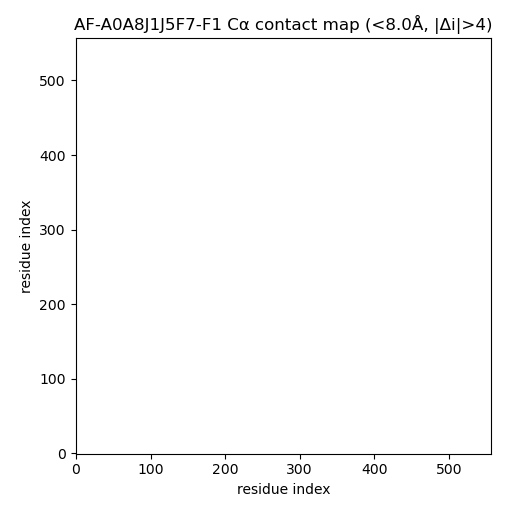
ATOM 3823 N N . GLU A 1 475 ? 129.453 -0.758 -154.288 1.00 83.06 475 GLU A N 1
ATOM 3824 C CA . GLU A 1 475 ? 129.913 0.637 -154.389 1.00 83.06 475 GLU A CA 1
ATOM 3825 C C . GLU A 1 475 ? 131.448 0.774 -154.376 1.00 83.06 475 GLU A C 1
ATOM 3827 O O . GLU A 1 475 ? 131.994 1.501 -155.205 1.00 83.06 475 GLU A O 1
ATOM 3832 N N . ASP A 1 476 ? 132.169 0.038 -153.521 1.00 82.81 476 ASP A N 1
ATOM 3833 C CA . ASP A 1 476 ? 133.648 0.027 -153.519 1.00 82.81 476 ASP A CA 1
ATOM 3834 C C . ASP A 1 476 ? 134.216 -0.434 -154.877 1.00 82.81 476 ASP A C 1
ATOM 3836 O O . ASP A 1 476 ? 135.113 0.195 -155.446 1.00 82.81 476 ASP A O 1
ATOM 3840 N N . MET A 1 477 ? 133.623 -1.471 -155.479 1.00 79.81 477 MET A N 1
ATOM 3841 C CA . MET A 1 477 ? 134.015 -1.921 -156.819 1.00 79.81 477 MET A CA 1
ATOM 3842 C C . MET A 1 477 ? 133.750 -0.859 -157.901 1.00 79.81 477 MET A C 1
ATOM 3844 O O . MET A 1 477 ? 134.596 -0.671 -158.780 1.00 79.81 477 MET A O 1
ATOM 3848 N N . LYS A 1 478 ? 132.644 -0.102 -157.825 1.00 81.25 478 LYS A N 1
ATOM 3849 C CA . LYS A 1 478 ? 132.391 1.044 -158.725 1.00 81.25 478 LYS A CA 1
ATOM 3850 C C . LYS A 1 478 ? 133.412 2.167 -158.530 1.00 81.25 478 LYS A C 1
ATOM 3852 O O . LYS A 1 478 ? 133.900 2.713 -159.519 1.00 81.25 478 LYS A O 1
ATOM 3857 N N . ALA A 1 479 ? 133.762 2.498 -157.286 1.00 78.88 479 ALA A N 1
ATOM 3858 C CA . ALA A 1 479 ? 134.720 3.559 -156.974 1.00 78.88 479 ALA A CA 1
ATOM 3859 C C . ALA A 1 479 ? 136.107 3.275 -157.582 1.00 78.88 479 ALA A C 1
ATOM 3861 O O . ALA A 1 479 ? 136.702 4.147 -158.223 1.00 78.88 479 ALA A O 1
ATOM 3862 N N . ARG A 1 480 ? 136.580 2.024 -157.483 1.00 75.62 480 ARG A N 1
ATOM 3863 C CA . ARG A 1 480 ? 137.838 1.567 -158.104 1.00 75.62 480 ARG A CA 1
ATOM 3864 C C . ARG A 1 480 ? 137.816 1.675 -159.633 1.00 75.62 480 ARG A C 1
ATOM 3866 O O . ARG A 1 480 ? 138.814 2.070 -160.235 1.00 75.62 480 ARG A O 1
ATOM 3873 N N . ILE A 1 481 ? 136.681 1.369 -160.269 1.00 77.06 481 ILE A N 1
ATOM 3874 C CA . ILE A 1 481 ? 136.496 1.532 -161.722 1.00 77.06 481 ILE A CA 1
ATOM 3875 C C . ILE A 1 481 ? 136.542 3.019 -162.108 1.00 77.06 481 ILE A C 1
ATOM 3877 O O . ILE A 1 481 ? 137.251 3.386 -163.047 1.00 77.06 481 ILE A O 1
ATOM 3881 N N . ALA A 1 482 ? 135.851 3.889 -161.366 1.00 79.62 482 ALA A N 1
ATOM 3882 C CA . ALA A 1 482 ? 135.817 5.328 -161.635 1.00 79.62 482 ALA A CA 1
ATOM 3883 C C . ALA A 1 482 ? 137.215 5.973 -161.576 1.00 79.62 482 ALA A C 1
ATOM 3885 O O . ALA A 1 482 ? 137.570 6.756 -162.460 1.00 79.62 482 ALA A O 1
ATOM 3886 N N . GLN A 1 483 ? 138.047 5.595 -160.599 1.00 79.44 483 GLN A N 1
ATOM 3887 C CA . GLN A 1 483 ? 139.429 6.079 -160.496 1.00 79.44 483 GLN A CA 1
ATOM 3888 C C . GLN A 1 483 ? 140.279 5.690 -161.723 1.00 79.44 483 GLN A C 1
ATOM 3890 O O . GLN A 1 483 ? 141.062 6.499 -162.223 1.00 79.44 483 GLN A O 1
ATOM 3895 N N . ASN A 1 484 ? 140.080 4.483 -162.260 1.00 75.75 484 ASN A N 1
ATOM 3896 C CA . ASN A 1 484 ? 140.779 3.980 -163.447 1.00 75.75 484 ASN A CA 1
ATOM 3897 C C . ASN A 1 484 ? 140.410 4.776 -164.723 1.00 75.75 484 ASN A C 1
ATOM 3899 O O . ASN A 1 484 ? 141.270 5.133 -165.534 1.00 75.75 484 ASN A O 1
ATOM 3903 N N . VAL A 1 485 ? 139.132 5.156 -164.856 1.00 81.00 485 VAL A N 1
ATOM 3904 C CA . VAL A 1 485 ? 138.642 6.027 -165.942 1.00 81.00 485 VAL A CA 1
ATOM 3905 C C . VAL A 1 485 ? 139.263 7.431 -165.875 1.00 81.00 485 VAL A C 1
ATOM 3907 O O . VAL A 1 485 ? 139.595 8.000 -166.916 1.00 81.00 485 VAL A O 1
ATOM 3910 N N . VAL A 1 486 ? 139.473 7.986 -164.675 1.00 79.94 486 VAL A N 1
ATOM 3911 C CA . VAL A 1 486 ? 140.124 9.301 -164.502 1.00 79.94 486 VAL A CA 1
ATOM 3912 C C . VAL A 1 486 ? 141.587 9.265 -164.954 1.00 79.94 486 VAL A C 1
ATOM 3914 O O . VAL A 1 486 ? 141.990 10.123 -165.739 1.00 79.94 486 VAL A O 1
ATOM 3917 N N . VAL A 1 487 ? 142.360 8.249 -164.550 1.00 74.88 487 VAL A N 1
ATOM 3918 C CA . VAL A 1 487 ? 143.758 8.069 -165.000 1.00 74.88 487 VAL A CA 1
ATOM 3919 C C . VAL A 1 487 ? 143.837 7.924 -166.525 1.00 74.88 487 VAL A C 1
ATOM 3921 O O . VAL A 1 487 ? 144.674 8.554 -167.169 1.00 74.88 487 VAL A O 1
ATOM 3924 N N . THR A 1 488 ? 142.908 7.171 -167.122 1.00 73.06 488 THR A N 1
ATOM 3925 C CA . THR A 1 488 ? 142.815 7.014 -168.583 1.00 73.06 488 THR A CA 1
ATOM 3926 C C . THR A 1 488 ? 142.548 8.353 -169.291 1.00 73.06 488 THR A C 1
ATOM 3928 O O . THR A 1 488 ? 143.137 8.634 -170.335 1.00 73.06 488 THR A O 1
ATOM 3931 N N . ARG A 1 489 ? 141.705 9.224 -168.714 1.00 73.75 489 ARG A N 1
ATOM 3932 C CA . ARG A 1 489 ? 141.460 10.577 -169.246 1.00 73.75 489 ARG A CA 1
ATOM 3933 C C . ARG A 1 489 ? 142.666 11.505 -169.098 1.00 73.75 489 ARG A C 1
ATOM 3935 O O . ARG A 1 489 ? 142.955 12.225 -170.051 1.00 73.75 489 ARG A O 1
ATOM 3942 N N . GLN A 1 490 ? 143.380 11.470 -167.972 1.00 73.81 490 GLN A N 1
ATOM 3943 C CA . GLN A 1 490 ? 144.566 12.306 -167.734 1.00 73.81 490 GLN A CA 1
ATOM 3944 C C . GLN A 1 490 ? 145.604 12.138 -168.859 1.00 73.81 490 GLN A C 1
ATOM 3946 O O . GLN A 1 490 ? 146.005 13.114 -169.494 1.00 73.81 490 GLN A O 1
ATOM 3951 N N . LEU A 1 491 ? 145.930 10.884 -169.195 1.00 66.81 491 LEU A N 1
ATOM 3952 C CA . LEU A 1 491 ? 146.868 10.536 -170.270 1.00 66.81 491 LEU A CA 1
ATOM 3953 C C . LEU A 1 491 ? 146.414 11.036 -171.656 1.00 66.81 491 LEU A C 1
ATOM 3955 O O . LEU A 1 491 ? 147.247 11.378 -172.494 1.00 66.81 491 LEU A O 1
ATOM 3959 N N . SER A 1 492 ? 145.102 11.122 -171.909 1.00 72.44 492 SER A N 1
ATOM 3960 C CA . SER A 1 492 ? 144.577 11.658 -173.176 1.00 72.44 492 SER A CA 1
ATOM 3961 C C . SER A 1 492 ? 144.750 13.178 -173.313 1.00 72.44 492 SER A C 1
ATOM 3963 O O . SER A 1 492 ? 144.997 13.666 -174.415 1.00 72.44 492 SER A O 1
ATOM 3965 N N . VAL A 1 493 ? 144.679 13.923 -172.203 1.00 72.31 493 VAL A N 1
ATOM 3966 C CA . VAL A 1 493 ? 144.834 15.389 -172.188 1.00 72.31 493 VAL A CA 1
ATOM 3967 C C . VAL A 1 493 ? 146.298 15.787 -172.382 1.00 72.31 493 VAL A C 1
ATOM 3969 O O . VAL A 1 493 ? 146.593 16.699 -173.151 1.00 72.31 493 VAL A O 1
ATOM 3972 N N . GLU A 1 494 ? 147.230 15.072 -171.754 1.00 67.69 494 GLU A N 1
ATOM 3973 C CA . GLU A 1 494 ? 148.669 15.315 -171.929 1.00 67.69 494 GLU A CA 1
ATOM 3974 C C . GLU A 1 494 ? 149.125 15.023 -173.371 1.00 67.69 494 GLU A C 1
ATOM 3976 O O . GLU A 1 494 ? 149.880 15.803 -173.953 1.00 67.69 494 GLU A O 1
ATOM 3981 N N . ASN A 1 495 ? 148.578 13.977 -173.999 1.00 70.38 495 ASN A N 1
ATOM 3982 C CA . ASN A 1 495 ? 148.850 13.649 -175.402 1.00 70.38 495 ASN A CA 1
ATOM 3983 C C . ASN A 1 495 ? 148.279 14.709 -176.377 1.00 70.38 495 ASN A C 1
ATOM 3985 O O . ASN A 1 495 ? 148.927 15.081 -177.357 1.00 70.38 495 ASN A O 1
ATOM 3989 N N . ALA A 1 496 ? 147.102 15.275 -176.077 1.00 73.25 496 ALA A N 1
ATOM 3990 C CA . ALA A 1 496 ? 146.537 16.392 -176.839 1.00 73.25 496 ALA A CA 1
ATOM 3991 C C . ALA A 1 496 ? 147.374 17.683 -176.709 1.00 73.25 496 ALA A C 1
ATOM 3993 O O . ALA A 1 496 ? 147.631 18.354 -177.711 1.00 73.25 496 ALA A O 1
ATOM 3994 N N . ASN A 1 497 ? 147.860 18.000 -175.503 1.00 70.25 497 ASN A N 1
ATOM 3995 C CA . ASN A 1 497 ? 148.718 19.166 -175.257 1.00 70.25 497 ASN A CA 1
ATOM 3996 C C . ASN A 1 497 ? 150.059 19.078 -176.010 1.00 70.25 497 ASN A C 1
ATOM 3998 O O . ASN A 1 497 ? 150.539 20.087 -176.531 1.00 70.25 497 ASN A O 1
ATOM 4002 N N . LEU A 1 498 ? 150.649 17.880 -176.123 1.00 67.06 498 LEU A N 1
ATOM 4003 C CA . LEU A 1 498 ? 151.847 17.656 -176.942 1.00 67.06 498 LEU A CA 1
ATOM 4004 C C . LEU A 1 498 ? 151.578 17.935 -178.431 1.00 67.06 498 LEU A C 1
ATOM 4006 O O . LEU A 1 498 ? 152.360 18.641 -179.072 1.00 67.06 498 LEU A O 1
ATOM 4010 N N . HIS A 1 499 ? 150.450 17.461 -178.967 1.00 69.25 499 HIS A N 1
ATOM 4011 C CA . HIS A 1 499 ? 150.044 17.745 -180.348 1.00 69.25 499 HIS A CA 1
ATOM 4012 C C . HIS A 1 499 ? 149.827 19.245 -180.616 1.00 69.25 499 HIS A C 1
ATOM 4014 O O . HIS A 1 499 ? 150.265 19.752 -181.651 1.00 69.25 499 HIS A O 1
ATOM 4020 N N . GLU A 1 500 ? 149.192 19.975 -179.694 1.00 67.88 500 GLU A N 1
ATOM 4021 C CA . GLU A 1 500 ? 148.951 21.415 -179.867 1.00 67.88 500 GLU A CA 1
ATOM 4022 C C . GLU A 1 500 ? 150.251 22.244 -179.792 1.00 67.88 500 GLU A C 1
ATOM 4024 O O . GLU A 1 500 ? 150.378 23.269 -180.466 1.00 67.88 500 GLU A O 1
ATOM 4029 N N . SER A 1 501 ? 151.242 21.784 -179.019 1.00 66.94 501 SER A N 1
ATOM 4030 C CA . SER A 1 501 ? 152.578 22.395 -178.953 1.00 66.94 501 SER A CA 1
ATOM 4031 C C . SER A 1 501 ? 153.295 22.347 -180.312 1.00 66.94 501 SER A C 1
ATOM 4033 O O . SER A 1 501 ? 153.783 23.369 -180.800 1.00 66.94 501 SER A O 1
ATOM 4035 N N . VAL A 1 502 ? 153.260 21.192 -180.989 1.00 69.69 502 VAL A N 1
ATOM 4036 C CA . VAL A 1 502 ? 153.824 21.012 -182.343 1.00 69.69 502 VAL A CA 1
ATOM 4037 C C . VAL A 1 502 ? 153.090 21.872 -183.383 1.00 69.69 502 VAL A C 1
ATOM 4039 O O . VAL A 1 502 ? 153.711 22.446 -184.277 1.00 69.69 502 VAL A O 1
ATOM 4042 N N . GLU A 1 503 ? 151.769 22.023 -183.260 1.00 69.19 503 GLU A N 1
ATOM 4043 C CA . GLU A 1 503 ? 150.965 22.928 -184.099 1.00 69.19 503 GLU A CA 1
ATOM 4044 C C . GLU A 1 503 ? 151.384 24.403 -183.942 1.00 69.19 503 GLU A C 1
ATOM 4046 O O . GLU A 1 503 ? 151.480 25.133 -184.935 1.00 69.19 503 GLU A O 1
ATOM 4051 N N . LYS A 1 504 ? 151.679 24.839 -182.709 1.00 71.19 504 LYS A N 1
ATOM 4052 C CA . LYS A 1 504 ? 152.169 26.193 -182.404 1.00 71.19 504 LYS A CA 1
ATOM 4053 C C . LYS A 1 504 ? 153.567 26.423 -182.981 1.00 71.19 504 LYS A C 1
ATOM 4055 O O . LYS A 1 504 ? 153.760 27.406 -183.695 1.00 71.19 504 LYS A O 1
ATOM 4060 N N . GLU A 1 505 ? 154.498 25.489 -182.789 1.00 64.75 505 GLU A N 1
ATOM 4061 C CA . GLU A 1 505 ? 155.841 25.563 -183.385 1.00 64.75 505 GLU A CA 1
ATOM 4062 C C . GLU A 1 505 ? 155.791 25.584 -184.927 1.00 64.75 505 GLU A C 1
ATOM 4064 O O . GLU A 1 505 ? 156.482 26.373 -185.569 1.00 64.75 50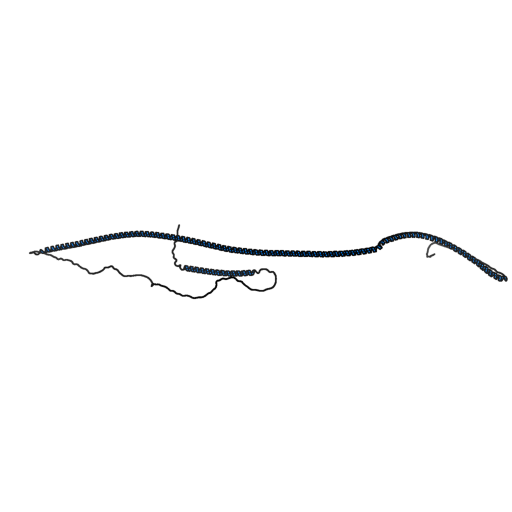5 GLU A O 1
ATOM 4069 N N . ASN A 1 506 ? 154.908 24.799 -185.553 1.00 70.06 506 ASN A N 1
ATOM 4070 C CA . ASN A 1 506 ? 154.725 24.783 -187.010 1.00 70.06 506 ASN A CA 1
ATOM 4071 C C . ASN A 1 506 ? 154.138 26.104 -187.557 1.00 70.06 506 ASN A C 1
ATOM 4073 O O . ASN A 1 506 ? 154.480 26.543 -188.658 1.00 70.06 506 ASN A O 1
ATOM 4077 N N . LYS A 1 507 ? 153.271 26.783 -186.795 1.00 66.00 507 LYS A N 1
ATOM 4078 C CA . LYS A 1 507 ? 152.764 28.123 -187.147 1.00 66.00 507 LYS A CA 1
ATOM 4079 C C . LYS A 1 507 ? 153.839 29.199 -186.975 1.00 66.00 507 LYS A C 1
ATOM 4081 O O . LYS A 1 507 ? 153.980 30.047 -187.856 1.00 66.00 507 LYS A O 1
ATOM 4086 N N . GLU A 1 508 ? 154.667 29.095 -185.942 1.00 66.25 508 GLU A N 1
ATOM 4087 C CA . GLU A 1 508 ? 155.836 29.956 -185.737 1.00 66.25 508 GLU A CA 1
ATOM 4088 C C . GLU A 1 508 ? 156.881 29.769 -186.855 1.00 66.25 508 GLU A C 1
ATOM 4090 O O . GLU A 1 508 ? 157.381 30.733 -187.436 1.00 66.25 508 GLU A O 1
ATOM 4095 N N . LYS A 1 509 ? 157.106 28.522 -187.282 1.00 66.44 509 LYS A N 1
ATOM 4096 C CA . LYS A 1 509 ? 157.919 28.170 -188.453 1.00 66.44 509 LYS A CA 1
ATOM 4097 C C . LYS A 1 509 ? 157.364 28.764 -189.753 1.00 66.44 509 LYS A C 1
ATOM 4099 O O . LYS A 1 509 ? 158.140 29.210 -190.593 1.00 66.44 509 LYS A O 1
ATOM 4104 N N . LYS A 1 510 ? 156.036 28.847 -189.917 1.00 68.31 510 LYS A N 1
ATOM 4105 C CA . LYS A 1 510 ? 155.389 29.526 -191.062 1.00 68.31 510 LYS A CA 1
ATOM 4106 C C . LYS A 1 510 ? 155.498 31.054 -190.993 1.00 68.31 510 LYS A C 1
ATOM 4108 O O . LYS A 1 510 ? 155.661 31.674 -192.043 1.00 68.31 510 LYS A O 1
ATOM 4113 N N . ARG A 1 511 ? 155.471 31.659 -189.795 1.00 64.81 511 ARG A N 1
ATOM 4114 C CA . ARG A 1 511 ? 155.796 33.085 -189.588 1.00 64.81 511 ARG A CA 1
ATOM 4115 C C . ARG A 1 511 ? 157.217 33.369 -190.078 1.00 64.81 511 ARG A C 1
ATOM 4117 O O . ARG A 1 511 ? 157.404 34.230 -190.934 1.00 64.81 511 ARG A O 1
ATOM 4124 N N . LEU A 1 512 ? 158.181 32.581 -189.600 1.00 59.66 512 LEU A N 1
ATOM 4125 C CA . LEU A 1 512 ? 159.593 32.698 -189.965 1.00 59.66 512 LEU A CA 1
ATOM 4126 C C . LEU A 1 512 ? 159.855 32.401 -191.451 1.00 59.66 512 LEU A C 1
ATOM 4128 O O . LEU A 1 512 ? 160.664 33.085 -192.069 1.00 59.66 512 LEU A O 1
ATOM 4132 N N . SER A 1 513 ? 159.141 31.445 -192.055 1.00 59.75 513 SER A N 1
ATOM 4133 C CA . SER A 1 513 ? 159.294 31.093 -193.475 1.00 59.75 513 SER A CA 1
ATOM 4134 C C . SER A 1 513 ? 159.000 32.259 -194.419 1.00 59.75 513 SER A C 1
ATOM 4136 O O . SER A 1 513 ? 159.695 32.406 -195.419 1.00 59.75 513 SER A O 1
ATOM 4138 N N . ARG A 1 514 ? 158.005 33.107 -194.120 1.00 59.34 514 ARG A N 1
ATOM 4139 C CA . ARG A 1 514 ? 157.644 34.227 -195.008 1.00 59.34 514 ARG A CA 1
ATOM 4140 C C . ARG A 1 514 ? 158.526 35.461 -194.794 1.00 59.34 514 ARG A C 1
ATOM 4142 O O . ARG A 1 514 ? 158.866 36.132 -195.761 1.00 59.34 514 ARG A O 1
ATOM 4149 N N . THR A 1 515 ? 158.997 35.698 -193.567 1.00 60.75 515 THR A N 1
ATOM 4150 C CA . THR A 1 515 ? 160.117 36.632 -193.323 1.00 60.75 515 THR A CA 1
ATOM 4151 C C . THR A 1 515 ? 161.448 36.105 -193.873 1.00 60.75 515 THR A C 1
ATOM 4153 O O . THR A 1 515 ? 162.378 36.876 -194.065 1.00 60.75 515 THR A O 1
ATOM 4156 N N . ASN A 1 516 ? 161.559 34.804 -194.169 1.00 59.31 516 ASN A N 1
ATOM 4157 C CA . ASN A 1 516 ? 162.700 34.269 -194.905 1.00 59.31 516 ASN A CA 1
ATOM 4158 C C . ASN A 1 516 ? 162.555 34.512 -196.415 1.00 59.31 516 ASN A C 1
ATOM 4160 O O . ASN A 1 516 ? 163.533 34.866 -197.051 1.00 59.31 516 ASN A O 1
ATOM 4164 N N . GLU A 1 517 ? 161.356 34.432 -197.001 1.00 58.50 517 GLU A N 1
ATOM 4165 C CA . GLU A 1 517 ? 161.120 34.870 -198.394 1.00 58.50 517 GLU A CA 1
ATOM 4166 C C . GLU A 1 517 ? 161.395 36.378 -198.580 1.00 58.50 517 GLU A C 1
ATOM 4168 O O . GLU A 1 517 ? 161.990 36.778 -199.583 1.00 58.50 517 GLU A O 1
ATOM 4173 N N . GLU A 1 518 ? 161.082 37.194 -197.565 1.00 59.06 518 GLU A N 1
ATOM 4174 C CA . GLU A 1 518 ? 161.448 38.619 -197.461 1.00 59.06 518 GLU A CA 1
ATOM 4175 C C . GLU A 1 518 ? 162.971 38.870 -197.536 1.00 59.06 518 GLU A C 1
ATOM 4177 O O . GLU A 1 518 ? 163.409 39.981 -197.854 1.00 59.06 518 GLU A O 1
ATOM 4182 N N . LEU A 1 519 ? 163.781 37.850 -197.245 1.00 59.31 519 LEU A N 1
ATOM 4183 C CA . LEU A 1 519 ? 165.240 37.883 -197.303 1.00 59.31 519 LEU A CA 1
ATOM 4184 C C . LEU A 1 519 ? 165.790 37.106 -198.499 1.00 59.31 519 LEU A C 1
ATOM 4186 O O . LEU A 1 519 ? 166.740 37.574 -199.099 1.00 59.31 519 LEU A O 1
ATOM 4190 N N . VAL A 1 520 ? 165.212 35.974 -198.900 1.00 57.66 520 VAL A N 1
ATOM 4191 C CA . VAL A 1 520 ? 165.727 35.102 -199.970 1.00 57.66 520 VAL A CA 1
ATOM 4192 C C . VAL A 1 520 ? 165.479 35.677 -201.363 1.00 57.66 520 VAL A C 1
ATOM 4194 O O . VAL A 1 520 ? 166.371 35.567 -202.195 1.00 57.66 520 VAL A O 1
ATOM 4197 N N . TRP A 1 521 ? 164.390 36.417 -201.614 1.00 54.00 521 TRP A N 1
ATOM 4198 C CA . TRP A 1 521 ? 164.310 37.233 -202.845 1.00 54.00 521 TRP A CA 1
ATOM 4199 C C . TRP A 1 521 ? 165.126 38.541 -202.772 1.00 54.00 521 TRP A C 1
ATOM 4201 O O . TRP A 1 521 ? 165.055 39.387 -203.662 1.00 54.00 521 TRP A O 1
ATOM 4211 N N . LYS A 1 522 ? 165.965 38.656 -201.730 1.00 56.97 522 LYS A N 1
ATOM 4212 C CA . LYS A 1 522 ? 167.180 39.476 -201.681 1.00 56.97 522 LYS A CA 1
ATOM 4213 C C . LYS A 1 522 ? 168.495 38.613 -201.610 1.00 56.97 522 LYS A C 1
ATOM 4215 O O . LYS A 1 522 ? 169.512 39.185 -201.994 1.00 56.97 522 LYS A O 1
ATOM 4220 N N . LEU A 1 523 ? 168.507 37.331 -201.105 1.00 53.91 523 LEU A N 1
ATOM 4221 C CA . LEU A 1 523 ? 169.645 36.503 -200.497 1.00 53.91 523 LEU A CA 1
ATOM 4222 C C . LEU A 1 523 ? 169.514 34.920 -200.107 1.00 53.91 523 LEU A C 1
ATOM 4224 O O . LEU A 1 523 ? 169.355 34.187 -201.088 1.00 53.91 523 LEU A O 1
ATOM 4228 N N . GLN A 1 524 ? 169.707 34.422 -198.758 1.00 54.22 524 GLN A N 1
ATOM 4229 C CA . GLN A 1 524 ? 170.255 33.093 -198.030 1.00 54.22 524 GLN A CA 1
ATOM 4230 C C . GLN A 1 524 ? 169.795 32.410 -196.545 1.00 54.22 524 GLN A C 1
ATOM 4232 O O . GLN A 1 524 ? 168.588 32.253 -196.401 1.00 54.22 524 GLN A O 1
ATOM 4237 N N . THR A 1 525 ? 170.629 31.849 -195.517 1.00 44.16 525 THR A N 1
ATOM 4238 C CA . THR A 1 525 ? 170.418 30.665 -194.427 1.00 44.16 525 THR A CA 1
ATOM 4239 C C . THR A 1 525 ? 171.045 30.541 -192.865 1.00 44.16 525 THR A C 1
ATOM 4241 O O . THR A 1 525 ? 171.571 31.558 -192.425 1.00 44.16 525 THR A O 1
ATOM 4244 N N . ALA A 1 526 ? 170.989 29.408 -191.975 1.00 47.28 526 ALA A N 1
ATOM 4245 C CA . ALA A 1 526 ? 171.339 29.211 -190.414 1.00 47.28 526 ALA A CA 1
ATOM 4246 C C . ALA A 1 526 ? 171.688 27.769 -189.599 1.00 47.28 526 ALA A C 1
ATOM 4248 O O . ALA A 1 526 ? 171.763 26.780 -190.321 1.00 47.28 526 ALA A O 1
ATOM 4249 N N . GLU A 1 527 ? 171.897 27.581 -188.188 1.00 37.41 527 GLU A N 1
ATOM 4250 C CA . GLU A 1 527 ? 172.471 26.357 -187.293 1.00 37.41 527 GLU A CA 1
ATOM 4251 C C . GLU A 1 527 ? 172.202 26.059 -185.645 1.00 37.41 527 GLU A C 1
ATOM 4253 O O . GLU A 1 527 ? 171.478 26.877 -185.080 1.00 37.41 527 GLU A O 1
ATOM 4258 N N . SER A 1 528 ? 172.707 24.984 -184.831 1.00 28.67 528 SER A N 1
ATOM 4259 C CA . SER A 1 528 ? 172.414 24.523 -183.309 1.00 28.67 528 SER A CA 1
ATOM 4260 C C . SER A 1 528 ? 173.287 23.460 -182.326 1.00 28.67 528 SER A C 1
ATOM 4262 O O . SER A 1 528 ? 174.257 22.925 -182.846 1.00 28.67 528 SER A O 1
ATOM 4264 N N . MET A 1 529 ? 173.044 23.118 -180.948 1.00 26.14 529 MET A N 1
ATOM 4265 C CA . MET A 1 529 ? 173.731 22.084 -179.903 1.00 26.14 529 MET A CA 1
ATOM 4266 C C . MET A 1 529 ? 173.162 21.864 -178.340 1.00 26.14 529 MET A C 1
ATOM 4268 O O . MET A 1 529 ? 172.203 22.595 -178.121 1.00 26.14 529 MET A O 1
ATOM 4272 N N . SER A 1 530 ? 173.491 21.113 -177.149 1.00 25.30 530 SER A N 1
ATOM 42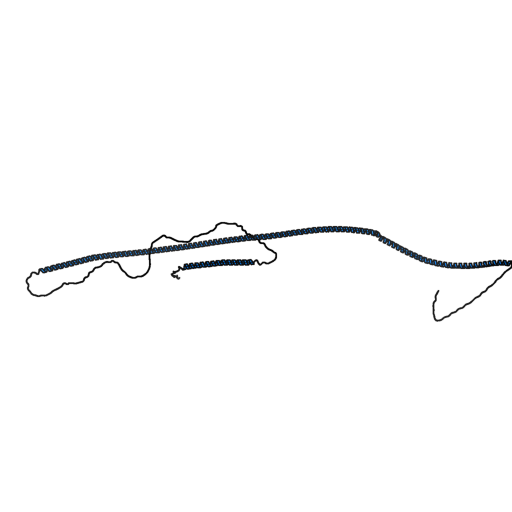73 C CA . SER A 1 530 ? 174.309 19.937 -176.423 1.00 25.30 530 SER A CA 1
ATOM 4274 C C . SER A 1 530 ? 174.071 19.509 -174.797 1.00 25.30 530 SER A C 1
ATOM 4276 O O . SER A 1 530 ? 173.404 20.322 -174.163 1.00 25.30 530 SER A O 1
ATOM 4278 N N . PRO A 1 531 ? 174.541 18.362 -174.054 1.00 33.22 531 PRO A N 1
ATOM 4279 C CA . PRO A 1 531 ? 174.190 17.795 -172.589 1.00 33.22 531 PRO A CA 1
ATOM 4280 C C . PRO A 1 531 ? 175.143 16.906 -171.506 1.00 33.22 531 PRO A C 1
ATOM 4282 O O . PRO A 1 531 ? 176.175 16.429 -171.967 1.00 33.22 531 PRO A O 1
ATOM 4285 N N . ILE A 1 532 ? 174.857 16.558 -170.137 1.00 31.58 532 ILE A N 1
ATOM 4286 C CA . ILE A 1 532 ? 175.657 15.673 -169.035 1.00 31.58 532 ILE A CA 1
ATOM 4287 C C . ILE A 1 532 ? 175.030 15.010 -167.614 1.00 31.58 532 ILE A C 1
ATOM 4289 O O . ILE A 1 532 ? 173.837 15.223 -167.435 1.00 31.58 532 ILE A O 1
ATOM 4293 N N . LYS A 1 533 ? 175.706 14.211 -166.616 1.00 33.84 533 LYS A N 1
ATOM 4294 C CA . LYS A 1 533 ? 175.210 13.497 -165.243 1.00 33.84 533 LYS A CA 1
ATOM 4295 C C . LYS A 1 533 ? 176.135 12.657 -164.110 1.00 33.84 533 LYS A C 1
ATOM 4297 O O . LYS A 1 533 ? 177.167 12.195 -164.584 1.00 33.84 533 LYS A O 1
ATOM 4302 N N . LEU A 1 534 ? 175.824 12.332 -162.741 1.00 35.91 534 LEU A N 1
ATOM 4303 C CA . LEU A 1 534 ? 176.444 11.276 -161.673 1.00 35.91 534 LEU A CA 1
ATOM 4304 C C . LEU A 1 534 ? 176.034 11.101 -160.035 1.00 35.91 534 LEU A C 1
ATOM 4306 O O . LEU A 1 534 ? 175.583 12.121 -159.524 1.00 35.91 534 LEU A O 1
ATOM 4310 N N . PRO A 1 535 ? 176.184 9.950 -159.174 1.00 46.78 535 PRO A N 1
ATOM 4311 C CA . PRO A 1 535 ? 175.873 9.709 -157.613 1.00 46.78 535 PRO A CA 1
ATOM 4312 C C . PRO A 1 535 ? 176.491 8.528 -156.568 1.00 46.78 535 PRO A C 1
ATOM 4314 O O . PRO A 1 535 ? 177.058 7.600 -157.135 1.00 46.78 535 PRO A O 1
ATOM 4317 N N . SER A 1 536 ? 176.368 8.426 -155.134 1.00 45.47 536 SER A N 1
ATOM 4318 C CA . SER A 1 536 ? 176.610 7.212 -154.080 1.00 45.47 536 SER A CA 1
ATOM 4319 C C . SER A 1 536 ? 176.541 7.294 -152.398 1.00 45.47 536 SER A C 1
ATOM 4321 O O . SER A 1 536 ? 176.624 8.438 -151.960 1.00 45.47 536 SER A O 1
ATOM 4323 N N . SER A 1 537 ? 176.458 6.208 -151.451 1.00 48.16 537 SER A N 1
ATOM 4324 C CA . SER A 1 537 ? 176.951 5.966 -149.920 1.00 48.16 537 SER A CA 1
ATOM 4325 C C . SER A 1 537 ? 176.192 5.135 -148.654 1.00 48.16 537 SER A C 1
ATOM 4327 O O . SER A 1 537 ? 174.963 5.163 -148.687 1.00 48.16 537 SER A O 1
ATOM 4329 N N . PRO A 1 538 ? 176.792 4.437 -147.538 1.00 51.28 538 PRO A N 1
ATOM 4330 C CA . PRO A 1 538 ? 176.184 3.628 -146.289 1.00 51.28 538 PRO A CA 1
ATOM 4331 C C . PRO A 1 538 ? 176.880 3.316 -144.777 1.00 51.28 538 PRO A C 1
ATOM 4333 O O . PRO A 1 538 ? 178.097 3.458 -144.733 1.00 51.28 538 PRO A O 1
ATOM 4336 N N . ILE A 1 539 ? 176.259 2.814 -143.576 1.00 50.09 539 ILE A N 1
ATOM 4337 C CA . ILE A 1 539 ? 176.866 2.286 -142.165 1.00 50.09 539 ILE A CA 1
ATOM 4338 C C . ILE A 1 539 ? 175.990 1.599 -140.897 1.00 50.09 539 ILE A C 1
ATOM 4340 O O . ILE A 1 539 ? 174.773 1.670 -141.031 1.00 50.09 539 ILE A O 1
ATOM 4344 N N . ASN A 1 540 ? 176.477 0.963 -139.700 1.00 52.88 540 ASN A N 1
ATOM 4345 C CA . ASN A 1 540 ? 175.740 0.338 -138.409 1.00 52.88 540 ASN A CA 1
ATOM 4346 C C . ASN A 1 540 ? 176.482 -0.219 -136.992 1.00 52.88 540 ASN A C 1
ATOM 4348 O O . ASN A 1 540 ? 177.687 -0.418 -137.106 1.00 52.88 540 ASN A O 1
ATOM 4352 N N . HIS A 1 541 ? 175.884 -0.542 -135.724 1.00 53.22 541 HIS A N 1
ATOM 4353 C CA . HIS A 1 541 ? 176.452 -1.239 -134.383 1.00 53.22 541 HIS A CA 1
ATOM 4354 C C . HIS A 1 541 ? 175.570 -1.700 -133.018 1.00 53.22 541 HIS A C 1
ATOM 4356 O O . HIS A 1 541 ? 174.386 -1.381 -133.028 1.00 53.22 541 HIS A O 1
ATOM 4362 N N . SER A 1 542 ? 176.022 -2.404 -131.849 1.00 53.62 542 SER A N 1
ATOM 4363 C CA . SER A 1 542 ? 175.296 -2.829 -130.466 1.00 53.62 542 SER A CA 1
ATOM 4364 C C . SER A 1 542 ? 176.017 -3.514 -129.111 1.00 53.62 542 SER A C 1
ATOM 4366 O O . SER A 1 542 ? 177.208 -3.767 -129.248 1.00 53.62 542 SER A O 1
ATOM 4368 N N . VAL A 1 543 ? 175.415 -3.824 -127.838 1.00 54.31 543 VAL A N 1
ATOM 4369 C CA . VAL A 1 543 ? 176.005 -4.453 -126.464 1.00 54.31 543 VAL A CA 1
ATOM 4370 C C . VAL A 1 543 ? 175.115 -4.958 -125.123 1.00 54.31 543 VAL A C 1
ATOM 4372 O O . VAL A 1 543 ? 173.911 -4.723 -125.177 1.00 54.31 543 VAL A O 1
ATOM 4375 N N . SER A 1 544 ? 175.574 -5.634 -123.941 1.00 50.72 544 SER A N 1
ATOM 4376 C CA . SER A 1 544 ? 174.809 -6.128 -122.610 1.00 50.72 544 SER A CA 1
ATOM 4377 C C . SER A 1 544 ? 175.448 -6.810 -121.209 1.00 50.72 544 SER A C 1
ATOM 4379 O O . SER A 1 544 ? 176.627 -7.140 -121.263 1.00 50.72 544 SER A O 1
ATOM 4381 N N . GLY A 1 545 ? 174.722 -7.081 -120.004 1.00 47.66 545 GLY A N 1
ATOM 4382 C CA . GLY A 1 545 ? 174.968 -7.732 -118.593 1.00 47.66 545 GLY A CA 1
ATOM 4383 C C . GLY A 1 545 ? 174.697 -6.913 -117.228 1.00 47.66 545 GLY A C 1
ATOM 4384 O O . GLY A 1 545 ? 175.366 -5.911 -117.078 1.00 47.66 545 GLY A O 1
ATOM 4385 N N . SER A 1 546 ? 173.870 -7.289 -116.190 1.00 48.69 546 SER A N 1
ATOM 4386 C CA . SER A 1 546 ? 173.580 -6.566 -114.858 1.00 48.69 546 SER A CA 1
ATOM 4387 C C . SER A 1 546 ? 172.677 -5.267 -114.788 1.00 48.69 546 SER A C 1
ATOM 4389 O O . SER A 1 546 ? 172.631 -4.512 -115.746 1.00 48.69 546 SER A O 1
ATOM 4391 N N . LEU A 1 547 ? 172.040 -4.983 -113.614 1.00 47.41 547 LEU A N 1
ATOM 4392 C CA . LEU A 1 547 ? 171.499 -3.697 -113.024 1.00 47.41 547 LEU A CA 1
ATOM 4393 C C . LEU A 1 547 ? 170.314 -2.846 -113.633 1.00 47.41 547 LEU A C 1
ATOM 4395 O O . LEU A 1 547 ? 169.727 -3.181 -114.653 1.00 47.41 547 LEU A O 1
ATOM 4399 N N . SER A 1 548 ? 169.897 -1.792 -112.883 1.00 41.09 548 SER A N 1
ATOM 4400 C CA . SER A 1 548 ? 168.709 -0.869 -112.985 1.00 41.09 548 SER A CA 1
ATOM 4401 C C . SER A 1 548 ? 168.928 0.399 -113.885 1.00 41.09 548 SER A C 1
ATOM 4403 O O . SER A 1 548 ? 169.977 0.426 -114.524 1.00 41.09 548 SER A O 1
ATOM 4405 N N . PRO A 1 549 ? 168.125 1.523 -113.899 1.00 57.94 549 PRO A N 1
ATOM 4406 C CA . PRO A 1 549 ? 166.757 1.859 -113.396 1.00 57.94 549 PRO A CA 1
ATOM 4407 C C . PRO A 1 549 ? 165.844 2.774 -114.317 1.00 57.94 549 PRO A C 1
ATOM 4409 O O . PRO A 1 549 ? 166.292 3.346 -115.303 1.00 57.94 549 PRO A O 1
ATOM 4412 N N . SER A 1 550 ? 164.624 3.111 -113.838 1.00 41.56 550 SER A N 1
ATOM 4413 C CA . SER A 1 550 ? 163.911 4.431 -113.961 1.00 41.56 550 SER A CA 1
ATOM 4414 C C . SER A 1 550 ? 163.019 4.862 -115.171 1.00 41.56 550 SER A C 1
ATOM 4416 O O . SER A 1 550 ? 163.302 4.580 -116.324 1.00 41.56 550 SER A O 1
ATOM 4418 N N . LYS A 1 551 ? 162.013 5.705 -114.822 1.00 41.41 551 LYS A N 1
ATOM 4419 C CA . LYS A 1 551 ? 161.341 6.827 -115.553 1.00 41.41 551 LYS A CA 1
ATOM 4420 C C . LYS A 1 551 ? 160.298 6.627 -116.697 1.00 41.41 551 LYS A C 1
ATOM 4422 O O . LYS A 1 551 ? 160.629 6.254 -117.808 1.00 41.41 551 LYS A O 1
ATOM 4427 N N . THR A 1 552 ? 159.084 7.144 -116.415 1.00 43.97 552 THR A N 1
ATOM 4428 C CA . THR A 1 552 ? 158.130 7.936 -117.260 1.00 43.97 552 THR A CA 1
ATOM 4429 C C . THR A 1 552 ? 157.581 7.441 -118.617 1.00 43.97 552 THR A C 1
ATOM 4431 O O . THR A 1 552 ? 158.338 7.183 -119.538 1.00 43.97 552 THR A O 1
ATOM 4434 N N . ASN A 1 553 ? 156.240 7.522 -118.740 1.00 46.00 553 ASN A N 1
ATOM 4435 C CA . ASN A 1 553 ? 155.382 7.913 -119.890 1.00 46.00 553 ASN A CA 1
ATOM 4436 C C . ASN A 1 553 ? 156.038 8.088 -121.282 1.00 46.00 553 ASN A C 1
ATOM 4438 O O . ASN A 1 553 ? 156.991 8.859 -121.404 1.00 46.00 553 ASN A O 1
ATOM 4442 N N . PRO A 1 554 ? 155.406 7.567 -122.361 1.00 58.91 554 PRO A N 1
ATOM 4443 C CA . PRO A 1 554 ? 154.303 8.336 -122.970 1.00 58.91 554 PRO A CA 1
ATOM 4444 C C . PRO A 1 554 ? 153.138 7.517 -123.582 1.00 58.91 554 PRO A C 1
ATOM 4446 O O . PRO A 1 554 ? 153.124 6.291 -123.585 1.00 58.91 554 PRO A O 1
ATOM 4449 N N . SER A 1 555 ? 152.151 8.248 -124.110 1.00 48.88 555 SER A N 1
ATOM 4450 C CA . SER A 1 555 ? 151.168 7.825 -125.127 1.00 48.88 555 SER A CA 1
ATOM 4451 C C . SER A 1 555 ? 151.744 8.076 -126.548 1.00 48.88 555 SER A C 1
ATOM 4453 O O . SER A 1 555 ? 152.942 8.359 -126.643 1.00 48.88 555 SER A O 1
ATOM 4455 N N . PRO A 1 556 ? 150.974 8.107 -127.661 1.00 70.38 556 PRO A N 1
ATOM 4456 C CA . PRO A 1 556 ? 149.664 7.517 -127.988 1.00 70.38 556 PRO A CA 1
ATOM 4457 C C . PRO A 1 556 ? 149.732 6.662 -129.288 1.00 70.38 556 PRO A C 1
ATOM 4459 O O . PRO A 1 556 ? 150.800 6.516 -129.884 1.00 70.38 556 PRO A O 1
ATOM 4462 N N . ARG A 1 557 ? 148.580 6.243 -129.833 1.00 50.44 557 ARG A N 1
ATOM 4463 C CA . ARG A 1 557 ? 148.194 6.711 -131.179 1.00 50.44 557 ARG A CA 1
ATOM 4464 C C . ARG A 1 557 ? 146.681 6.762 -131.359 1.00 50.44 557 ARG A C 1
ATOM 4466 O O . ARG A 1 557 ? 146.010 5.958 -130.684 1.00 50.44 557 ARG A O 1
#

Mean predicted aligned error: 23.84 Å

pLDDT: mean 72.03, std 25.81, range [25.23, 98.69]